Protein AF-A0A0F9LFE8-F1 (afdb_monomer)

Secondary structure (DSSP, 8-state):
-------HHHHHHHHHHHHHHTTSS-HHHHHHHTT--HHHHHHHHHHHHHHTGGGGS-TTTTSPPTTPPPHHHHHHHHHHHHHH-TT--HHHHHHHHHHHH-----HHHHHHHHHHTTSS--TTTT----PPPPPPSSBTSEEEEEEEEE-TTTTSS--EEEEEEEETTT--EEEEEEESS--HHHHHHHHHHHHHHH-B-SEEEE-S-TTT--SS--TTS-S--HHHHHHHHTT-EEEE-SSGGGGTTHHHHHHHHHHHHHHHHHHTT--SHHHHHHHHHHHHHHHHHHH----SS--B-PBPPSS-GGGHHHHSSEEEEEEPPTTSEEEETTEEEEE--SHHHHTTTTSEEEEEE-TTS-EEEEETTEEPPEEEE-------TT----GGGHHHHHHHHHHHHHS-PPPP----GGGTTT------------HHHHHHHHHHHHHHHSSS--

pLDDT: mean 79.84, std 15.51, range [38.41, 97.0]

Organism: NCBI:txid412755

Solvent-accessible surface area (backbone atoms only — not comparable to full-atom values): 26561 Å² total; per-residue (Å²): 136,84,90,80,92,69,52,71,71,43,49,53,49,43,54,47,46,49,37,37,71,71,67,77,34,53,64,66,58,45,9,59,75,70,74,43,54,60,71,55,39,53,52,50,47,52,38,35,74,76,51,36,72,72,53,62,45,67,86,62,71,93,52,84,61,95,82,63,78,57,62,70,61,53,53,52,52,52,49,49,32,60,75,76,35,56,88,46,52,41,60,56,42,31,50,48,32,35,74,78,65,70,43,82,58,55,44,67,61,48,36,50,53,31,37,77,69,68,61,40,83,54,73,81,81,68,68,80,90,77,87,85,78,82,66,51,47,30,38,38,49,38,32,35,45,50,74,45,77,40,57,58,42,58,88,58,36,78,65,30,19,37,38,40,30,29,31,50,26,25,56,27,65,71,39,73,39,57,39,78,56,90,38,65,61,57,51,39,56,50,47,50,56,39,34,76,75,61,27,40,42,48,25,40,36,34,55,72,46,67,59,62,30,52,91,73,65,46,102,88,45,90,53,62,19,59,52,47,51,33,32,52,79,68,70,29,46,78,45,65,41,93,47,78,78,80,42,64,59,57,56,51,48,48,57,49,39,68,55,49,50,31,50,52,34,56,77,70,67,45,49,45,57,68,56,42,50,70,48,40,64,66,49,40,52,59,46,32,77,73,60,42,45,80,37,80,37,90,52,69,50,42,37,79,70,94,63,64,79,87,53,44,61,74,49,57,29,45,74,45,81,37,62,23,36,84,84,36,32,34,72,55,94,80,34,38,37,35,50,51,90,44,84,72,50,64,75,39,42,72,35,74,34,40,37,35,37,36,88,88,68,51,73,46,44,25,54,98,85,43,79,52,63,65,46,82,43,86,79,76,89,74,83,59,90,88,61,90,70,58,76,82,45,44,67,62,50,47,53,49,48,48,56,53,58,71,50,75,68,78,77,80,82,76,70,58,75,64,67,77,73,73,65,73,83,72,79,78,72,88,68,78,79,53,75,65,56,54,51,54,50,53,53,51,52,56,56,57,67,67,70,77,76,132

Sequence (454 aa):
MGWVMMSERDFHRIEVLAQVDDGRLSVQNGANLLDVTRRQMFRLLKTYRTEGGAGIRHKARGKAPNNQIHDAKRDYAVALVKEKYEDFGPTLAAEMLAEHHGFKVSRETLRNWMQDAGLWLSRKQRRTFHQPRSRRECFGELIQIDGSDHRWFEDRADPCTLLVFIDDATSMLMELRFVPSESTFSYFEALESYLLKYGRPVAFYSDKHTVFRVAKPNQHMTGMTQFGRALAELNIEILCANSSQAKGRVERANRTLQDRLVKELRLAGVSSIEDGNVFLPGFIERYNAKFAKAPARSDNLHRALNIEPDRFSEVFCLRDKRHVTKDLMLKYDRKRIKLAVNDLTRSLAGTYVDVYELADGRIQDRAKGVALPYTIMNPERRITHAAITENKHLSAVLAHIKEEQDKAAPKPKVKPVSAKNGYVKNGRSPGRPSKLELHYAAKRAAAAQTGSES

Radius of gyration: 40.45 Å; Cα contacts (8 Å, |Δi|>4): 561; chains: 1; bounding box: 140×48×102 Å

InterPro domains:
  IPR001584 Integrase, catalytic core [PS50994] (128-317)
  IPR009057 Homedomain-like superfamily [SSF46689] (9-118)
  IPR012337 Ribonuclease H-like superfamily [SSF53098] (133-290)
  IPR036397 Ribonuclease H superfamily [G3DSA:3.30.420.10] (133-297)
  IPR047797 ISNCY transposase [NF033594] (15-375)

Mean predicted aligned error: 18.19 Å

Structure (mmCIF, N/CA/C/O backbone):
data_AF-A0A0F9LFE8-F1
#
_entry.id   AF-A0A0F9LFE8-F1
#
loop_
_atom_site.group_PDB
_atom_site.id
_atom_site.type_symbol
_atom_site.label_atom_id
_atom_site.label_alt_id
_atom_site.label_comp_id
_atom_site.label_asym_id
_atom_site.label_entity_id
_atom_site.label_seq_id
_atom_site.pdbx_PDB_ins_code
_atom_site.Cartn_x
_atom_site.Cartn_y
_atom_site.Cartn_z
_atom_site.occupancy
_atom_site.B_iso_or_equiv
_atom_site.auth_seq_id
_atom_site.auth_comp_id
_atom_site.auth_asym_id
_atom_site.auth_atom_id
_atom_site.pdbx_PDB_model_num
ATOM 1 N N . MET A 1 1 ? 18.881 20.038 -60.658 1.00 44.12 1 MET A N 1
ATOM 2 C CA . MET A 1 1 ? 19.892 19.887 -59.589 1.00 44.12 1 MET A CA 1
ATOM 3 C C . MET A 1 1 ? 19.222 19.269 -58.374 1.00 44.12 1 MET A C 1
ATOM 5 O O . MET A 1 1 ? 18.203 19.791 -57.945 1.00 44.12 1 MET A O 1
ATOM 9 N N . GLY A 1 2 ? 19.718 18.127 -57.893 1.00 59.88 2 GLY A N 1
ATOM 10 C CA . GLY A 1 2 ? 19.170 17.446 -56.715 1.00 59.88 2 GLY A CA 1
ATOM 11 C C . GLY A 1 2 ? 19.736 18.023 -55.418 1.00 59.88 2 GLY A C 1
ATOM 12 O O . GLY A 1 2 ? 20.901 18.409 -55.368 1.00 59.88 2 GLY A O 1
ATOM 13 N N . TRP A 1 3 ? 18.917 18.077 -54.372 1.00 64.38 3 TRP A N 1
ATOM 14 C CA . TRP A 1 3 ? 19.334 18.517 -53.042 1.00 64.38 3 TRP A CA 1
ATOM 15 C C . TRP A 1 3 ? 20.172 17.423 -52.364 1.00 64.38 3 TRP A C 1
ATOM 17 O O . TRP A 1 3 ? 19.760 16.263 -52.318 1.00 64.38 3 TRP A O 1
ATOM 27 N N . VAL A 1 4 ? 21.347 17.773 -51.827 1.00 67.75 4 VAL A N 1
ATOM 28 C CA . VAL A 1 4 ? 22.226 16.835 -51.107 1.00 67.75 4 VAL A CA 1
ATOM 29 C C . VAL A 1 4 ? 22.282 17.212 -49.630 1.00 67.75 4 VAL A C 1
ATOM 31 O O . VAL A 1 4 ? 22.833 18.245 -49.265 1.00 67.75 4 VAL A O 1
ATOM 34 N N . MET A 1 5 ? 21.753 16.340 -48.768 1.00 72.56 5 MET A N 1
ATOM 35 C CA . MET A 1 5 ? 21.847 16.494 -47.312 1.00 72.56 5 MET A CA 1
ATOM 36 C C . MET A 1 5 ? 23.272 16.191 -46.825 1.00 72.56 5 MET A C 1
ATOM 38 O O . MET A 1 5 ? 23.782 15.082 -47.023 1.00 72.56 5 MET A O 1
ATOM 42 N N . MET A 1 6 ? 23.898 17.160 -46.156 1.00 81.25 6 MET A N 1
ATOM 43 C CA . MET A 1 6 ? 25.256 17.077 -45.607 1.00 81.25 6 MET A CA 1
ATOM 44 C C . MET A 1 6 ? 25.326 17.741 -44.225 1.00 81.25 6 MET A C 1
ATOM 46 O O . MET A 1 6 ? 24.497 18.587 -43.908 1.00 81.25 6 MET A O 1
ATOM 50 N N . SER A 1 7 ? 26.278 17.340 -43.375 1.00 82.00 7 SER A N 1
ATOM 51 C CA . SER A 1 7 ? 26.527 18.064 -42.114 1.00 82.00 7 SER A CA 1
ATOM 52 C C . SER A 1 7 ? 27.394 19.296 -42.344 1.00 82.00 7 SER A C 1
ATOM 54 O O . SER A 1 7 ? 28.181 19.300 -43.286 1.00 82.00 7 SER A O 1
ATOM 56 N N . GLU A 1 8 ? 27.375 20.257 -41.419 1.00 82.94 8 GLU A N 1
ATOM 57 C CA . GLU A 1 8 ? 28.282 21.418 -41.432 1.00 82.94 8 GLU A CA 1
ATOM 58 C C . GLU A 1 8 ? 29.754 21.019 -41.578 1.00 82.94 8 GLU A C 1
ATOM 60 O O . GLU A 1 8 ? 30.489 21.613 -42.357 1.00 82.94 8 GLU A O 1
ATOM 65 N N . ARG A 1 9 ? 30.175 19.926 -40.928 1.00 85.00 9 ARG A N 1
ATOM 66 C CA . ARG A 1 9 ? 31.535 19.386 -41.079 1.00 85.00 9 ARG A CA 1
ATOM 67 C C . ARG A 1 9 ? 31.845 18.910 -42.503 1.00 85.00 9 ARG A C 1
ATOM 69 O O . ARG A 1 9 ? 32.980 19.029 -42.952 1.00 85.00 9 ARG A O 1
ATOM 76 N N . ASP A 1 10 ? 30.860 18.339 -43.193 1.00 86.81 10 ASP A N 1
ATOM 77 C CA . ASP A 1 10 ? 31.025 17.864 -44.573 1.00 86.81 10 ASP A CA 1
ATOM 78 C C . ASP A 1 10 ? 31.060 19.070 -45.532 1.00 86.81 10 ASP A C 1
ATOM 80 O O . ASP A 1 10 ? 31.859 19.083 -46.462 1.00 86.81 10 ASP A O 1
ATOM 84 N N . PHE A 1 11 ? 30.273 20.114 -45.248 1.00 87.88 11 PHE A N 1
ATOM 85 C CA . PHE A 1 11 ? 30.277 21.376 -45.990 1.00 87.88 11 PHE A CA 1
ATOM 86 C C . PHE A 1 11 ? 31.596 22.146 -45.832 1.00 87.88 11 PHE A C 1
ATOM 88 O O . PHE A 1 11 ? 32.225 22.504 -46.823 1.00 87.88 11 PHE A O 1
ATOM 95 N N . HIS A 1 12 ? 32.081 22.307 -44.599 1.00 90.06 12 HIS A N 1
ATOM 96 C CA . HIS A 1 12 ? 33.361 22.960 -44.322 1.00 90.06 12 HIS A CA 1
ATOM 97 C C . HIS A 1 12 ? 34.540 22.227 -44.982 1.00 90.06 12 HIS A C 1
ATOM 99 O O . HIS A 1 12 ? 35.458 22.843 -45.516 1.00 90.06 12 HIS A O 1
ATOM 105 N N . ARG A 1 13 ? 34.493 20.888 -45.037 1.00 91.12 13 ARG A N 1
ATOM 106 C CA . ARG A 1 13 ? 35.469 20.101 -45.806 1.00 91.12 13 ARG A CA 1
ATOM 107 C C . ARG A 1 13 ? 35.454 20.447 -47.288 1.00 91.12 13 ARG A C 1
ATOM 109 O O . ARG A 1 13 ? 36.523 20.560 -47.871 1.00 91.12 13 ARG A O 1
ATOM 116 N N . ILE A 1 14 ? 34.279 20.604 -47.893 1.00 91.81 14 ILE A N 1
ATOM 117 C CA . ILE A 1 14 ? 34.151 20.968 -49.310 1.00 91.81 14 ILE A CA 1
ATOM 118 C C . ILE A 1 14 ? 34.760 22.349 -49.571 1.00 91.81 14 ILE A C 1
ATOM 120 O O . ILE A 1 14 ? 35.520 22.497 -50.522 1.00 91.81 14 ILE A O 1
ATOM 124 N N . GLU A 1 15 ? 34.489 23.326 -48.706 1.00 92.19 15 GLU A N 1
ATOM 125 C CA . GLU A 1 15 ? 35.039 24.682 -48.815 1.00 92.19 15 GLU A CA 1
ATOM 126 C C . GLU A 1 15 ? 36.574 24.681 -48.805 1.00 92.19 15 GLU A C 1
ATOM 128 O O . GLU A 1 15 ? 37.218 25.256 -49.683 1.00 92.19 15 GLU A O 1
ATOM 133 N N . VAL A 1 16 ? 37.171 23.968 -47.850 1.00 92.56 16 VAL A N 1
ATOM 134 C CA . VAL A 1 16 ? 38.631 23.887 -47.716 1.00 92.56 16 VAL A CA 1
ATOM 135 C C . VAL A 1 16 ? 39.253 23.126 -48.887 1.00 92.56 16 VAL A C 1
ATOM 137 O O . VAL A 1 16 ? 40.319 23.499 -49.373 1.00 92.56 16 VAL A O 1
ATOM 140 N N . LEU A 1 17 ? 38.587 22.079 -49.384 1.00 93.81 17 LEU A N 1
ATOM 141 C CA . LEU A 1 17 ? 39.034 21.349 -50.572 1.00 93.81 17 LEU A CA 1
ATOM 142 C C . LEU A 1 17 ? 38.982 22.226 -51.829 1.00 93.81 17 LEU A C 1
ATOM 144 O O . LEU A 1 17 ? 39.929 22.177 -52.607 1.00 93.81 17 LEU A O 1
ATOM 148 N N . ALA A 1 18 ? 37.949 23.058 -51.994 1.00 92.75 18 ALA A N 1
ATOM 149 C CA . ALA A 1 18 ? 37.838 23.999 -53.109 1.00 92.75 18 ALA A CA 1
ATOM 150 C C . ALA A 1 18 ? 38.951 25.059 -53.077 1.00 92.75 18 ALA A C 1
ATOM 152 O O . ALA A 1 18 ? 39.604 25.297 -54.086 1.00 92.75 18 ALA A O 1
ATOM 153 N N . GLN A 1 19 ? 39.247 25.632 -51.904 1.00 93.31 19 GLN A N 1
ATOM 154 C CA . GLN A 1 19 ? 40.343 26.599 -51.757 1.00 93.31 19 GLN A CA 1
ATOM 155 C C . GLN A 1 19 ? 41.716 25.995 -52.081 1.00 93.31 19 GLN A C 1
ATOM 157 O O . GLN A 1 19 ? 42.579 26.682 -52.630 1.00 93.31 19 GLN A O 1
ATOM 162 N N . VAL A 1 20 ? 41.931 24.719 -51.748 1.00 92.81 20 VAL A N 1
ATOM 163 C CA . VAL A 1 20 ? 43.168 24.012 -52.106 1.00 92.81 20 VAL A CA 1
ATOM 164 C C . VAL A 1 20 ? 43.216 23.670 -53.596 1.00 92.81 20 VAL A C 1
ATOM 166 O O . VAL A 1 20 ? 44.293 23.718 -54.188 1.00 92.81 20 VAL A O 1
ATOM 169 N N . ASP A 1 21 ? 42.077 23.351 -54.213 1.00 92.25 21 ASP A N 1
ATOM 170 C CA . ASP A 1 21 ? 41.997 23.058 -55.648 1.00 92.25 21 ASP A CA 1
ATOM 171 C C . ASP A 1 21 ? 42.231 24.302 -56.515 1.00 92.25 21 ASP A C 1
ATOM 173 O O . ASP A 1 21 ? 42.960 24.237 -57.501 1.00 92.25 21 ASP A O 1
ATOM 177 N N . ASP A 1 22 ? 41.728 25.453 -56.065 1.00 91.56 22 ASP A N 1
ATOM 178 C CA . ASP A 1 22 ? 41.928 26.766 -56.688 1.00 91.56 22 ASP A CA 1
ATOM 179 C C . ASP A 1 22 ? 43.336 27.351 -56.450 1.00 91.56 22 ASP A C 1
ATOM 181 O O . ASP A 1 22 ? 43.617 28.485 -56.835 1.00 91.56 22 ASP A O 1
ATOM 185 N N . GLY A 1 23 ? 44.215 26.631 -55.744 1.00 89.31 23 GLY A N 1
ATOM 186 C CA . GLY A 1 23 ? 45.570 27.086 -55.412 1.00 89.31 23 GLY A CA 1
ATOM 187 C C . GLY A 1 23 ? 45.637 28.217 -54.376 1.00 89.31 23 GLY A C 1
ATOM 188 O O . GLY A 1 23 ? 46.719 28.739 -54.111 1.00 89.31 23 GLY A O 1
ATOM 189 N N . ARG A 1 24 ? 44.507 28.583 -53.756 1.00 92.06 24 ARG A N 1
ATOM 190 C CA . ARG A 1 24 ? 44.413 29.636 -52.727 1.00 92.06 24 ARG A CA 1
ATOM 191 C C . ARG A 1 24 ? 44.901 29.175 -51.354 1.00 92.06 24 ARG A C 1
ATOM 193 O O . ARG A 1 24 ? 45.240 30.003 -50.512 1.00 92.06 24 ARG A O 1
ATOM 200 N N . LEU A 1 25 ? 44.951 27.863 -51.125 1.00 93.00 25 LEU A N 1
ATOM 201 C CA . LEU A 1 25 ? 45.433 27.257 -49.889 1.00 93.00 25 LEU A CA 1
ATOM 202 C C . LEU A 1 25 ? 46.388 26.096 -50.193 1.00 93.00 25 LEU A C 1
ATOM 204 O O . LEU A 1 25 ? 46.140 25.276 -51.074 1.00 93.00 25 LEU A O 1
ATOM 208 N N . SER A 1 26 ? 47.491 25.988 -49.448 1.00 94.00 26 SER A N 1
ATOM 209 C CA . SER A 1 26 ? 48.405 24.852 -49.605 1.00 94.00 26 SER A CA 1
ATOM 210 C C . SER A 1 26 ? 47.790 23.567 -49.040 1.00 94.00 26 SER A C 1
ATOM 212 O O . SER A 1 26 ? 47.032 23.594 -48.069 1.00 94.00 26 SER A O 1
ATOM 214 N N . VAL A 1 27 ? 48.173 22.409 -49.589 1.00 92.62 27 VAL A N 1
ATOM 215 C CA . VAL A 1 27 ? 47.704 21.100 -49.091 1.00 92.62 27 VAL A CA 1
ATOM 216 C C . VAL A 1 27 ? 48.045 20.900 -47.610 1.00 92.62 27 VAL A C 1
ATOM 218 O O . VAL A 1 27 ? 47.263 20.296 -46.880 1.00 92.62 27 VAL A O 1
ATOM 221 N N . GLN A 1 28 ? 49.196 21.405 -47.153 1.00 93.06 28 GLN A N 1
ATOM 222 C CA . GLN A 1 28 ? 49.606 21.292 -45.752 1.00 93.06 28 GLN A CA 1
ATOM 223 C C . GLN A 1 28 ? 48.717 22.140 -44.835 1.00 93.06 28 GLN A C 1
ATOM 225 O O . GLN A 1 28 ? 48.275 21.655 -43.797 1.00 93.06 28 GLN A O 1
ATOM 230 N N . ASN A 1 29 ? 48.401 23.371 -45.240 1.00 91.88 29 ASN A N 1
ATOM 231 C CA . ASN A 1 29 ? 47.545 24.254 -44.452 1.00 91.88 29 ASN A CA 1
ATOM 232 C C . ASN A 1 29 ? 46.095 23.759 -44.443 1.00 91.88 29 ASN A C 1
ATOM 234 O O . ASN A 1 29 ? 45.467 23.757 -43.391 1.00 91.88 29 ASN A O 1
ATOM 238 N N . GLY A 1 30 ? 45.588 23.254 -45.573 1.00 92.38 30 GLY A N 1
ATOM 239 C CA . GLY A 1 30 ? 44.263 22.633 -45.636 1.00 92.38 30 GLY A CA 1
ATOM 240 C C . GLY A 1 30 ? 44.155 21.358 -44.791 1.00 92.38 30 GLY A C 1
ATOM 241 O O . GLY A 1 30 ? 43.136 21.134 -44.143 1.00 92.38 30 GLY A O 1
ATOM 242 N N . ALA A 1 31 ? 45.220 20.551 -44.734 1.00 94.25 31 ALA A N 1
ATOM 243 C CA . ALA A 1 31 ? 45.286 19.381 -43.859 1.00 94.25 31 ALA A CA 1
ATOM 244 C C . ALA A 1 31 ? 45.237 19.774 -42.370 1.00 94.25 31 ALA A C 1
ATOM 246 O O . ALA A 1 31 ? 44.469 19.184 -41.614 1.00 94.25 31 ALA A O 1
ATOM 247 N N . ASN A 1 32 ? 45.989 20.808 -41.976 1.00 93.19 32 ASN A N 1
ATOM 248 C CA . ASN A 1 32 ? 45.976 21.335 -40.609 1.00 93.19 32 ASN A CA 1
ATOM 249 C C . ASN A 1 32 ? 44.600 21.912 -40.232 1.00 93.19 32 ASN A C 1
ATOM 251 O O . ASN A 1 32 ? 44.106 21.659 -39.140 1.00 93.19 32 ASN A O 1
ATOM 255 N N . LEU A 1 33 ? 43.965 22.652 -41.145 1.00 92.56 33 LEU A N 1
ATOM 256 C CA . LEU A 1 33 ? 42.676 23.308 -40.907 1.00 92.56 33 LEU A CA 1
ATOM 257 C C . LEU A 1 33 ? 41.535 22.290 -40.732 1.00 92.56 33 LEU A C 1
ATOM 259 O O . LEU A 1 33 ? 40.657 22.477 -39.896 1.00 92.56 33 LEU A O 1
ATOM 263 N N . LEU A 1 34 ? 41.580 21.170 -41.460 1.00 92.00 34 LEU A N 1
ATOM 264 C CA . LEU A 1 34 ? 40.611 20.077 -41.313 1.00 92.00 34 LEU A CA 1
ATOM 265 C C . LEU A 1 34 ? 40.957 19.064 -40.210 1.00 92.00 34 LEU A C 1
ATOM 267 O O . LEU A 1 34 ? 40.186 18.114 -40.026 1.00 92.00 34 LEU A O 1
ATOM 271 N N . ASP A 1 35 ? 42.086 19.246 -39.519 1.00 93.88 35 ASP A N 1
ATOM 272 C CA . ASP A 1 35 ? 42.661 18.300 -38.555 1.00 93.88 35 ASP A CA 1
ATOM 273 C C . ASP A 1 35 ? 42.755 16.873 -39.131 1.00 93.88 35 ASP A C 1
ATOM 275 O O . ASP A 1 35 ? 42.230 15.886 -38.606 1.00 93.88 35 ASP A O 1
ATOM 279 N N . VAL A 1 36 ? 43.361 16.767 -40.317 1.00 93.50 36 VAL A N 1
ATOM 280 C CA . VAL A 1 36 ? 43.585 15.495 -41.009 1.00 93.50 36 VAL A CA 1
ATOM 281 C C . VAL A 1 36 ? 45.027 15.371 -41.464 1.00 93.50 36 VAL A C 1
ATOM 283 O O . VAL A 1 36 ? 45.724 16.343 -41.733 1.00 93.50 36 VAL A O 1
ATOM 286 N N . THR A 1 37 ? 45.489 14.136 -41.630 1.00 94.50 37 THR A N 1
ATOM 287 C CA . THR A 1 37 ? 46.824 13.907 -42.182 1.00 94.50 37 THR A CA 1
ATOM 288 C C . THR A 1 37 ? 46.900 14.366 -43.638 1.00 94.50 37 THR A C 1
ATOM 290 O O . THR A 1 37 ? 45.935 14.250 -44.399 1.00 94.50 37 THR A O 1
ATOM 293 N N . ARG A 1 38 ? 48.090 14.790 -44.079 1.00 93.69 38 ARG A N 1
ATOM 294 C CA . ARG A 1 38 ? 48.356 15.160 -45.481 1.00 93.69 38 ARG A CA 1
ATOM 295 C C . ARG A 1 38 ? 47.911 14.072 -46.470 1.00 93.69 38 ARG A C 1
ATOM 297 O O . ARG A 1 38 ? 47.343 14.370 -47.517 1.00 93.69 38 ARG A O 1
ATOM 304 N N . ARG A 1 39 ? 48.101 12.794 -46.114 1.00 93.38 39 ARG A N 1
ATOM 305 C CA . ARG A 1 39 ? 47.636 11.641 -46.907 1.00 93.38 39 ARG A CA 1
ATOM 306 C C . ARG A 1 39 ? 46.114 11.614 -47.036 1.00 93.38 39 ARG A C 1
ATOM 308 O O . ARG A 1 39 ? 45.598 11.360 -48.122 1.00 93.38 39 ARG A O 1
ATOM 315 N N . GLN A 1 40 ? 45.397 11.863 -45.944 1.00 91.88 40 GLN A N 1
ATOM 316 C CA . GLN A 1 40 ? 43.939 11.910 -45.955 1.00 91.88 40 GLN A CA 1
ATOM 317 C C . GLN A 1 40 ? 43.422 13.129 -46.730 1.00 91.88 40 GLN A C 1
ATOM 319 O O . GLN A 1 40 ? 42.448 12.991 -47.465 1.00 91.88 40 GLN A O 1
ATOM 324 N N . MET A 1 41 ? 44.113 14.270 -46.660 1.00 93.12 41 MET A N 1
ATOM 325 C CA . MET A 1 41 ? 43.804 15.453 -47.468 1.00 93.12 41 MET A CA 1
ATOM 326 C C . MET A 1 41 ? 43.905 15.159 -48.972 1.00 93.12 41 MET A C 1
ATOM 328 O O . MET A 1 41 ? 42.970 15.435 -49.716 1.00 93.12 41 MET A O 1
ATOM 332 N N . PHE A 1 42 ? 44.974 14.493 -49.424 1.00 94.62 42 PHE A N 1
ATOM 333 C CA . PHE A 1 42 ? 45.085 14.060 -50.824 1.00 94.62 42 PHE A CA 1
ATOM 334 C C . PHE A 1 42 ? 43.992 13.069 -51.240 1.00 94.62 42 PHE A C 1
ATOM 336 O O . PHE A 1 42 ? 43.500 13.138 -52.366 1.00 94.62 42 PHE A O 1
ATOM 343 N N . ARG A 1 43 ? 43.578 12.156 -50.349 1.00 93.00 43 ARG A N 1
ATOM 344 C CA . ARG A 1 43 ? 42.452 11.246 -50.623 1.00 93.00 43 ARG A CA 1
ATOM 345 C C . ARG A 1 43 ? 41.145 12.014 -50.795 1.00 93.00 43 ARG A C 1
ATOM 347 O O . ARG A 1 43 ? 40.400 11.705 -51.717 1.00 93.00 43 ARG A O 1
ATOM 354 N N . LEU A 1 44 ? 40.886 13.003 -49.942 1.00 92.69 44 LEU A N 1
ATOM 355 C CA . LEU A 1 44 ? 39.703 13.855 -50.041 1.00 92.69 44 LEU A CA 1
ATOM 356 C C . LEU A 1 44 ? 39.727 14.716 -51.309 1.00 92.69 44 LEU A C 1
ATOM 358 O O . LEU A 1 44 ? 38.718 14.757 -52.000 1.00 92.69 44 LEU A O 1
ATOM 362 N N . LEU A 1 45 ? 40.870 15.313 -51.668 1.00 93.25 45 LEU A N 1
ATOM 363 C CA . LEU A 1 45 ? 41.038 16.067 -52.919 1.00 93.25 45 LEU A CA 1
ATOM 364 C C . LEU A 1 45 ? 40.800 15.193 -54.148 1.00 93.25 45 LEU A C 1
ATOM 366 O O . LEU A 1 45 ? 40.108 15.607 -55.072 1.00 93.25 45 LEU A O 1
ATOM 370 N N . LYS A 1 46 ? 41.330 13.962 -54.154 1.00 94.44 46 LYS A N 1
ATOM 371 C CA . LYS A 1 46 ? 41.074 13.008 -55.237 1.00 94.44 46 LYS A CA 1
ATOM 372 C C . LYS A 1 46 ? 39.575 12.742 -55.379 1.00 94.44 46 LYS A C 1
ATOM 374 O O . LYS A 1 46 ? 39.059 12.871 -56.480 1.00 94.44 46 LYS A O 1
ATOM 379 N N . THR A 1 47 ? 38.891 12.426 -54.278 1.00 91.12 47 THR A N 1
ATOM 380 C CA . THR A 1 47 ? 37.439 12.191 -54.275 1.00 91.12 47 THR A CA 1
ATOM 381 C C . THR A 1 47 ? 36.658 13.432 -54.712 1.00 91.12 47 THR A C 1
ATOM 383 O O . THR A 1 47 ? 35.728 13.311 -55.498 1.00 91.12 47 THR A O 1
ATOM 386 N N . TYR A 1 48 ? 37.046 14.622 -54.246 1.00 91.94 48 TYR A N 1
ATOM 387 C CA . TYR A 1 48 ? 36.413 15.890 -54.610 1.00 91.94 48 TYR A CA 1
ATOM 388 C C . TYR A 1 48 ? 36.528 16.181 -56.110 1.00 91.94 48 TYR A C 1
ATOM 390 O O . TYR A 1 48 ? 35.539 16.534 -56.741 1.00 91.94 48 TYR A O 1
ATOM 398 N N . ARG A 1 49 ? 37.701 15.954 -56.709 1.00 91.88 49 ARG A N 1
ATOM 399 C CA . ARG A 1 49 ? 37.928 16.155 -58.150 1.00 91.88 49 ARG A CA 1
ATOM 400 C C . ARG A 1 49 ? 37.154 15.170 -59.024 1.00 91.88 49 ARG A C 1
ATOM 402 O O . ARG A 1 49 ? 36.764 15.521 -60.130 1.00 91.88 49 ARG A O 1
ATOM 409 N N . THR A 1 50 ? 36.950 13.938 -58.556 1.00 91.31 50 THR A N 1
ATOM 410 C CA . THR A 1 50 ? 36.262 12.894 -59.335 1.00 91.31 50 THR A CA 1
ATOM 411 C C . THR A 1 50 ? 34.748 12.889 -59.144 1.00 91.31 50 THR A C 1
ATOM 413 O O . THR A 1 50 ? 34.015 12.628 -60.089 1.00 91.31 50 THR A O 1
ATOM 416 N N . GLU A 1 51 ? 34.273 13.126 -57.921 1.00 87.19 51 GLU A N 1
ATOM 417 C CA . GLU A 1 51 ? 32.865 12.962 -57.522 1.00 87.19 51 GLU A CA 1
ATOM 418 C C . GLU A 1 51 ? 32.202 14.304 -57.133 1.00 87.19 51 GLU A C 1
ATOM 420 O O . GLU A 1 51 ? 31.024 14.338 -56.766 1.00 87.19 51 GLU A O 1
ATOM 425 N N . GLY A 1 52 ? 32.941 15.417 -57.184 1.00 87.31 52 GLY A N 1
ATOM 426 C CA . GLY A 1 52 ? 32.490 16.732 -56.729 1.00 87.31 52 GLY A CA 1
ATOM 427 C C . GLY A 1 52 ? 32.239 16.791 -55.218 1.00 87.31 52 GLY A C 1
ATOM 428 O O . GLY A 1 52 ? 32.591 15.891 -54.449 1.00 87.31 52 GLY A O 1
ATOM 429 N N . GLY A 1 53 ? 31.553 17.848 -54.770 1.00 83.75 53 GLY A N 1
ATOM 430 C CA . GLY A 1 53 ? 31.173 18.011 -53.359 1.00 83.75 53 GLY A CA 1
ATOM 431 C C . GLY A 1 53 ? 30.299 16.869 -52.815 1.00 83.75 53 GLY A C 1
ATOM 432 O O . GLY A 1 53 ? 30.378 16.532 -51.634 1.00 83.75 53 GLY A O 1
ATOM 433 N N . ALA A 1 54 ? 29.518 16.202 -53.672 1.00 83.62 54 ALA A N 1
ATOM 434 C CA . ALA A 1 54 ? 28.663 15.082 -53.273 1.00 83.62 54 ALA A CA 1
ATOM 435 C C . ALA A 1 54 ? 29.458 13.855 -52.777 1.00 83.62 54 ALA A C 1
ATOM 437 O O . ALA A 1 54 ? 28.973 13.136 -51.898 1.00 83.62 54 ALA A O 1
ATOM 438 N N . GLY A 1 55 ? 30.682 13.640 -53.278 1.00 84.06 55 GLY A N 1
ATOM 439 C CA . GLY A 1 55 ? 31.551 12.523 -52.884 1.00 84.06 55 GLY A CA 1
ATOM 440 C C . GLY A 1 55 ? 32.161 12.645 -51.482 1.00 84.06 55 GLY A C 1
ATOM 441 O O . GLY A 1 55 ? 32.598 11.650 -50.899 1.00 84.06 55 GLY A O 1
ATOM 442 N N . ILE A 1 56 ? 32.157 13.851 -50.902 1.00 89.00 56 ILE A N 1
ATOM 443 C CA . ILE A 1 56 ? 32.686 14.117 -49.552 1.00 89.00 56 ILE A CA 1
ATOM 444 C C . ILE A 1 56 ? 31.697 13.704 -48.456 1.00 89.00 56 ILE A C 1
ATOM 446 O O . ILE A 1 56 ? 32.090 13.475 -47.308 1.00 89.00 56 ILE A O 1
ATOM 450 N N . ARG A 1 57 ? 30.418 13.525 -48.806 1.00 84.44 57 ARG A N 1
ATOM 451 C CA . ARG A 1 57 ? 29.395 13.036 -47.881 1.00 84.44 57 ARG A CA 1
ATOM 452 C C . ARG A 1 57 ? 29.780 11.666 -47.325 1.00 84.44 57 ARG A C 1
ATOM 454 O O . ARG A 1 57 ? 30.163 10.751 -48.053 1.00 84.44 57 ARG A O 1
ATOM 461 N N . HIS A 1 58 ? 29.568 11.480 -46.025 1.00 80.56 58 HIS A N 1
ATOM 462 C CA . HIS A 1 58 ? 29.763 10.179 -45.393 1.00 80.56 58 HIS A CA 1
ATOM 463 C C . HIS A 1 58 ? 28.925 9.072 -46.070 1.00 80.56 58 HIS A C 1
ATOM 465 O O . HIS A 1 58 ? 27.693 9.127 -46.081 1.00 80.56 58 HIS A O 1
ATOM 471 N N . LYS A 1 59 ? 29.593 8.033 -46.594 1.00 74.50 59 LYS A N 1
ATOM 472 C CA . LYS A 1 59 ? 28.988 6.982 -47.443 1.00 74.50 59 LYS A CA 1
ATOM 473 C C . LYS A 1 59 ? 27.986 6.062 -46.727 1.00 74.50 59 LYS A C 1
ATOM 475 O O . LYS A 1 59 ? 27.268 5.322 -47.394 1.00 74.50 59 LYS A O 1
ATOM 480 N N . ALA A 1 60 ? 27.928 6.098 -45.394 1.00 69.94 60 ALA A N 1
ATOM 481 C CA . ALA A 1 60 ? 26.914 5.376 -44.618 1.00 69.94 60 ALA A CA 1
ATOM 482 C C . ALA A 1 60 ? 25.626 6.187 -44.377 1.00 69.94 60 ALA A C 1
ATOM 484 O O . ALA A 1 60 ? 24.660 5.640 -43.856 1.00 69.94 60 ALA A O 1
ATOM 485 N N . ARG A 1 61 ? 25.574 7.482 -44.736 1.00 71.62 61 ARG A N 1
ATOM 486 C CA . ARG A 1 61 ? 24.323 8.253 -44.625 1.00 71.62 61 ARG A CA 1
ATOM 487 C C . ARG A 1 61 ? 23.290 7.683 -45.597 1.00 71.62 61 ARG A C 1
ATOM 489 O O . ARG A 1 61 ? 23.559 7.587 -46.790 1.00 71.62 61 ARG A O 1
ATOM 496 N N . GLY A 1 62 ? 22.122 7.323 -45.070 1.00 65.44 62 GLY A N 1
ATOM 497 C CA . GLY A 1 62 ? 21.050 6.668 -45.824 1.00 65.44 62 GLY A CA 1
ATOM 498 C C . GLY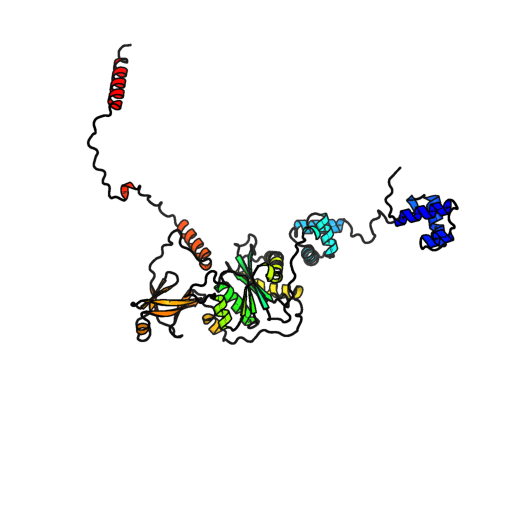 A 1 62 ? 21.181 5.146 -45.922 1.00 65.44 62 GLY A C 1
ATOM 499 O O . GLY A 1 62 ? 20.318 4.518 -46.522 1.00 65.44 62 GLY A O 1
ATOM 500 N N . LYS A 1 63 ? 22.223 4.539 -45.334 1.00 69.50 63 LYS A N 1
ATOM 501 C CA . LYS A 1 63 ? 22.333 3.081 -45.214 1.00 69.50 63 LYS A CA 1
ATOM 502 C C . LYS A 1 63 ? 21.826 2.624 -43.849 1.00 69.50 63 LYS A C 1
ATOM 504 O O . LYS A 1 63 ? 22.145 3.245 -42.835 1.00 69.50 63 LYS A O 1
ATOM 509 N N . ALA A 1 64 ? 21.072 1.528 -43.841 1.00 68.06 64 ALA A N 1
ATOM 510 C CA . ALA A 1 64 ? 20.705 0.818 -42.624 1.00 68.06 64 ALA A CA 1
ATOM 511 C C . ALA A 1 64 ? 21.975 0.335 -41.893 1.00 68.06 64 ALA A C 1
ATOM 513 O O . ALA A 1 64 ? 22.913 -0.132 -42.549 1.00 68.06 64 ALA A O 1
ATOM 514 N N . PRO A 1 65 ? 22.056 0.468 -40.561 1.00 69.69 65 PRO A N 1
ATOM 515 C CA . PRO A 1 65 ? 23.202 -0.014 -39.808 1.00 69.69 65 PRO A CA 1
ATOM 516 C C . PRO A 1 65 ? 23.213 -1.550 -39.752 1.00 69.69 65 PRO A C 1
ATOM 518 O O . PRO A 1 65 ? 22.171 -2.190 -39.638 1.00 69.69 65 PRO A O 1
ATOM 521 N N . ASN A 1 66 ? 24.404 -2.154 -39.781 1.00 66.62 66 ASN A N 1
ATOM 522 C CA . ASN A 1 66 ? 24.567 -3.616 -39.840 1.00 66.62 66 ASN A CA 1
ATOM 523 C C . ASN A 1 66 ? 23.987 -4.373 -38.625 1.00 66.62 66 ASN A C 1
ATOM 525 O O . ASN A 1 66 ? 23.819 -5.585 -38.687 1.00 66.62 66 ASN A O 1
ATOM 529 N N . ASN A 1 67 ? 23.706 -3.683 -37.517 1.00 66.62 67 ASN A N 1
ATOM 530 C CA . ASN A 1 67 ? 23.108 -4.239 -36.301 1.00 66.62 67 ASN A CA 1
ATOM 531 C C . ASN A 1 67 ? 21.591 -3.991 -36.200 1.00 66.62 67 ASN A C 1
ATOM 533 O O . ASN A 1 67 ? 21.009 -4.208 -35.134 1.00 66.62 67 ASN A O 1
ATOM 537 N N . GLN A 1 68 ? 20.948 -3.516 -37.271 1.00 70.50 68 GLN A N 1
ATOM 538 C CA . GLN A 1 68 ? 19.501 -3.348 -37.300 1.00 70.50 68 GLN A CA 1
ATOM 539 C C . GLN A 1 68 ? 18.818 -4.715 -37.188 1.00 70.50 68 GLN A C 1
ATOM 541 O O . GLN A 1 68 ? 19.084 -5.637 -37.957 1.00 70.50 68 GLN A O 1
ATOM 546 N N . ILE A 1 69 ? 17.932 -4.849 -36.202 1.00 73.62 69 ILE A N 1
ATOM 547 C CA . ILE A 1 69 ? 17.087 -6.034 -36.068 1.00 73.62 69 ILE A CA 1
ATOM 548 C C . ILE A 1 69 ? 16.152 -6.083 -37.278 1.00 73.62 69 ILE A C 1
ATOM 550 O O . ILE A 1 69 ? 15.523 -5.081 -37.604 1.00 73.62 69 ILE A O 1
ATOM 554 N N . HIS A 1 70 ? 16.077 -7.248 -37.922 1.00 79.88 70 HIS A N 1
ATOM 555 C CA . HIS A 1 70 ? 15.266 -7.468 -39.118 1.00 79.88 70 HIS A CA 1
ATOM 556 C C . HIS A 1 70 ? 13.797 -7.082 -38.891 1.00 79.88 70 HIS A C 1
ATOM 558 O O . HIS A 1 70 ? 13.214 -7.467 -37.873 1.00 79.88 70 HIS A O 1
ATOM 564 N N . ASP A 1 71 ? 13.185 -6.400 -39.862 1.00 79.56 71 ASP A N 1
ATOM 565 C CA . ASP A 1 71 ? 11.830 -5.846 -39.737 1.00 79.56 71 ASP A CA 1
ATOM 566 C C . ASP A 1 71 ? 10.787 -6.925 -39.415 1.00 79.56 71 ASP A C 1
ATOM 568 O O . ASP A 1 71 ? 9.982 -6.743 -38.513 1.00 79.56 71 ASP A O 1
ATOM 572 N N . ALA A 1 72 ? 10.905 -8.124 -39.994 1.00 81.19 72 ALA A N 1
ATOM 573 C CA . ALA A 1 72 ? 10.054 -9.265 -39.627 1.00 81.19 72 ALA A CA 1
ATOM 574 C C . ALA A 1 72 ? 10.062 -9.606 -38.117 1.00 81.19 72 ALA A C 1
ATOM 576 O O . ALA A 1 72 ? 9.027 -9.966 -37.561 1.00 81.19 72 ALA A O 1
ATOM 577 N N . LYS A 1 73 ? 11.206 -9.474 -37.424 1.00 84.06 73 LYS A N 1
ATOM 578 C CA . LYS A 1 73 ? 11.276 -9.689 -35.965 1.00 84.06 73 LYS A CA 1
ATOM 579 C C . LYS A 1 73 ? 10.609 -8.551 -35.197 1.00 84.06 73 LYS A C 1
ATOM 581 O O . LYS A 1 73 ? 9.996 -8.808 -34.163 1.00 84.06 73 LYS A O 1
ATOM 586 N N . ARG A 1 74 ? 10.735 -7.313 -35.684 1.00 87.44 74 ARG A N 1
ATOM 587 C CA . ARG A 1 74 ? 10.027 -6.154 -35.128 1.00 87.44 74 ARG A CA 1
ATOM 588 C C . ARG A 1 74 ? 8.523 -6.343 -35.270 1.00 87.44 74 ARG A C 1
ATOM 590 O O . ARG A 1 74 ? 7.810 -6.231 -34.282 1.00 87.44 74 ARG A O 1
ATOM 597 N N . ASP A 1 75 ? 8.063 -6.641 -36.478 1.00 87.38 75 ASP A N 1
ATOM 598 C CA . ASP A 1 75 ? 6.644 -6.731 -36.802 1.00 87.38 75 ASP A CA 1
ATOM 599 C C . ASP A 1 75 ? 5.987 -7.894 -36.052 1.00 87.38 75 ASP A C 1
ATOM 601 O O . ASP A 1 75 ? 4.908 -7.717 -35.495 1.00 87.38 75 ASP A O 1
ATOM 605 N N . TYR A 1 76 ? 6.682 -9.030 -35.911 1.00 88.25 76 TYR A N 1
ATOM 606 C CA . TYR A 1 76 ? 6.244 -10.128 -35.046 1.00 88.25 76 TYR A CA 1
ATOM 607 C C . TYR A 1 76 ? 6.091 -9.691 -33.582 1.00 88.25 76 TYR A C 1
ATOM 609 O O . TYR A 1 76 ? 5.051 -9.929 -32.973 1.00 88.25 76 TYR A O 1
ATOM 617 N N . ALA A 1 77 ? 7.094 -9.007 -33.016 1.00 87.44 77 ALA A N 1
ATOM 618 C CA . ALA A 1 77 ? 7.038 -8.537 -31.633 1.00 87.44 77 ALA A CA 1
ATOM 619 C C . ALA A 1 77 ? 5.926 -7.502 -31.413 1.00 87.44 77 ALA A C 1
ATOM 621 O O . ALA A 1 77 ? 5.206 -7.579 -30.422 1.00 87.44 77 ALA A O 1
ATOM 622 N N . VAL A 1 78 ? 5.759 -6.548 -32.333 1.00 90.56 78 VAL A N 1
ATOM 623 C CA . VAL A 1 78 ? 4.709 -5.523 -32.257 1.00 90.56 78 VAL A CA 1
ATOM 624 C C . VAL A 1 78 ? 3.322 -6.140 -32.429 1.00 90.56 78 VAL A C 1
ATOM 626 O O . VAL A 1 78 ? 2.413 -5.751 -31.703 1.00 90.56 78 VAL A O 1
ATOM 629 N N . ALA A 1 79 ? 3.152 -7.119 -33.324 1.00 90.62 79 ALA A N 1
ATOM 630 C CA . ALA A 1 79 ? 1.893 -7.845 -33.485 1.00 90.62 79 ALA A CA 1
ATOM 631 C C . ALA A 1 79 ? 1.515 -8.598 -32.203 1.00 90.62 79 ALA A C 1
ATOM 633 O O . ALA A 1 79 ? 0.400 -8.447 -31.717 1.00 90.62 79 ALA A O 1
ATOM 634 N N . LEU A 1 80 ? 2.469 -9.309 -31.596 1.00 90.31 80 LEU A N 1
ATOM 635 C CA . LEU A 1 80 ? 2.286 -9.972 -30.303 1.00 90.31 80 LEU A CA 1
ATOM 636 C C . LEU A 1 80 ? 1.924 -9.001 -29.186 1.00 90.31 80 LEU A C 1
ATOM 638 O O . LEU A 1 80 ? 1.049 -9.292 -28.373 1.00 90.31 80 LEU A O 1
ATOM 642 N N . VAL A 1 81 ? 2.591 -7.846 -29.144 1.00 89.94 81 VAL A N 1
ATOM 643 C CA . VAL A 1 81 ? 2.259 -6.810 -28.169 1.00 89.94 81 VAL A CA 1
ATOM 644 C C . VAL A 1 81 ? 0.857 -6.279 -28.418 1.00 89.94 81 VAL A C 1
ATOM 646 O O . VAL A 1 81 ? 0.094 -6.167 -27.477 1.00 89.94 81 VAL A O 1
ATOM 649 N N . LYS A 1 82 ? 0.470 -6.025 -29.665 1.00 90.00 82 LYS A N 1
ATOM 650 C CA . LYS A 1 82 ? -0.868 -5.530 -29.990 1.00 90.00 82 LYS A CA 1
ATOM 651 C C . LYS A 1 82 ? -1.974 -6.553 -29.704 1.00 90.00 82 LYS A C 1
ATOM 653 O O . LYS A 1 82 ? -3.048 -6.168 -29.278 1.00 90.00 82 LYS A O 1
ATOM 658 N N . GLU A 1 83 ? -1.722 -7.837 -29.936 1.00 88.06 83 GLU A N 1
ATOM 659 C CA . GLU A 1 83 ? -2.723 -8.896 -29.766 1.00 88.06 83 GLU A CA 1
ATOM 660 C C . GLU A 1 83 ? -2.867 -9.340 -28.303 1.00 88.06 83 GLU A C 1
ATOM 662 O O . GLU A 1 83 ? -3.972 -9.625 -27.850 1.00 88.06 83 GLU A O 1
ATOM 667 N N . LYS A 1 84 ? -1.756 -9.417 -27.556 1.00 84.00 84 LYS A N 1
ATOM 668 C CA . LYS A 1 84 ? -1.727 -10.032 -26.215 1.00 84.00 84 LYS A CA 1
ATOM 669 C C . LYS A 1 84 ? -1.320 -9.086 -25.086 1.00 84.00 84 LYS A C 1
ATOM 671 O O . LYS A 1 84 ? -1.523 -9.430 -23.922 1.00 84.00 84 LYS A O 1
ATOM 676 N N . TYR A 1 85 ? -0.736 -7.930 -25.402 1.00 87.69 85 TYR A N 1
ATOM 677 C CA . TYR A 1 85 ? -0.100 -7.029 -24.432 1.00 87.69 85 TYR A CA 1
ATOM 678 C C . TYR A 1 85 ? -0.357 -5.539 -24.726 1.00 87.69 85 TYR A C 1
ATOM 680 O O . TYR A 1 85 ? 0.514 -4.708 -24.460 1.00 87.69 85 TYR A O 1
ATOM 688 N N . GLU A 1 86 ? -1.514 -5.191 -25.305 1.00 82.00 86 GLU A N 1
ATOM 689 C CA . GLU A 1 86 ? -1.793 -3.838 -25.818 1.00 82.00 86 GLU A CA 1
ATOM 690 C C . GLU A 1 86 ? -1.666 -2.767 -24.723 1.00 82.00 86 GLU A C 1
ATOM 692 O O . GLU A 1 86 ? -1.156 -1.672 -24.951 1.00 82.00 86 GLU A O 1
ATOM 697 N N . ASP A 1 87 ? -2.052 -3.121 -23.502 1.00 78.44 87 ASP A N 1
ATOM 698 C CA . ASP A 1 87 ? -2.047 -2.277 -22.313 1.00 78.44 87 ASP A CA 1
ATOM 699 C C . ASP A 1 87 ? -0.745 -2.375 -21.491 1.00 78.44 87 ASP A C 1
ATOM 701 O O . ASP A 1 87 ? -0.666 -1.868 -20.371 1.00 78.44 87 ASP A O 1
ATOM 705 N N . PHE A 1 88 ? 0.294 -3.059 -21.981 1.00 83.62 88 PHE A N 1
ATOM 706 C CA . PHE A 1 88 ? 1.526 -3.293 -21.223 1.00 83.62 88 PHE A CA 1
ATOM 707 C C . PHE A 1 88 ? 2.515 -2.149 -21.426 1.00 83.62 88 PHE A C 1
ATOM 709 O O . PHE A 1 88 ? 2.743 -1.668 -22.531 1.00 83.62 88 PHE A O 1
ATOM 716 N N . GLY A 1 89 ? 3.204 -1.751 -20.354 1.00 84.81 89 GLY A N 1
ATOM 717 C CA . GLY A 1 89 ? 4.381 -0.899 -20.494 1.00 84.81 89 GLY A CA 1
ATOM 718 C C . GLY A 1 89 ? 5.545 -1.628 -21.185 1.00 84.81 89 GLY A C 1
ATOM 719 O O . GLY A 1 89 ? 5.679 -2.838 -21.017 1.00 84.81 89 GLY A O 1
ATOM 720 N N . PRO A 1 90 ? 6.478 -0.923 -21.860 1.00 88.25 90 PRO A N 1
ATOM 721 C CA . PRO A 1 90 ? 7.589 -1.545 -22.588 1.00 88.25 90 PRO A CA 1
ATOM 722 C C . PRO A 1 90 ? 8.487 -2.449 -21.741 1.00 88.25 90 PRO A C 1
ATOM 724 O O . PRO A 1 90 ? 9.151 -3.335 -22.264 1.00 88.25 90 PRO A O 1
ATOM 727 N N . THR A 1 91 ? 8.548 -2.208 -20.429 1.00 86.50 91 THR A N 1
ATOM 728 C CA . THR A 1 91 ? 9.282 -3.077 -19.504 1.00 86.50 91 THR A CA 1
ATOM 729 C C . THR A 1 91 ? 8.545 -4.400 -19.306 1.00 86.50 91 THR A C 1
ATOM 731 O O . THR A 1 91 ? 9.139 -5.452 -19.502 1.00 86.50 91 THR A O 1
ATOM 734 N N . LEU A 1 92 ? 7.252 -4.347 -18.970 1.00 84.19 92 LEU A N 1
ATOM 735 C CA . LEU A 1 92 ? 6.452 -5.544 -18.719 1.00 84.19 92 LEU A CA 1
ATOM 736 C C . LEU A 1 92 ? 6.244 -6.347 -20.008 1.00 84.19 92 LEU A C 1
ATOM 738 O O . LEU A 1 92 ? 6.388 -7.560 -19.992 1.00 84.19 92 LEU A O 1
ATOM 742 N N . ALA A 1 93 ? 5.998 -5.676 -21.135 1.00 90.00 93 ALA A N 1
ATOM 743 C CA . ALA A 1 93 ? 5.910 -6.321 -22.441 1.00 90.00 93 ALA A CA 1
ATOM 744 C C . ALA A 1 93 ? 7.209 -7.070 -22.793 1.00 90.00 93 ALA A C 1
ATOM 746 O O . ALA A 1 93 ? 7.151 -8.202 -23.259 1.00 90.00 93 ALA A O 1
ATOM 747 N N . ALA A 1 94 ? 8.385 -6.490 -22.515 1.00 91.12 94 ALA A N 1
ATOM 748 C CA . ALA A 1 94 ? 9.664 -7.166 -22.748 1.00 91.12 94 ALA A CA 1
ATOM 749 C C . ALA A 1 94 ? 9.868 -8.381 -21.824 1.00 91.12 94 ALA A C 1
ATOM 751 O O . ALA A 1 94 ? 10.382 -9.399 -22.283 1.00 91.12 94 ALA A O 1
ATOM 752 N N . GLU A 1 95 ? 9.451 -8.291 -20.553 1.00 88.62 95 GLU A N 1
ATOM 753 C CA . GLU A 1 95 ? 9.444 -9.433 -19.623 1.00 88.62 95 GLU A CA 1
ATOM 754 C C . GLU A 1 95 ? 8.557 -10.567 -20.164 1.00 88.62 95 GLU A C 1
ATOM 756 O O . GLU A 1 95 ? 9.035 -11.688 -20.326 1.00 88.62 95 GLU A O 1
ATOM 761 N N . MET A 1 96 ? 7.306 -10.270 -20.533 1.00 89.38 96 MET A N 1
ATOM 762 C CA . MET A 1 96 ? 6.356 -11.279 -21.021 1.00 89.38 96 MET A CA 1
ATOM 763 C C . MET A 1 96 ? 6.767 -11.899 -22.358 1.00 89.38 96 MET A C 1
ATOM 765 O O . MET A 1 96 ? 6.602 -13.101 -22.555 1.00 89.38 96 MET A O 1
ATOM 769 N N . LEU A 1 97 ? 7.321 -11.104 -23.280 1.00 90.25 97 LEU A N 1
ATOM 770 C CA . LEU A 1 97 ? 7.864 -11.609 -24.543 1.00 90.25 97 LEU A CA 1
ATOM 771 C C . LEU A 1 97 ? 9.006 -12.602 -24.299 1.00 90.25 97 LEU A C 1
ATOM 773 O O . LEU A 1 97 ? 9.075 -13.628 -24.975 1.00 90.25 97 LEU A O 1
ATOM 777 N N . ALA A 1 98 ? 9.871 -12.333 -23.318 1.00 90.69 98 ALA A N 1
ATOM 778 C CA . ALA A 1 98 ? 10.966 -13.230 -22.973 1.00 90.69 98 ALA A CA 1
ATOM 779 C C . ALA A 1 98 ? 10.479 -14.510 -22.274 1.00 90.69 98 ALA A C 1
ATOM 781 O O . ALA A 1 98 ? 10.964 -15.590 -22.605 1.00 90.69 98 ALA A O 1
ATOM 782 N N . GLU A 1 99 ? 9.542 -14.390 -21.331 1.00 87.31 99 GLU A N 1
ATOM 783 C CA . GLU A 1 99 ? 9.066 -15.493 -20.486 1.00 87.31 99 GLU A CA 1
ATOM 784 C C . GLU A 1 99 ? 8.086 -16.423 -21.214 1.00 87.31 99 GLU A C 1
ATOM 786 O O . GLU A 1 99 ? 8.258 -17.638 -21.185 1.00 87.31 99 GLU A O 1
ATOM 791 N N . HIS A 1 100 ? 7.100 -15.869 -21.926 1.00 87.94 100 HIS A N 1
ATOM 792 C CA . HIS A 1 100 ? 6.023 -16.652 -22.543 1.00 87.94 100 HIS A CA 1
ATOM 793 C C . HIS A 1 100 ? 6.220 -16.934 -24.036 1.00 87.94 100 HIS A C 1
ATOM 795 O O . HIS A 1 100 ? 5.619 -17.870 -24.556 1.00 87.94 100 HIS A O 1
ATOM 801 N N . HIS A 1 101 ? 7.054 -16.151 -24.731 1.00 85.69 101 HIS A N 1
ATOM 802 C CA . HIS A 1 101 ? 7.249 -16.273 -26.188 1.00 85.69 101 HIS A CA 1
ATOM 803 C C . HIS A 1 101 ? 8.701 -16.535 -26.592 1.00 85.69 101 HIS A C 1
ATOM 805 O O . HIS A 1 101 ? 9.014 -16.547 -27.782 1.00 85.69 101 HIS A O 1
ATOM 811 N N . GLY A 1 102 ? 9.607 -16.705 -25.619 1.00 85.31 102 GLY A N 1
ATOM 812 C CA . GLY A 1 102 ? 11.039 -16.918 -25.858 1.00 85.31 102 GLY A CA 1
ATOM 813 C C . GLY A 1 102 ? 11.726 -15.774 -26.618 1.00 85.31 102 GLY A C 1
ATOM 814 O O . GLY A 1 102 ? 12.850 -15.925 -27.100 1.00 85.31 102 GLY A O 1
ATOM 815 N N . PHE A 1 103 ? 11.066 -14.621 -26.747 1.00 86.31 103 PHE A N 1
ATOM 816 C CA . PHE A 1 103 ? 11.504 -13.504 -27.567 1.00 86.31 103 PHE A CA 1
ATOM 817 C C . PHE A 1 103 ? 12.241 -12.478 -26.705 1.00 86.31 103 PHE A C 1
ATOM 819 O O . PHE A 1 103 ? 11.645 -11.631 -26.039 1.00 86.31 103 PHE A O 1
ATOM 826 N N . LYS A 1 104 ? 13.576 -12.543 -26.715 1.00 87.50 104 LYS A N 1
ATOM 827 C CA . LYS A 1 104 ? 14.422 -11.614 -25.956 1.00 87.50 104 LYS A CA 1
ATOM 828 C C . LYS A 1 104 ? 14.682 -10.335 -26.747 1.00 87.50 104 LYS A C 1
ATOM 830 O O . LYS A 1 104 ? 15.384 -10.345 -27.756 1.00 87.50 104 LYS A O 1
ATOM 835 N N . VAL A 1 105 ? 14.175 -9.217 -26.237 1.00 89.25 105 VAL A N 1
ATOM 836 C CA . VAL A 1 105 ? 14.432 -7.870 -26.757 1.00 89.25 105 VAL A CA 1
ATOM 837 C C . VAL A 1 105 ? 14.725 -6.914 -25.606 1.00 89.25 105 VAL A C 1
ATOM 839 O O . VAL A 1 105 ? 14.176 -7.047 -24.514 1.00 89.25 105 VAL A O 1
ATOM 842 N N . SER A 1 106 ? 15.616 -5.944 -25.827 1.00 88.81 106 SER A N 1
ATOM 843 C CA . SER A 1 106 ? 15.881 -4.925 -24.810 1.00 88.81 106 SER A CA 1
ATOM 844 C C . SER A 1 106 ? 14.645 -4.039 -24.608 1.00 88.81 106 SER A C 1
ATOM 846 O O . SER A 1 106 ? 13.950 -3.705 -25.573 1.00 88.81 106 SER A O 1
ATOM 848 N N . ARG A 1 107 ? 14.398 -3.577 -23.372 1.00 90.75 107 ARG A N 1
ATOM 849 C CA . ARG A 1 107 ? 13.255 -2.684 -23.090 1.00 90.75 107 ARG A CA 1
ATOM 850 C C . ARG A 1 107 ? 13.280 -1.407 -23.943 1.00 90.75 107 ARG A C 1
ATOM 852 O O . ARG A 1 107 ? 12.234 -0.816 -24.181 1.00 90.75 107 ARG A O 1
ATOM 859 N N . GLU A 1 108 ? 14.471 -0.914 -24.299 1.00 90.12 108 GLU A N 1
ATOM 860 C CA . GLU A 1 108 ? 14.629 0.357 -25.019 1.00 90.12 108 GLU A CA 1
ATOM 861 C C . GLU A 1 108 ? 14.288 0.183 -26.496 1.00 90.12 108 GLU A C 1
ATOM 863 O O . GLU A 1 108 ? 13.564 0.993 -27.064 1.00 90.12 108 GLU A O 1
ATOM 868 N N . THR A 1 109 ? 14.728 -0.930 -27.083 1.00 88.94 109 THR A N 1
ATOM 869 C CA . THR A 1 109 ? 14.353 -1.333 -28.439 1.00 88.94 109 THR A CA 1
ATOM 870 C C . THR A 1 109 ? 12.842 -1.517 -28.552 1.00 88.94 109 THR A C 1
ATOM 872 O O . THR A 1 109 ? 12.223 -0.919 -29.428 1.00 88.94 109 THR A O 1
ATOM 875 N N . LEU A 1 110 ? 12.237 -2.271 -27.626 1.00 90.19 110 LEU A N 1
ATOM 876 C CA . LEU A 1 110 ? 10.794 -2.500 -27.633 1.00 90.19 110 LEU A CA 1
ATOM 877 C C . LEU A 1 110 ? 10.010 -1.203 -27.403 1.00 90.19 110 LEU A C 1
ATOM 879 O O . LEU A 1 110 ? 9.007 -0.966 -28.066 1.00 90.19 110 LEU A O 1
ATOM 883 N N . ARG A 1 111 ? 10.490 -0.320 -26.518 1.00 89.19 111 ARG A N 1
ATOM 884 C CA . ARG A 1 111 ? 9.877 0.998 -26.310 1.00 89.19 111 ARG A CA 1
ATOM 885 C C . ARG A 1 111 ? 9.819 1.811 -27.595 1.00 89.19 111 ARG A C 1
ATOM 887 O O . ARG A 1 111 ? 8.788 2.430 -27.832 1.00 89.19 111 ARG A O 1
ATOM 894 N N . ASN A 1 112 ? 10.905 1.853 -28.364 1.00 88.00 112 ASN A N 1
ATOM 895 C CA . ASN A 1 112 ? 10.932 2.611 -29.612 1.00 88.00 112 ASN A CA 1
ATOM 896 C C . ASN A 1 112 ? 9.925 2.030 -30.607 1.00 88.00 112 ASN A C 1
ATOM 898 O O . ASN A 1 112 ? 9.104 2.769 -31.132 1.00 88.00 112 ASN A O 1
ATOM 902 N N . TRP A 1 113 ? 9.885 0.703 -30.759 1.00 91.19 113 TRP A N 1
ATOM 903 C CA . TRP A 1 113 ? 8.898 0.046 -31.620 1.00 91.19 113 TRP A CA 1
ATOM 904 C C . TRP A 1 113 ? 7.454 0.322 -31.194 1.00 91.19 113 TRP A C 1
ATOM 906 O O . TRP A 1 113 ? 6.607 0.593 -32.037 1.00 91.19 113 TRP A O 1
ATOM 916 N N . MET A 1 114 ? 7.171 0.307 -29.890 1.00 90.38 114 MET A N 1
ATOM 917 C CA . MET A 1 114 ? 5.845 0.640 -29.364 1.00 90.38 114 MET A CA 1
ATOM 918 C C . MET A 1 114 ? 5.494 2.122 -29.552 1.00 90.38 114 MET A C 1
ATOM 920 O O . MET A 1 114 ? 4.327 2.438 -29.755 1.00 90.38 114 MET A O 1
ATOM 924 N N . GLN A 1 115 ? 6.471 3.034 -29.498 1.00 87.06 115 GLN A N 1
ATOM 925 C CA . GLN A 1 115 ? 6.257 4.453 -29.811 1.00 87.06 115 GLN A CA 1
ATOM 926 C C . GLN A 1 115 ? 5.937 4.653 -31.293 1.00 87.06 115 GLN A C 1
ATOM 928 O O . GLN A 1 115 ? 4.958 5.325 -31.609 1.00 87.06 115 GLN A O 1
ATOM 933 N N . ASP A 1 116 ? 6.714 4.028 -32.179 1.00 85.75 116 ASP A N 1
ATOM 934 C CA . ASP A 1 116 ? 6.522 4.106 -33.630 1.00 85.75 116 ASP A CA 1
ATOM 935 C C . ASP A 1 116 ? 5.177 3.495 -34.056 1.00 85.75 116 ASP A C 1
ATOM 937 O O . ASP A 1 116 ? 4.507 4.013 -34.947 1.00 85.75 116 ASP A O 1
ATOM 941 N N . ALA A 1 117 ? 4.745 2.425 -33.380 1.00 85.38 117 ALA A N 1
ATOM 942 C CA . ALA A 1 117 ? 3.456 1.771 -33.600 1.00 85.38 117 ALA A CA 1
ATOM 943 C C . ALA A 1 117 ? 2.264 2.475 -32.917 1.00 85.38 117 ALA A C 1
ATOM 945 O O . ALA A 1 117 ? 1.136 1.998 -33.024 1.00 85.38 117 ALA A O 1
ATOM 946 N N . GLY A 1 118 ? 2.490 3.574 -32.186 1.00 84.06 118 GLY A N 1
ATOM 947 C CA . GLY A 1 118 ? 1.437 4.305 -31.469 1.00 84.06 118 GLY A CA 1
ATOM 948 C C . GLY A 1 118 ? 0.893 3.606 -30.214 1.00 84.06 118 GLY A C 1
ATOM 949 O O . GLY A 1 118 ? -0.058 4.094 -29.614 1.00 84.06 118 GLY A O 1
ATOM 950 N N . LEU A 1 119 ? 1.512 2.505 -29.782 1.00 84.44 119 LEU A N 1
ATOM 951 C CA . LEU A 1 119 ? 1.137 1.732 -28.591 1.00 84.44 119 LEU A CA 1
ATOM 952 C C . LEU A 1 119 ? 1.662 2.358 -27.284 1.00 84.44 119 LEU A C 1
ATOM 954 O O . LEU A 1 119 ? 1.281 1.944 -26.193 1.00 84.44 119 LEU A O 1
ATOM 958 N N . TRP A 1 120 ? 2.576 3.336 -27.353 1.00 84.12 120 TRP A N 1
ATOM 959 C CA . TRP A 1 120 ? 3.170 3.937 -26.156 1.00 84.12 120 TRP A CA 1
ATOM 960 C C . TRP A 1 120 ? 3.549 5.413 -26.318 1.00 84.12 120 TRP A C 1
ATOM 962 O O . TRP A 1 120 ? 4.237 5.801 -27.256 1.00 84.12 120 TRP A O 1
ATOM 972 N N . LEU A 1 121 ? 3.192 6.249 -25.336 1.00 77.88 121 LEU A N 1
ATOM 973 C CA . LEU A 1 121 ? 3.484 7.688 -25.361 1.00 77.88 121 LEU A CA 1
ATOM 974 C C . LEU A 1 121 ? 4.956 8.015 -25.037 1.00 77.88 121 LEU A C 1
ATOM 976 O O . LEU A 1 121 ? 5.600 7.390 -24.176 1.00 77.88 121 LEU A O 1
ATOM 980 N N . SER A 1 122 ? 5.491 9.074 -25.652 1.00 70.50 122 SER A N 1
ATOM 981 C CA . SER A 1 122 ? 6.867 9.535 -25.420 1.00 70.50 122 SER A CA 1
ATOM 982 C C . SER A 1 122 ? 7.083 10.066 -23.995 1.00 70.50 122 SER A C 1
ATOM 984 O O . SER A 1 122 ? 6.157 10.480 -23.292 1.00 70.50 122 SER A O 1
ATOM 986 N N . ARG A 1 123 ? 8.346 10.098 -23.546 1.00 65.88 123 ARG A N 1
ATOM 987 C CA . ARG A 1 123 ? 8.706 10.640 -22.221 1.00 65.88 123 ARG A CA 1
ATOM 988 C C . ARG A 1 123 ? 8.324 12.116 -22.075 1.00 65.88 123 ARG A C 1
ATOM 990 O O . ARG A 1 123 ? 7.950 12.524 -20.983 1.00 65.88 123 ARG A O 1
ATOM 997 N N . LYS A 1 124 ? 8.410 12.905 -23.155 1.00 66.12 124 LYS A N 1
ATOM 998 C CA . LYS A 1 124 ? 8.056 14.334 -23.162 1.00 66.12 124 LYS A CA 1
ATOM 999 C C . LYS A 1 124 ? 6.556 14.537 -22.926 1.00 66.12 124 LYS A C 1
ATOM 1001 O O . LYS A 1 124 ? 6.194 15.432 -22.176 1.00 66.12 124 LYS A O 1
ATOM 1006 N N . GLN A 1 125 ? 5.722 13.667 -23.495 1.00 68.50 125 GLN A N 1
ATOM 1007 C CA . GLN A 1 125 ? 4.262 13.711 -23.352 1.00 68.50 125 GLN A CA 1
ATOM 1008 C C . GLN A 1 125 ? 3.774 13.276 -21.961 1.00 68.50 125 GLN A C 1
ATOM 1010 O O . GLN A 1 125 ? 2.697 13.677 -21.546 1.00 68.50 125 GLN A O 1
ATOM 1015 N N . ARG A 1 126 ? 4.568 12.496 -21.216 1.00 66.12 126 ARG A N 1
ATOM 1016 C CA . ARG A 1 126 ? 4.217 11.990 -19.874 1.00 66.12 126 ARG A CA 1
ATOM 1017 C C . ARG A 1 126 ? 4.814 12.797 -18.706 1.00 66.12 126 ARG A C 1
ATOM 1019 O O . ARG A 1 126 ? 4.800 12.317 -17.576 1.00 66.12 126 ARG A O 1
ATOM 1026 N N . ARG A 1 127 ? 5.413 13.976 -18.939 1.00 60.00 127 ARG A N 1
ATOM 1027 C CA . ARG A 1 127 ? 6.087 14.749 -17.871 1.00 60.00 127 ARG A CA 1
ATOM 1028 C C . ARG A 1 127 ? 5.089 15.450 -16.947 1.00 60.00 127 ARG A C 1
ATOM 1030 O O . ARG A 1 127 ? 4.398 16.366 -17.372 1.00 60.00 127 ARG A O 1
ATOM 1037 N N . THR A 1 128 ? 5.153 15.115 -15.663 1.00 52.81 128 THR A N 1
ATOM 1038 C CA . THR A 1 128 ? 4.583 15.886 -14.547 1.00 52.81 128 THR A CA 1
ATOM 1039 C C . THR A 1 128 ? 5.694 16.285 -13.567 1.00 52.81 128 THR A C 1
ATOM 1041 O O . THR A 1 128 ? 6.675 15.555 -13.396 1.00 52.81 128 THR A O 1
ATOM 1044 N N . PHE A 1 129 ? 5.593 17.474 -12.965 1.00 52.53 129 PHE A N 1
ATOM 1045 C CA . PHE A 1 129 ? 6.601 18.027 -12.051 1.00 52.53 129 PHE A CA 1
ATOM 1046 C C . PHE A 1 129 ? 6.093 17.980 -10.607 1.00 52.53 129 PHE A C 1
ATOM 1048 O O . PHE A 1 129 ? 5.049 18.550 -10.306 1.00 52.53 129 PHE A O 1
ATOM 1055 N N . HIS A 1 130 ? 6.846 17.330 -9.715 1.00 54.66 130 HIS A N 1
ATOM 1056 C CA . HIS A 1 130 ? 6.536 17.231 -8.285 1.00 54.66 130 HIS A CA 1
ATOM 1057 C C . HIS A 1 130 ? 7.820 17.347 -7.450 1.00 54.66 130 HIS A C 1
ATOM 1059 O O . HIS A 1 130 ? 8.883 16.905 -7.895 1.00 54.66 130 HIS A O 1
ATOM 1065 N N . GLN A 1 131 ? 7.730 17.916 -6.243 1.00 53.69 131 GLN A N 1
ATOM 1066 C CA . GLN A 1 131 ? 8.862 17.979 -5.311 1.00 53.69 131 GLN A CA 1
ATOM 1067 C C . GLN A 1 131 ? 9.201 16.576 -4.768 1.00 53.69 131 GLN A C 1
ATOM 1069 O O . GLN A 1 131 ? 8.308 15.883 -4.274 1.00 53.69 131 GLN A O 1
ATOM 1074 N N . PRO A 1 132 ? 10.467 16.122 -4.836 1.00 59.34 132 PRO A N 1
ATOM 1075 C CA . PRO A 1 132 ? 10.861 14.834 -4.278 1.00 59.34 132 PRO A CA 1
ATOM 1076 C C . PRO A 1 132 ? 10.939 14.891 -2.747 1.00 59.34 132 PRO A C 1
ATOM 1078 O O . PRO A 1 132 ? 11.626 15.745 -2.195 1.00 59.34 132 PRO A O 1
ATOM 1081 N N . ARG A 1 133 ? 10.315 13.927 -2.061 1.00 74.25 133 ARG A N 1
ATOM 1082 C CA . ARG A 1 133 ? 10.598 13.633 -0.647 1.00 74.25 133 ARG A CA 1
ATOM 1083 C C . ARG A 1 133 ? 11.692 12.564 -0.535 1.00 74.25 133 ARG A C 1
ATOM 1085 O O . ARG A 1 133 ? 11.618 11.536 -1.219 1.00 74.25 133 ARG A O 1
ATOM 1092 N N . SER A 1 134 ? 12.670 12.782 0.344 1.00 77.81 134 SER A N 1
ATOM 1093 C CA . SER A 1 134 ? 13.685 11.783 0.711 1.00 77.81 134 SER A CA 1
ATOM 1094 C C . SER A 1 134 ? 13.060 10.581 1.427 1.00 77.81 134 SER A C 1
ATOM 1096 O O . SER A 1 134 ? 12.046 10.718 2.115 1.00 77.81 134 SER A O 1
ATOM 1098 N N . ARG A 1 135 ? 13.652 9.396 1.239 1.00 85.19 135 ARG A N 1
ATOM 1099 C CA . ARG A 1 135 ? 13.256 8.175 1.958 1.00 85.19 135 ARG A CA 1
ATOM 1100 C C . ARG A 1 135 ? 13.656 8.274 3.427 1.00 85.19 135 ARG A C 1
ATOM 1102 O O . ARG A 1 135 ? 14.605 8.987 3.746 1.00 85.19 135 ARG A O 1
ATOM 1109 N N . ARG A 1 136 ? 12.962 7.521 4.275 1.00 90.12 136 ARG A N 1
ATOM 1110 C CA . ARG A 1 136 ? 13.464 7.151 5.600 1.00 90.12 136 ARG A CA 1
ATOM 1111 C C . ARG A 1 136 ? 14.719 6.287 5.517 1.00 90.12 136 ARG A C 1
ATOM 1113 O O . ARG A 1 136 ? 15.004 5.706 4.467 1.00 90.12 136 ARG A O 1
ATOM 1120 N N . GLU A 1 137 ? 15.482 6.271 6.603 1.00 90.00 137 GLU A N 1
ATOM 1121 C CA . GLU A 1 137 ? 16.804 5.645 6.624 1.00 90.00 137 GLU A CA 1
ATOM 1122 C C . GLU A 1 137 ? 16.719 4.160 6.954 1.00 90.00 137 GLU A C 1
ATOM 1124 O O . GLU A 1 137 ? 17.423 3.364 6.327 1.00 90.00 137 GLU A O 1
ATOM 1129 N N . CYS A 1 138 ? 15.836 3.798 7.888 1.00 93.25 138 CYS A N 1
ATOM 1130 C CA . CYS A 1 138 ? 15.747 2.453 8.445 1.00 93.25 138 CYS A CA 1
ATOM 1131 C C . CYS A 1 138 ? 14.440 1.748 8.068 1.00 93.25 138 CYS A C 1
ATOM 1133 O O . CYS A 1 138 ? 13.389 2.370 7.889 1.00 93.25 138 CYS A O 1
ATOM 1135 N N . PHE A 1 139 ? 14.499 0.419 8.004 1.00 94.69 139 PHE A N 1
ATOM 1136 C CA . PHE A 1 139 ? 13.326 -0.429 7.813 1.00 94.69 139 PHE A CA 1
ATOM 1137 C C . PHE A 1 139 ? 12.424 -0.391 9.057 1.00 94.69 139 PHE A C 1
ATOM 1139 O O . PHE A 1 139 ? 12.915 -0.503 10.181 1.00 94.69 139 PHE A O 1
ATOM 1146 N N . GLY A 1 140 ? 11.110 -0.219 8.878 1.00 92.56 140 GLY A N 1
ATOM 1147 C CA . GLY A 1 140 ? 10.154 -0.114 9.991 1.00 92.56 140 GLY A CA 1
ATOM 1148 C C . GLY A 1 140 ? 10.058 1.269 10.644 1.00 92.56 140 GLY A C 1
ATOM 1149 O O . GLY A 1 140 ? 9.297 1.445 11.598 1.00 92.56 140 GLY A O 1
ATOM 1150 N N . GLU A 1 141 ? 10.795 2.265 10.137 1.00 93.19 141 GLU A N 1
ATOM 1151 C CA . GLU A 1 141 ? 10.718 3.652 10.620 1.00 93.19 141 GLU A CA 1
ATOM 1152 C C . GLU A 1 141 ? 9.382 4.309 10.239 1.00 93.19 141 GLU A C 1
ATOM 1154 O O . GLU A 1 141 ? 8.765 5.016 11.034 1.00 93.19 141 GLU A O 1
ATOM 1159 N N . LEU A 1 142 ? 8.919 4.092 9.007 1.00 92.62 142 LEU A N 1
ATOM 1160 C CA . LEU A 1 142 ? 7.684 4.692 8.518 1.00 92.62 142 LEU A CA 1
ATOM 1161 C C . LEU A 1 142 ? 7.014 3.789 7.491 1.00 92.62 142 LEU A C 1
ATOM 1163 O O . LEU A 1 142 ? 7.557 3.552 6.410 1.00 92.62 142 LEU A O 1
ATOM 1167 N N . ILE A 1 143 ? 5.795 3.366 7.804 1.00 94.06 143 ILE A N 1
ATOM 1168 C CA . ILE A 1 143 ? 4.984 2.524 6.928 1.00 94.06 143 ILE A CA 1
ATOM 1169 C C . ILE A 1 143 ? 3.858 3.363 6.351 1.00 94.06 143 ILE A C 1
ATOM 1171 O O . ILE A 1 143 ? 3.021 3.882 7.086 1.00 94.06 143 ILE A O 1
ATOM 1175 N N . GLN A 1 144 ? 3.827 3.528 5.033 1.00 91.62 144 GLN A N 1
ATOM 1176 C CA . GLN A 1 144 ? 2.724 4.222 4.381 1.00 91.62 144 GLN A CA 1
ATOM 1177 C C . GLN A 1 144 ? 1.568 3.254 4.178 1.00 91.62 144 GLN A C 1
ATOM 1179 O O . GLN A 1 144 ? 1.763 2.173 3.623 1.00 91.62 144 GLN A O 1
ATOM 1184 N N . ILE A 1 145 ? 0.381 3.670 4.607 1.00 91.31 145 ILE A N 1
ATOM 1185 C CA . ILE A 1 145 ? -0.857 2.916 4.443 1.00 91.31 145 ILE A CA 1
ATOM 1186 C C . ILE A 1 145 ? -1.806 3.678 3.533 1.00 91.31 145 ILE A C 1
ATOM 1188 O O . ILE A 1 145 ? -1.953 4.903 3.637 1.00 91.31 145 ILE A O 1
ATOM 1192 N N . ASP A 1 146 ? -2.441 2.951 2.630 1.00 89.19 146 ASP A N 1
ATOM 1193 C CA . ASP A 1 146 ? -3.406 3.488 1.681 1.00 89.19 146 ASP A CA 1
ATOM 1194 C C . ASP A 1 146 ? -4.413 2.407 1.316 1.00 89.19 146 ASP A C 1
ATOM 1196 O O . ASP A 1 146 ? -4.116 1.219 1.441 1.00 89.19 146 ASP A O 1
ATOM 1200 N N . GLY A 1 147 ? -5.604 2.806 0.898 1.00 88.94 147 GLY A N 1
ATOM 1201 C CA . GLY A 1 147 ? -6.521 1.903 0.227 1.00 88.94 147 GLY A CA 1
ATOM 1202 C C . GLY A 1 147 ? -6.715 2.358 -1.214 1.00 88.94 147 GLY A C 1
ATOM 1203 O O . GLY A 1 147 ? -6.662 3.543 -1.543 1.00 88.94 147 GLY A O 1
ATOM 1204 N N . SER A 1 148 ? -6.798 1.382 -2.109 1.00 89.50 148 SER A N 1
ATOM 1205 C CA . SER A 1 148 ? -6.869 1.606 -3.542 1.00 89.50 148 SER A CA 1
ATOM 1206 C C . SER A 1 148 ? -8.106 0.918 -4.101 1.00 89.50 148 SER A C 1
ATOM 1208 O O . SER A 1 148 ? -8.129 -0.302 -4.287 1.00 89.50 148 SER A O 1
ATOM 1210 N N . ASP A 1 149 ? -9.148 1.715 -4.329 1.00 89.12 149 ASP A N 1
ATOM 1211 C CA . ASP A 1 149 ? -10.369 1.279 -5.002 1.00 89.12 149 ASP A CA 1
ATOM 1212 C C . ASP A 1 149 ? -10.107 1.111 -6.502 1.00 89.12 149 ASP A C 1
ATOM 1214 O O . ASP A 1 149 ? -9.617 2.027 -7.176 1.00 89.12 149 ASP A O 1
ATOM 1218 N N . HIS A 1 150 ? -10.357 -0.093 -7.013 1.00 88.69 150 HIS A N 1
ATOM 1219 C CA . HIS A 1 150 ? -10.123 -0.426 -8.411 1.00 88.69 150 HIS A CA 1
ATOM 1220 C C . HIS A 1 150 ? -10.903 -1.676 -8.835 1.00 88.69 150 HIS A C 1
ATOM 1222 O O . HIS A 1 150 ? -11.309 -2.506 -8.021 1.00 88.69 150 HIS A O 1
ATOM 1228 N N . ARG A 1 151 ? -11.047 -1.868 -10.150 1.00 91.62 151 ARG A N 1
ATOM 1229 C CA . ARG A 1 151 ? -11.536 -3.126 -10.734 1.00 91.62 151 ARG A CA 1
ATOM 1230 C C . ARG A 1 151 ? -10.424 -4.172 -10.759 1.00 91.62 151 ARG A C 1
ATOM 1232 O O . ARG A 1 151 ? -9.940 -4.559 -11.817 1.00 91.62 151 ARG A O 1
ATOM 1239 N N . TRP A 1 152 ? -10.006 -4.618 -9.577 1.00 93.81 152 TRP A N 1
ATOM 1240 C CA . TRP A 1 152 ? -8.880 -5.542 -9.404 1.00 93.81 152 TRP A CA 1
ATOM 1241 C C . TRP A 1 152 ? -9.052 -6.881 -10.129 1.00 93.81 152 TRP A C 1
ATOM 1243 O O . TRP A 1 152 ? -8.070 -7.473 -10.573 1.00 93.81 152 TRP A O 1
ATOM 1253 N N . PHE A 1 153 ? -10.302 -7.312 -10.295 1.00 93.69 153 PHE A N 1
ATOM 1254 C CA . PHE A 1 153 ? -10.686 -8.535 -10.997 1.00 93.69 153 PHE A CA 1
ATOM 1255 C C . PHE A 1 153 ? -11.312 -8.259 -12.379 1.00 93.69 153 PHE A C 1
ATOM 1257 O O . PHE A 1 153 ? -11.900 -9.157 -12.976 1.00 93.69 153 PHE A O 1
ATOM 1264 N N . GLU A 1 154 ? -11.173 -7.039 -12.913 1.00 91.25 154 GLU A N 1
ATOM 1265 C CA . GLU A 1 154 ? -11.736 -6.600 -14.202 1.00 91.25 154 GLU A CA 1
ATOM 1266 C C . GLU A 1 154 ? -13.267 -6.784 -14.271 1.00 91.25 154 GLU A C 1
ATOM 1268 O O . GLU A 1 154 ? -13.999 -6.049 -13.605 1.00 91.25 154 GLU A O 1
ATOM 1273 N N . ASP A 1 155 ? -13.740 -7.745 -15.070 1.00 91.12 155 ASP A N 1
ATOM 1274 C CA . ASP A 1 155 ? -15.155 -8.113 -15.221 1.00 91.12 155 ASP A CA 1
ATOM 1275 C C . ASP A 1 155 ? -15.504 -9.432 -14.510 1.00 91.12 155 ASP A C 1
ATOM 1277 O O . ASP A 1 155 ? -16.641 -9.895 -14.573 1.00 91.12 155 ASP A O 1
ATOM 1281 N N . ARG A 1 156 ? -14.533 -10.058 -13.833 1.00 90.94 156 ARG A N 1
ATOM 1282 C CA . ARG A 1 156 ? -14.712 -11.351 -13.152 1.00 90.94 156 ARG A CA 1
ATOM 1283 C C . ARG A 1 156 ? -15.370 -11.218 -11.779 1.00 90.94 156 ARG A C 1
ATOM 1285 O O . ARG A 1 156 ? -15.929 -12.197 -11.296 1.00 90.94 156 ARG A O 1
ATOM 1292 N N . ALA A 1 157 ? -15.290 -10.041 -11.156 1.00 89.12 157 ALA A N 1
ATOM 1293 C CA . ALA A 1 157 ? -15.924 -9.742 -9.875 1.00 89.12 157 ALA A CA 1
ATOM 1294 C C . ALA A 1 157 ? -16.253 -8.249 -9.743 1.00 89.12 157 ALA A C 1
ATOM 1296 O O . ALA A 1 157 ? -15.757 -7.418 -10.510 1.00 89.12 157 ALA A O 1
ATOM 1297 N N . ASP A 1 158 ? -17.068 -7.918 -8.741 1.00 87.69 158 ASP A N 1
ATOM 1298 C CA . ASP A 1 158 ? -17.394 -6.536 -8.402 1.00 87.69 158 ASP A CA 1
ATOM 1299 C C . ASP A 1 158 ? -16.143 -5.733 -7.982 1.00 87.69 158 ASP A C 1
ATOM 1301 O O . ASP A 1 158 ? -15.170 -6.306 -7.475 1.00 87.69 158 ASP A O 1
ATOM 1305 N N . PRO A 1 159 ? -16.145 -4.397 -8.173 1.00 88.75 159 PRO A N 1
ATOM 1306 C CA . PRO A 1 159 ? -15.075 -3.534 -7.689 1.00 88.75 159 PRO A CA 1
ATOM 1307 C C . PRO A 1 159 ? -14.868 -3.689 -6.181 1.00 88.75 159 PRO A C 1
ATOM 1309 O O . PRO A 1 159 ? -15.826 -3.804 -5.416 1.00 88.75 159 PRO A O 1
ATOM 1312 N N . CYS A 1 160 ? -13.610 -3.654 -5.758 1.00 91.12 160 CYS A N 1
ATOM 1313 C CA . CYS A 1 160 ? -13.240 -3.774 -4.356 1.00 91.12 160 CYS A CA 1
ATOM 1314 C C . CYS A 1 160 ? -12.038 -2.880 -4.043 1.00 91.12 160 CYS A C 1
ATOM 1316 O O . CYS A 1 160 ? -11.375 -2.341 -4.933 1.00 91.12 160 CYS A O 1
ATOM 1318 N N . THR A 1 161 ? -11.705 -2.751 -2.762 1.00 92.00 161 THR A N 1
ATOM 1319 C CA . THR A 1 161 ? -10.521 -2.007 -2.334 1.00 92.00 161 THR A CA 1
ATOM 1320 C C . THR A 1 161 ? -9.366 -2.947 -2.012 1.00 92.00 161 THR A C 1
ATOM 1322 O O . THR A 1 161 ? -9.544 -3.957 -1.336 1.00 92.00 161 THR A O 1
ATOM 1325 N N . LEU A 1 162 ? -8.157 -2.585 -2.439 1.00 94.94 162 LEU A N 1
ATOM 1326 C CA . LEU A 1 162 ? -6.919 -3.183 -1.946 1.00 94.94 162 LEU A CA 1
ATOM 1327 C C . LEU A 1 162 ? -6.293 -2.278 -0.882 1.00 94.94 162 LEU A C 1
ATOM 1329 O O . LEU A 1 162 ? -5.918 -1.146 -1.182 1.00 94.94 162 LEU A O 1
ATOM 1333 N N . LEU A 1 163 ? -6.150 -2.775 0.343 1.00 94.38 163 LEU A N 1
ATOM 1334 C CA . LEU A 1 163 ? -5.355 -2.123 1.381 1.00 94.38 163 LEU A CA 1
ATOM 1335 C C . LEU A 1 163 ? -3.875 -2.406 1.134 1.00 94.38 163 LEU A C 1
ATOM 1337 O O . LEU A 1 163 ? -3.497 -3.555 0.908 1.00 94.38 163 LEU A O 1
ATOM 1341 N N . VAL A 1 164 ? -3.045 -1.365 1.180 1.00 94.38 164 VAL A N 1
ATOM 1342 C CA . VAL A 1 164 ? -1.622 -1.420 0.829 1.00 94.38 164 VAL A CA 1
ATOM 1343 C C . VAL A 1 164 ? -0.781 -0.823 1.945 1.00 94.38 164 VAL A C 1
ATOM 1345 O O . VAL A 1 164 ? -0.960 0.337 2.312 1.00 94.38 164 VAL A O 1
ATOM 1348 N N . PHE A 1 165 ? 0.168 -1.609 2.452 1.00 95.25 165 PHE A N 1
ATOM 1349 C CA . PHE A 1 165 ? 1.165 -1.187 3.431 1.00 95.25 165 PHE A CA 1
ATOM 1350 C C . PHE A 1 165 ? 2.537 -1.263 2.767 1.00 95.25 165 PHE A C 1
ATOM 1352 O O . PHE A 1 165 ? 2.957 -2.328 2.311 1.00 95.25 165 PHE A O 1
ATOM 1359 N N . ILE A 1 166 ? 3.251 -0.141 2.711 1.00 94.31 166 ILE A N 1
ATOM 1360 C CA . ILE A 1 166 ? 4.572 -0.059 2.085 1.00 94.31 166 ILE A CA 1
ATOM 1361 C C . ILE A 1 166 ? 5.579 0.614 3.010 1.00 94.31 166 ILE A C 1
ATOM 1363 O O . ILE A 1 166 ? 5.334 1.702 3.533 1.00 94.31 166 ILE A O 1
ATOM 1367 N N . ASP A 1 167 ? 6.741 -0.007 3.180 1.00 94.69 167 ASP A N 1
ATOM 1368 C CA . ASP A 1 167 ? 7.837 0.581 3.947 1.00 94.69 167 ASP A CA 1
ATOM 1369 C C . ASP A 1 167 ? 8.525 1.701 3.147 1.00 94.69 167 ASP A C 1
ATOM 1371 O O . ASP A 1 167 ? 8.877 1.546 1.972 1.00 94.69 167 ASP A O 1
ATOM 1375 N N . ASP A 1 168 ? 8.710 2.867 3.768 1.00 91.88 168 ASP A N 1
ATOM 1376 C CA . ASP A 1 168 ? 9.216 4.049 3.070 1.00 91.88 168 ASP A CA 1
ATOM 1377 C C . ASP A 1 168 ? 10.699 3.950 2.679 1.00 91.88 168 ASP A C 1
ATOM 1379 O O . ASP A 1 168 ? 11.104 4.451 1.619 1.00 91.88 168 ASP A O 1
ATOM 1383 N N . ALA A 1 169 ? 11.506 3.310 3.528 1.00 92.06 169 ALA A N 1
ATOM 1384 C CA . ALA A 1 169 ? 12.946 3.178 3.342 1.00 92.06 169 ALA A CA 1
ATOM 1385 C C . ALA A 1 169 ? 13.262 2.197 2.205 1.00 92.06 169 ALA A C 1
ATOM 1387 O O . ALA A 1 169 ? 14.029 2.502 1.283 1.00 92.06 169 ALA A O 1
ATOM 1388 N N . THR A 1 170 ? 12.592 1.051 2.199 1.00 92.88 170 THR A N 1
ATOM 1389 C CA . THR A 1 170 ? 12.871 -0.067 1.291 1.00 92.88 170 THR A CA 1
ATOM 1390 C C . THR A 1 170 ? 11.966 -0.076 0.062 1.00 92.88 170 THR A C 1
ATOM 1392 O O . THR A 1 170 ? 12.396 -0.486 -1.015 1.00 92.88 170 THR A O 1
ATOM 1395 N N . SER A 1 171 ? 10.755 0.488 0.149 1.00 92.00 171 SER A N 1
ATOM 1396 C CA . SER A 1 171 ? 9.666 0.289 -0.826 1.00 92.00 171 SER A CA 1
ATOM 1397 C C . SER A 1 171 ? 9.160 -1.157 -0.911 1.00 92.00 171 SER A C 1
ATOM 1399 O O . SER A 1 171 ? 8.567 -1.523 -1.926 1.00 92.00 171 SER A O 1
ATOM 1401 N N . MET A 1 172 ? 9.388 -1.961 0.131 1.00 94.94 172 MET A N 1
ATOM 1402 C CA . MET A 1 172 ? 8.797 -3.291 0.255 1.00 94.94 172 MET A CA 1
ATOM 1403 C C . MET A 1 172 ? 7.302 -3.189 0.538 1.00 94.94 172 MET A C 1
ATOM 1405 O O . MET A 1 172 ? 6.881 -2.419 1.403 1.00 94.94 172 MET A O 1
ATOM 1409 N N . LEU A 1 173 ? 6.516 -3.992 -0.174 1.00 96.12 173 LEU A N 1
ATOM 1410 C CA . LEU A 1 173 ? 5.140 -4.287 0.200 1.00 96.12 173 LEU A CA 1
ATOM 1411 C C . LEU A 1 173 ? 5.180 -5.143 1.457 1.00 96.12 173 LEU A C 1
ATOM 1413 O O . LEU A 1 173 ? 5.760 -6.230 1.463 1.00 96.12 173 LEU A O 1
ATOM 1417 N N . MET A 1 174 ? 4.606 -4.609 2.521 1.00 95.81 174 MET A N 1
ATOM 1418 C CA . MET A 1 174 ? 4.601 -5.238 3.831 1.00 95.81 174 MET A CA 1
ATOM 1419 C C . MET A 1 174 ? 3.339 -6.069 4.011 1.00 95.81 174 MET A C 1
ATOM 1421 O O . MET A 1 174 ? 3.417 -7.225 4.406 1.00 95.81 174 MET A O 1
ATOM 1425 N N . GLU A 1 175 ? 2.197 -5.490 3.647 1.00 96.56 175 GLU A N 1
ATOM 1426 C CA . GLU A 1 175 ? 0.891 -6.135 3.707 1.00 96.56 175 GLU A CA 1
ATOM 1427 C C . GLU A 1 175 ? 0.037 -5.666 2.529 1.00 96.56 175 GLU A C 1
ATOM 1429 O O . GLU A 1 175 ? 0.051 -4.484 2.166 1.00 96.56 175 GLU A O 1
ATOM 1434 N N . LEU A 1 176 ? -0.701 -6.606 1.944 1.00 96.75 176 LEU A N 1
ATOM 1435 C CA . LEU A 1 176 ? -1.750 -6.356 0.968 1.00 96.75 176 LEU A CA 1
ATOM 1436 C C . LEU A 1 176 ? -3.000 -7.118 1.408 1.00 96.75 176 LEU A C 1
ATOM 1438 O O . LEU A 1 176 ? -2.888 -8.280 1.792 1.00 96.75 176 LEU A O 1
ATOM 1442 N N . ARG A 1 177 ? -4.181 -6.506 1.300 1.00 96.06 177 ARG A N 1
ATOM 1443 C CA . ARG A 1 177 ? -5.446 -7.200 1.586 1.00 96.06 177 ARG A CA 1
ATOM 1444 C C . ARG A 1 177 ? -6.587 -6.656 0.740 1.00 96.06 177 ARG A C 1
ATOM 1446 O O . ARG A 1 177 ? -6.873 -5.461 0.792 1.00 96.06 177 ARG A O 1
ATOM 1453 N N . PHE A 1 178 ? -7.246 -7.523 -0.021 1.00 96.06 178 PHE A N 1
ATOM 1454 C CA . PHE A 1 178 ? -8.501 -7.208 -0.692 1.00 96.06 178 PHE A CA 1
ATOM 1455 C C . PHE A 1 178 ? -9.646 -7.207 0.311 1.00 96.06 178 PHE A C 1
ATOM 1457 O O . PHE A 1 178 ? -9.802 -8.143 1.098 1.00 96.06 178 PHE A O 1
ATOM 1464 N N . VAL A 1 179 ? -10.453 -6.153 0.259 1.00 91.62 179 VAL A N 1
ATOM 1465 C CA . VAL A 1 179 ? -11.640 -5.968 1.090 1.00 91.62 179 VAL A CA 1
ATOM 1466 C C . VAL A 1 179 ? -12.772 -5.381 0.246 1.00 91.62 179 VAL A C 1
ATOM 1468 O O . VAL A 1 179 ? -12.499 -4.630 -0.693 1.00 91.62 179 VAL A O 1
ATOM 1471 N N . PRO A 1 180 ? -14.047 -5.667 0.566 1.00 88.81 180 PRO A N 1
ATOM 1472 C CA . PRO A 1 180 ? -15.173 -5.124 -0.195 1.00 88.81 180 PRO A CA 1
ATOM 1473 C C . PRO A 1 180 ? -15.185 -3.589 -0.242 1.00 88.81 180 PRO A C 1
ATOM 1475 O O . PRO A 1 180 ? -15.493 -2.996 -1.269 1.00 88.81 180 PRO A O 1
ATOM 1478 N N . SER A 1 181 ? -14.824 -2.939 0.867 1.00 85.12 181 SER A N 1
ATOM 1479 C CA . SER A 1 181 ? -14.735 -1.481 0.982 1.00 85.12 181 SER A CA 1
ATOM 1480 C C . SER A 1 181 ? -13.828 -1.079 2.143 1.00 85.12 181 SER A C 1
ATOM 1482 O O . SER A 1 181 ? -13.725 -1.818 3.125 1.00 85.12 181 SER A O 1
ATOM 1484 N N . GLU A 1 182 ? -13.235 0.115 2.092 1.00 85.00 182 GLU A N 1
ATOM 1485 C CA . GLU A 1 182 ? -12.471 0.661 3.219 1.00 85.00 182 GLU A CA 1
ATOM 1486 C C . GLU A 1 182 ? -13.337 0.851 4.468 1.00 85.00 182 GLU A C 1
ATOM 1488 O O . GLU A 1 182 ? -14.310 1.606 4.482 1.00 85.00 182 GLU A O 1
ATOM 1493 N N . SER A 1 183 ? -12.937 0.210 5.563 1.00 83.06 183 SER A N 1
ATOM 1494 C CA . SER A 1 183 ? -13.554 0.395 6.872 1.00 83.06 183 SER A CA 1
ATOM 1495 C C . SER A 1 183 ? -12.511 0.294 7.983 1.00 83.06 183 SER A C 1
ATOM 1497 O O . SER A 1 183 ? -11.419 -0.239 7.783 1.00 83.06 183 SER A O 1
ATOM 1499 N N . THR A 1 184 ? -12.851 0.771 9.182 1.00 83.19 184 THR A N 1
ATOM 1500 C CA . THR A 1 184 ? -11.981 0.631 10.359 1.00 83.19 184 THR A CA 1
ATOM 1501 C C . THR A 1 184 ? -11.629 -0.834 10.639 1.00 83.19 184 THR A C 1
ATOM 1503 O O . THR A 1 184 ? -10.472 -1.126 10.917 1.00 83.19 184 THR A O 1
ATOM 1506 N N . PHE A 1 185 ? -12.594 -1.754 10.525 1.00 84.62 185 PHE A N 1
ATOM 1507 C CA . PHE A 1 185 ? -12.351 -3.183 10.756 1.00 84.62 185 PHE A CA 1
ATOM 1508 C C . PHE A 1 185 ? -11.454 -3.797 9.684 1.00 84.62 185 PHE A C 1
ATOM 1510 O O . PHE A 1 185 ? -10.529 -4.526 10.014 1.00 84.62 185 PHE A O 1
ATOM 1517 N N . SER A 1 186 ? -11.646 -3.416 8.420 1.00 89.00 186 SER A N 1
ATOM 1518 C CA . SER A 1 186 ? -10.776 -3.842 7.320 1.00 89.00 186 SER A CA 1
ATOM 1519 C C . SER A 1 186 ? -9.312 -3.461 7.572 1.00 89.00 186 SER A C 1
ATOM 1521 O O . SER A 1 186 ? -8.409 -4.264 7.347 1.00 89.00 186 SER A O 1
ATOM 1523 N N . TYR A 1 187 ? -9.070 -2.253 8.093 1.00 89.81 187 TYR A N 1
ATOM 1524 C CA . TYR A 1 187 ? -7.730 -1.828 8.495 1.00 89.81 187 TYR A CA 1
ATOM 1525 C C . TYR A 1 187 ? -7.222 -2.530 9.754 1.00 89.81 187 TYR A C 1
ATOM 1527 O O . TYR A 1 187 ? -6.020 -2.754 9.848 1.00 89.81 187 TYR A O 1
ATOM 1535 N N . PHE A 1 188 ? -8.089 -2.876 10.709 1.00 90.44 188 PHE A N 1
ATOM 1536 C CA . PHE A 1 188 ? -7.691 -3.673 11.868 1.00 90.44 188 PHE A CA 1
ATOM 1537 C C . PHE A 1 188 ? -7.223 -5.071 11.474 1.00 90.44 188 PHE A C 1
ATOM 1539 O O . PHE A 1 188 ? -6.159 -5.477 11.920 1.00 90.44 188 PHE A O 1
ATOM 1546 N N . GLU A 1 189 ? -7.941 -5.758 10.587 1.00 90.81 189 GLU A N 1
ATOM 1547 C CA . GLU A 1 189 ? -7.526 -7.076 10.095 1.00 90.81 189 GLU A CA 1
ATOM 1548 C C . GLU A 1 189 ? -6.174 -7.020 9.370 1.00 90.81 189 GLU A C 1
ATOM 1550 O O . GLU A 1 189 ? -5.289 -7.838 9.622 1.00 90.81 189 GLU A O 1
ATOM 1555 N N . ALA A 1 190 ? -5.985 -6.034 8.484 1.00 93.62 190 ALA A N 1
ATOM 1556 C CA . ALA A 1 190 ? -4.709 -5.845 7.792 1.00 93.62 190 ALA A CA 1
ATOM 1557 C C . ALA A 1 190 ? -3.576 -5.477 8.768 1.00 93.62 190 ALA A C 1
ATOM 1559 O O . ALA A 1 190 ? -2.451 -5.958 8.640 1.00 93.62 190 ALA A O 1
ATOM 1560 N N . LEU A 1 191 ? -3.870 -4.642 9.770 1.00 93.00 191 LEU A N 1
ATOM 1561 C CA . LEU A 1 191 ? -2.910 -4.257 10.799 1.00 93.00 191 LEU A CA 1
ATOM 1562 C C . LEU A 1 191 ? -2.513 -5.447 11.680 1.00 93.00 191 LEU A C 1
ATOM 1564 O O . LEU A 1 191 ? -1.337 -5.591 11.989 1.00 93.00 191 LEU A O 1
ATOM 1568 N N . GLU A 1 192 ? -3.457 -6.297 12.072 1.00 92.56 192 GLU A N 1
ATOM 1569 C CA . GLU A 1 192 ? -3.186 -7.503 12.855 1.00 92.56 192 GLU A CA 1
ATOM 1570 C C . GLU A 1 192 ? -2.215 -8.432 12.119 1.00 92.56 192 GLU A C 1
ATOM 1572 O O . GLU A 1 192 ? -1.168 -8.785 12.663 1.00 92.56 192 GLU A O 1
ATOM 1577 N N . SER A 1 193 ? -2.507 -8.730 10.849 1.00 93.06 193 SER A N 1
ATOM 1578 C CA . SER A 1 193 ? -1.641 -9.527 9.968 1.00 93.06 193 SER A CA 1
ATOM 1579 C C . SER A 1 193 ? -0.228 -8.934 9.864 1.00 93.06 193 SER A C 1
ATOM 1581 O O . SER A 1 193 ? 0.773 -9.622 10.092 1.00 93.06 193 SER A O 1
ATOM 1583 N N . TYR A 1 194 ? -0.138 -7.620 9.626 1.00 95.25 194 TYR A N 1
ATOM 1584 C CA . TYR A 1 194 ? 1.130 -6.893 9.586 1.00 95.25 194 TYR A CA 1
ATOM 1585 C C . TYR A 1 194 ? 1.922 -7.041 10.895 1.00 95.25 194 TYR A C 1
ATOM 1587 O O . TYR A 1 194 ? 3.118 -7.345 10.886 1.00 95.25 194 TYR A O 1
ATOM 1595 N N . LEU A 1 195 ? 1.265 -6.805 12.030 1.00 93.56 195 LEU A N 1
ATOM 1596 C CA . LEU A 1 195 ? 1.898 -6.778 13.345 1.00 93.56 195 LEU A CA 1
ATOM 1597 C C . LEU A 1 195 ? 2.391 -8.158 13.766 1.00 93.56 195 LEU A C 1
ATOM 1599 O O . LEU A 1 195 ? 3.484 -8.255 14.320 1.00 93.56 195 LEU A O 1
ATOM 1603 N N . LEU A 1 196 ? 1.631 -9.213 13.473 1.00 92.25 196 LEU A N 1
ATOM 1604 C CA . LEU A 1 196 ? 2.044 -10.594 13.725 1.00 92.25 196 LEU A CA 1
ATOM 1605 C C . LEU A 1 196 ? 3.307 -10.964 12.940 1.00 92.25 196 LEU A C 1
ATOM 1607 O O . LEU A 1 196 ? 4.157 -11.695 13.444 1.00 92.25 196 LEU A O 1
ATOM 1611 N N . LYS A 1 197 ? 3.451 -10.440 11.719 1.00 93.06 197 LYS A N 1
ATOM 1612 C CA . LYS A 1 197 ? 4.573 -10.766 10.834 1.00 93.06 197 LYS A CA 1
ATOM 1613 C C . LYS A 1 197 ? 5.833 -9.946 11.107 1.00 93.06 197 LYS A C 1
ATOM 1615 O O . LYS A 1 197 ? 6.935 -10.482 11.016 1.00 93.06 197 LYS A O 1
ATOM 1620 N N . TYR A 1 198 ? 5.689 -8.655 11.404 1.00 93.81 198 TYR A N 1
ATOM 1621 C CA . TYR A 1 198 ? 6.823 -7.727 11.493 1.00 93.81 198 TYR A CA 1
ATOM 1622 C C . TYR A 1 198 ? 7.015 -7.101 12.873 1.00 93.81 198 TYR A C 1
ATOM 1624 O O . TYR A 1 198 ? 8.086 -6.569 13.148 1.00 93.81 198 TYR A O 1
ATOM 1632 N N . GLY A 1 199 ? 6.012 -7.147 13.746 1.00 92.56 199 GLY A N 1
ATOM 1633 C CA . GLY A 1 199 ? 5.983 -6.371 14.981 1.00 92.56 199 GLY A CA 1
ATOM 1634 C C . GLY A 1 199 ? 5.555 -4.919 14.755 1.00 92.56 199 GLY A C 1
ATOM 1635 O O . GLY A 1 199 ? 5.030 -4.537 13.709 1.00 92.56 199 GLY A O 1
ATOM 1636 N N . ARG A 1 200 ? 5.760 -4.082 15.772 1.00 93.56 200 ARG A N 1
ATOM 1637 C CA . ARG A 1 200 ? 5.274 -2.698 15.811 1.00 93.56 200 ARG A CA 1
ATOM 1638 C C . ARG A 1 200 ? 6.255 -1.752 15.123 1.00 93.56 200 ARG A C 1
ATOM 1640 O O . ARG A 1 200 ? 7.389 -1.650 15.594 1.00 93.56 200 ARG A O 1
ATOM 1647 N N . PRO A 1 201 ? 5.846 -1.006 14.086 1.00 95.12 201 PRO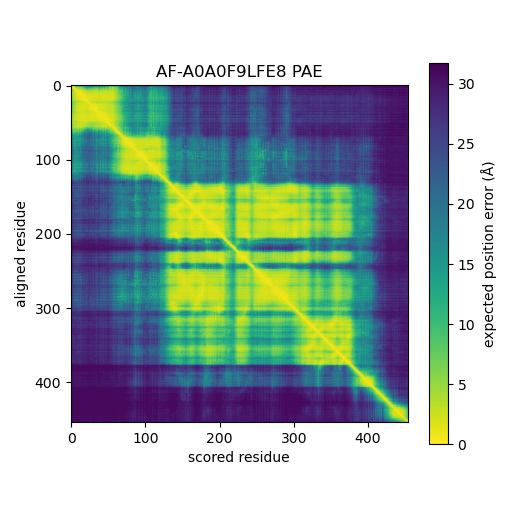 A N 1
ATOM 1648 C CA . PRO A 1 201 ? 6.709 0.004 13.495 1.00 95.12 201 PRO A CA 1
ATOM 1649 C C . PRO A 1 201 ? 6.840 1.214 14.432 1.00 95.12 201 PRO A C 1
ATOM 1651 O O . PRO A 1 201 ? 6.195 1.304 15.488 1.00 95.12 201 PRO A O 1
ATOM 1654 N N . VAL A 1 202 ? 7.682 2.170 14.044 1.00 92.31 202 VAL A N 1
ATOM 1655 C CA . VAL A 1 202 ? 7.751 3.467 14.732 1.00 92.31 202 VAL A CA 1
ATOM 1656 C C . VAL A 1 202 ? 6.489 4.278 14.434 1.00 92.31 202 VAL A C 1
ATOM 1658 O O . VAL A 1 202 ? 5.824 4.733 15.365 1.00 92.31 202 VAL A O 1
ATOM 1661 N N . ALA A 1 203 ? 6.127 4.414 13.153 1.00 91.06 203 ALA A N 1
ATOM 1662 C CA . ALA A 1 203 ? 4.946 5.167 12.750 1.00 91.06 203 ALA A CA 1
ATOM 1663 C C . ALA A 1 203 ? 4.274 4.640 11.473 1.00 91.06 203 ALA A C 1
ATOM 1665 O O . ALA A 1 203 ? 4.928 4.149 10.548 1.00 91.06 203 ALA A O 1
ATOM 1666 N N . PHE A 1 204 ? 2.961 4.847 11.391 1.00 91.69 204 PHE A N 1
ATOM 1667 C CA . PHE A 1 204 ? 2.185 4.748 10.159 1.00 91.69 204 PHE A CA 1
ATOM 1668 C C . PHE A 1 204 ? 1.978 6.124 9.521 1.00 91.69 204 PHE A C 1
ATOM 1670 O O . PHE A 1 204 ? 1.829 7.132 10.211 1.00 91.69 204 PHE A O 1
ATOM 1677 N N . TYR A 1 205 ? 1.925 6.163 8.191 1.00 87.88 205 TYR A N 1
ATOM 1678 C CA . TYR A 1 205 ? 1.660 7.363 7.405 1.00 87.88 205 TYR A CA 1
ATOM 1679 C C . TYR A 1 205 ? 0.431 7.179 6.519 1.00 87.88 205 TYR A C 1
ATOM 1681 O O . TYR A 1 205 ? 0.449 6.380 5.582 1.00 87.88 205 TYR A O 1
ATOM 1689 N N . SER A 1 206 ? -0.629 7.935 6.788 1.00 83.94 206 SER A N 1
ATOM 1690 C CA . SER A 1 206 ? -1.926 7.818 6.113 1.00 83.94 206 SER A CA 1
ATOM 1691 C C . SER A 1 206 ? -2.400 9.161 5.544 1.00 83.94 206 SER A C 1
ATOM 1693 O O . SER A 1 206 ? -1.786 10.204 5.771 1.00 83.94 206 SER A O 1
ATOM 1695 N N . ASP A 1 207 ? -3.448 9.138 4.714 1.00 71.69 207 ASP A N 1
ATOM 1696 C CA . ASP A 1 207 ? -4.091 10.365 4.221 1.00 71.69 207 ASP A CA 1
ATOM 1697 C C . ASP A 1 207 ? -5.162 10.785 5.242 1.00 71.69 207 ASP A C 1
ATOM 1699 O O . ASP A 1 207 ? -5.536 10.004 6.117 1.00 71.69 207 ASP A O 1
ATOM 1703 N N . LYS A 1 208 ? -5.700 12.000 5.129 1.00 63.34 208 LYS A N 1
ATOM 1704 C CA . LYS A 1 208 ? -6.786 12.541 5.964 1.00 63.34 208 LYS A CA 1
ATOM 1705 C C . LYS A 1 208 ? -8.146 11.869 5.718 1.00 63.34 208 LYS A C 1
ATOM 1707 O O . LYS A 1 208 ? -9.182 12.516 5.857 1.00 63.34 208 LYS A O 1
ATOM 1712 N N . HIS A 1 209 ? -8.167 10.585 5.375 1.00 60.38 209 HIS A N 1
ATOM 1713 C CA . HIS A 1 209 ? -9.398 9.807 5.340 1.00 60.38 209 HIS A CA 1
ATOM 1714 C C . HIS A 1 209 ? -10.039 9.759 6.732 1.00 60.38 209 HIS A C 1
ATOM 1716 O O . HIS A 1 209 ? -9.357 9.763 7.761 1.00 60.38 209 HIS A O 1
ATOM 1722 N N . THR A 1 210 ? -11.370 9.691 6.771 1.00 52.41 210 THR A N 1
ATOM 1723 C CA . THR A 1 210 ? -12.182 9.735 8.000 1.00 52.41 210 THR A CA 1
ATOM 1724 C C . THR A 1 210 ? -11.867 8.601 8.978 1.00 52.41 210 THR A C 1
ATOM 1726 O O . THR A 1 210 ? -12.078 8.749 10.179 1.00 52.41 210 THR A O 1
ATOM 1729 N N . VAL A 1 211 ? -11.313 7.489 8.481 1.00 57.16 211 VAL A N 1
ATOM 1730 C CA . VAL A 1 211 ? -10.808 6.370 9.297 1.00 57.16 211 VAL A CA 1
ATOM 1731 C C . VAL A 1 211 ? -9.618 6.795 10.168 1.00 57.16 211 VAL A C 1
ATOM 1733 O O . VAL A 1 211 ? -9.463 6.322 11.294 1.00 57.16 211 VAL A O 1
ATOM 1736 N N . PHE A 1 212 ? -8.802 7.735 9.690 1.00 55.31 212 PHE A N 1
ATOM 1737 C CA . PHE A 1 212 ? -7.573 8.191 10.347 1.00 55.31 212 PHE A CA 1
ATOM 1738 C C . PHE A 1 212 ? -7.720 9.552 11.028 1.00 55.31 212 PHE A C 1
ATOM 1740 O O . PHE A 1 212 ? -6.943 9.872 11.926 1.00 55.31 212 PHE A O 1
ATOM 1747 N N . ARG A 1 213 ? -8.735 10.345 10.653 1.00 50.06 213 ARG A N 1
ATOM 1748 C CA . ARG A 1 213 ? -8.996 11.653 11.264 1.00 50.06 213 ARG A CA 1
ATOM 1749 C C . ARG A 1 213 ? -10.484 11.969 11.426 1.00 50.06 213 ARG A C 1
ATOM 1751 O O . ARG A 1 213 ? -11.257 11.899 10.477 1.00 50.06 213 ARG A O 1
ATOM 1758 N N . VAL A 1 214 ? -10.867 12.442 12.614 1.00 57.16 214 VAL A N 1
ATOM 1759 C CA . VAL A 1 214 ? -12.207 12.998 12.860 1.00 57.16 214 VAL A CA 1
ATOM 1760 C C . VAL A 1 214 ? -12.296 14.399 12.239 1.00 57.16 214 VAL A C 1
ATOM 1762 O O . VAL A 1 214 ? -11.515 15.286 12.580 1.00 57.16 214 VAL A O 1
ATOM 1765 N N . ALA A 1 215 ? -13.244 14.612 11.321 1.00 44.56 215 ALA A N 1
ATOM 1766 C CA . ALA A 1 215 ? -13.386 15.874 10.583 1.00 44.56 215 ALA A CA 1
ATOM 1767 C C . ALA A 1 215 ? -13.847 17.062 11.456 1.00 44.56 215 ALA A C 1
ATOM 1769 O O . ALA A 1 215 ? -13.475 18.203 11.187 1.00 44.56 215 ALA A O 1
ATOM 1770 N N . LYS A 1 216 ? -14.637 16.802 12.508 1.00 45.88 216 LYS A N 1
ATOM 1771 C CA . LYS A 1 216 ? -15.077 17.791 13.505 1.00 45.88 216 LYS A CA 1
ATOM 1772 C C . LYS A 1 216 ? -14.978 17.188 14.911 1.00 45.88 216 LYS A C 1
ATOM 1774 O O . LYS A 1 216 ? -15.841 16.390 15.275 1.00 45.88 216 LYS A O 1
ATOM 1779 N N . PRO A 1 217 ? -13.936 17.506 15.691 1.00 47.28 217 PRO A N 1
ATOM 1780 C CA . PRO A 1 217 ? -13.869 17.078 17.082 1.00 47.28 217 PRO A CA 1
ATOM 1781 C C . PRO A 1 217 ? -14.960 17.804 17.887 1.00 47.28 217 PRO A C 1
ATOM 1783 O O . PRO A 1 217 ? -14.966 19.029 17.961 1.00 47.28 217 PRO A O 1
ATOM 1786 N N . ASN A 1 218 ? -15.902 17.057 18.466 1.00 44.78 218 ASN A N 1
ATOM 1787 C CA . ASN A 1 218 ? -16.859 17.584 19.446 1.00 44.78 218 ASN A CA 1
ATOM 1788 C C . ASN A 1 218 ? -16.242 17.538 20.851 1.00 44.78 218 ASN A C 1
ATOM 1790 O O . ASN A 1 218 ? -15.451 16.647 21.133 1.00 44.78 218 ASN A O 1
ATOM 1794 N N . GLN A 1 219 ? -16.673 18.411 21.769 1.00 40.25 219 GLN A N 1
ATOM 1795 C CA . GLN A 1 219 ? -16.197 18.444 23.169 1.00 40.25 219 GLN A CA 1
ATOM 1796 C C . GLN A 1 219 ? -16.338 17.109 23.937 1.00 40.25 219 GLN A C 1
ATOM 1798 O O . GLN A 1 219 ? -15.683 16.928 24.958 1.00 40.25 219 GLN A O 1
ATOM 1803 N N . HIS A 1 220 ? -17.160 16.168 23.452 1.00 40.59 220 HIS A N 1
ATOM 1804 C CA . HIS A 1 220 ? -17.381 14.847 24.060 1.00 40.59 220 HIS A CA 1
ATOM 1805 C C . HIS A 1 220 ? -16.741 13.676 23.296 1.00 40.59 220 HIS A C 1
ATOM 1807 O O . HIS A 1 220 ? -16.804 12.541 23.759 1.00 40.59 220 HIS A O 1
ATOM 1813 N N . MET A 1 221 ? -16.131 13.929 22.135 1.00 46.72 221 MET A N 1
ATOM 1814 C CA . MET A 1 221 ? -15.393 12.930 21.364 1.00 46.72 221 MET A CA 1
ATOM 1815 C C . MET A 1 221 ? -13.921 13.314 21.402 1.00 46.72 221 MET A C 1
ATOM 1817 O O . MET A 1 221 ? -13.575 14.438 21.060 1.00 46.72 221 MET A O 1
ATOM 1821 N N . THR A 1 222 ? -13.040 12.394 21.781 1.00 48.28 222 THR A N 1
ATOM 1822 C CA . THR A 1 222 ? -11.604 12.629 22.032 1.00 48.28 222 THR A CA 1
ATOM 1823 C C . THR A 1 222 ? -10.780 13.088 20.814 1.00 48.28 222 THR A C 1
ATOM 1825 O O . THR A 1 222 ? -9.558 13.036 20.849 1.00 48.28 222 THR A O 1
ATOM 1828 N N . GLY A 1 223 ? -11.399 13.530 19.713 1.00 53.28 223 GLY A N 1
ATOM 1829 C CA . GLY A 1 223 ? -10.726 13.987 18.489 1.00 53.28 223 GLY A CA 1
ATOM 1830 C C . GLY A 1 223 ? -9.921 12.904 17.757 1.00 53.28 223 GLY A C 1
ATOM 1831 O O . GLY A 1 223 ? -9.418 13.156 16.664 1.00 53.28 223 GLY A O 1
ATOM 1832 N N . MET A 1 224 ? -9.838 11.701 18.330 1.00 66.06 224 MET A N 1
ATOM 1833 C CA . MET A 1 224 ? -9.054 10.563 17.871 1.00 66.06 224 MET A CA 1
ATOM 1834 C C . MET A 1 224 ? -9.976 9.523 17.237 1.00 66.06 224 MET A C 1
ATOM 1836 O O . MET A 1 224 ? -11.061 9.248 17.751 1.00 66.06 224 MET A O 1
ATOM 1840 N N . THR A 1 225 ? -9.572 8.954 16.102 1.00 77.06 225 THR A N 1
ATOM 1841 C CA . THR A 1 225 ? -10.353 7.889 15.461 1.00 77.06 225 THR A CA 1
ATOM 1842 C C . THR A 1 225 ? -10.189 6.566 16.197 1.00 77.06 225 THR A C 1
ATOM 1844 O O . THR A 1 225 ? -9.236 6.374 16.950 1.00 77.06 225 THR A O 1
ATOM 1847 N N . GLN A 1 226 ? -11.094 5.618 15.943 1.00 81.75 226 GLN A N 1
ATOM 1848 C CA . GLN A 1 226 ? -10.991 4.256 16.480 1.00 81.75 226 GLN A CA 1
ATOM 1849 C C . GLN A 1 226 ? -9.674 3.582 16.083 1.00 81.75 226 GLN A C 1
ATOM 1851 O O . GLN A 1 226 ? -9.061 2.896 16.897 1.00 81.75 226 GLN A O 1
ATOM 1856 N N . PHE A 1 227 ? -9.206 3.843 14.858 1.00 82.56 227 PHE A N 1
ATOM 1857 C CA . PHE A 1 227 ? -7.913 3.363 14.391 1.00 82.56 227 PHE A CA 1
ATOM 1858 C C . PHE A 1 227 ? -6.747 4.037 15.126 1.00 82.56 227 PHE A C 1
ATOM 1860 O O . PHE A 1 227 ? -5.853 3.353 15.615 1.00 82.56 227 PHE A O 1
ATOM 1867 N N . GLY A 1 228 ? -6.789 5.365 15.292 1.00 83.81 228 GLY A N 1
ATOM 1868 C CA . GLY A 1 228 ? -5.789 6.093 16.076 1.00 83.81 228 GLY A CA 1
ATOM 1869 C C . GLY A 1 228 ? -5.711 5.609 17.527 1.00 83.81 228 GLY A C 1
ATOM 1870 O O . GLY A 1 228 ? -4.616 5.392 18.035 1.00 83.81 228 GLY A O 1
ATOM 1871 N N . ARG A 1 229 ? -6.858 5.361 18.174 1.00 87.19 229 ARG A N 1
ATOM 1872 C CA . ARG A 1 229 ? -6.926 4.790 19.530 1.00 87.19 229 ARG A CA 1
ATOM 1873 C C . ARG A 1 229 ? -6.177 3.460 19.612 1.00 87.19 229 ARG A C 1
ATOM 1875 O O . ARG A 1 229 ? -5.355 3.286 20.506 1.00 87.19 229 ARG A O 1
ATOM 1882 N N . ALA A 1 230 ? -6.465 2.534 18.697 1.00 87.25 230 ALA A N 1
ATOM 1883 C CA . ALA A 1 230 ? -5.819 1.225 18.679 1.00 87.25 230 ALA A CA 1
ATOM 1884 C C . ALA A 1 230 ? -4.293 1.350 18.541 1.00 87.25 230 ALA A C 1
ATOM 1886 O O . ALA A 1 230 ? -3.549 0.694 19.266 1.00 87.25 230 ALA A O 1
ATOM 1887 N N . LEU A 1 231 ? -3.819 2.242 17.665 1.00 88.56 231 LEU A N 1
ATOM 1888 C CA . LEU A 1 231 ? -2.388 2.502 17.501 1.00 88.56 231 LEU A CA 1
ATOM 1889 C C . LEU A 1 231 ? -1.748 3.120 18.749 1.00 88.56 231 LEU A C 1
ATOM 1891 O O . LEU A 1 231 ? -0.659 2.701 19.135 1.00 88.56 231 LEU A O 1
ATOM 1895 N N . ALA A 1 232 ? -2.434 4.047 19.420 1.00 86.38 232 ALA A N 1
ATOM 1896 C CA . ALA A 1 232 ? -1.953 4.637 20.667 1.00 86.38 232 ALA A CA 1
ATOM 1897 C C . ALA A 1 232 ? -1.810 3.590 21.786 1.00 86.38 232 ALA A C 1
ATOM 1899 O O . ALA A 1 232 ? -0.806 3.590 22.495 1.00 86.38 232 ALA A O 1
ATOM 1900 N N . GLU A 1 233 ? -2.755 2.651 21.908 1.00 87.12 233 GLU A N 1
ATOM 1901 C CA . GLU A 1 233 ? -2.654 1.525 22.856 1.00 87.12 233 GLU A CA 1
ATOM 1902 C C . GLU A 1 233 ? -1.465 0.605 22.549 1.00 87.12 233 GLU A C 1
ATOM 1904 O O . GLU A 1 233 ? -0.823 0.076 23.458 1.00 87.12 233 GLU A O 1
ATOM 1909 N N . LEU A 1 234 ? -1.117 0.470 21.270 1.00 87.25 234 LEU A N 1
ATOM 1910 C CA . LEU A 1 234 ? 0.066 -0.260 20.817 1.00 87.25 234 LEU A CA 1
ATOM 1911 C C . LEU A 1 234 ? 1.350 0.581 20.875 1.00 87.25 234 LEU A C 1
ATOM 1913 O O . LEU A 1 234 ? 2.422 0.067 20.553 1.00 87.25 234 LEU A O 1
ATOM 1917 N N . ASN A 1 235 ? 1.285 1.842 21.311 1.00 88.44 235 ASN A N 1
ATOM 1918 C CA . ASN A 1 235 ? 2.394 2.798 21.298 1.00 88.44 235 ASN A CA 1
ATOM 1919 C C . ASN A 1 235 ? 3.027 2.954 19.897 1.00 88.44 235 ASN A C 1
ATOM 1921 O O . ASN A 1 235 ? 4.252 2.910 19.741 1.00 88.44 235 ASN A O 1
ATOM 1925 N N . ILE A 1 236 ? 2.180 3.060 18.872 1.00 88.31 236 ILE A N 1
ATOM 1926 C CA . ILE A 1 236 ? 2.544 3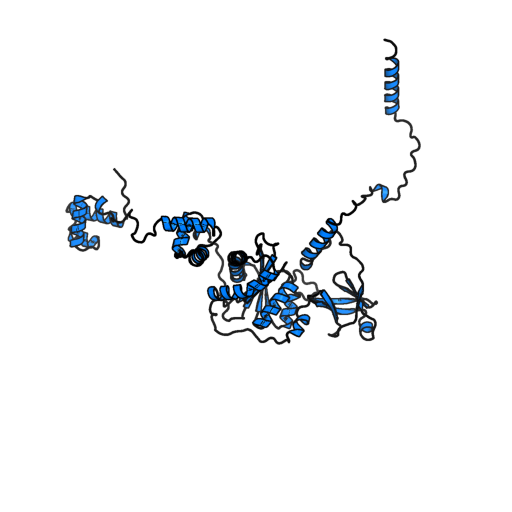.311 17.474 1.00 88.31 236 ILE A CA 1
ATOM 1927 C C . ILE A 1 236 ? 1.998 4.682 17.079 1.00 88.31 236 ILE A C 1
ATOM 1929 O O . ILE A 1 236 ? 0.814 4.960 17.265 1.00 88.31 236 ILE A O 1
ATOM 1933 N N . GLU A 1 237 ? 2.844 5.525 16.493 1.00 86.56 237 GLU A N 1
ATOM 1934 C CA . GLU A 1 237 ? 2.419 6.848 16.039 1.00 86.56 237 GLU A CA 1
ATOM 1935 C C . GLU A 1 237 ? 1.684 6.782 14.696 1.00 86.56 237 GLU A C 1
ATOM 1937 O O . GLU A 1 237 ? 2.028 5.989 13.815 1.00 86.56 237 GLU A O 1
ATOM 1942 N N . ILE A 1 238 ? 0.689 7.652 14.502 1.00 86.44 238 ILE A N 1
ATOM 1943 C CA . ILE A 1 238 ? 0.024 7.834 13.206 1.00 86.44 238 ILE A CA 1
ATOM 1944 C C . ILE A 1 238 ? 0.174 9.267 12.715 1.00 86.44 238 ILE A C 1
ATOM 1946 O O . ILE A 1 238 ? -0.301 10.230 13.311 1.00 86.44 238 ILE A O 1
ATOM 1950 N N . LEU A 1 239 ? 0.824 9.400 11.567 1.00 82.81 239 LEU A N 1
ATOM 1951 C CA . LEU A 1 239 ? 1.083 10.665 10.906 1.00 82.81 239 LEU A CA 1
ATOM 1952 C C . LEU A 1 239 ? 0.127 10.810 9.717 1.00 82.81 239 LEU A C 1
ATOM 1954 O O . LEU A 1 239 ? 0.137 9.999 8.793 1.00 82.81 239 LEU A O 1
ATOM 1958 N N . CYS A 1 240 ? -0.691 11.861 9.719 1.00 76.19 240 CYS A N 1
ATOM 1959 C CA . CYS A 1 240 ? -1.604 12.157 8.613 1.00 76.19 240 CYS A CA 1
ATOM 1960 C C . CYS A 1 240 ? -0.975 13.177 7.656 1.00 76.19 240 CYS A C 1
ATOM 1962 O O . CYS A 1 240 ? -0.578 14.270 8.069 1.00 76.19 240 CYS A O 1
ATOM 1964 N N . ALA A 1 241 ? -0.921 12.851 6.366 1.00 66.88 241 ALA A N 1
ATOM 1965 C CA . ALA A 1 241 ? -0.448 13.757 5.329 1.00 66.88 241 ALA A CA 1
ATOM 1966 C C . ALA A 1 241 ? -1.341 15.003 5.225 1.00 66.88 241 ALA A C 1
ATOM 1968 O O . ALA A 1 241 ? -2.564 14.924 5.314 1.00 66.88 241 ALA A O 1
ATOM 1969 N N . ASN A 1 242 ? -0.750 16.183 5.004 1.00 58.97 242 ASN A N 1
ATOM 1970 C CA . ASN A 1 242 ? -1.548 17.386 4.757 1.00 58.97 242 ASN A CA 1
ATOM 1971 C C . ASN A 1 242 ? -2.149 17.439 3.347 1.00 58.97 242 ASN A C 1
ATOM 1973 O O . ASN A 1 242 ? -3.158 18.125 3.172 1.00 58.97 242 ASN A O 1
ATOM 1977 N N . SER A 1 243 ? -1.562 16.699 2.403 1.00 55.56 243 SER A N 1
ATOM 1978 C CA . SER A 1 243 ? -2.010 16.535 1.023 1.00 55.56 243 SER A CA 1
ATOM 1979 C C . SER A 1 243 ? -1.617 15.154 0.484 1.00 55.56 243 SER A C 1
ATOM 1981 O O . SER A 1 243 ? -0.575 14.605 0.857 1.00 55.56 243 SER A O 1
ATOM 1983 N N . SER A 1 244 ? -2.398 14.636 -0.465 1.00 52.56 244 SER A N 1
ATOM 1984 C CA . SER A 1 244 ? -2.132 13.375 -1.177 1.00 52.56 244 SER A CA 1
ATOM 1985 C C . SER A 1 244 ? -0.768 13.383 -1.892 1.00 52.56 244 SER A C 1
ATOM 1987 O O . SER A 1 244 ? -0.117 12.355 -2.047 1.00 52.56 244 SER A O 1
ATOM 1989 N N . GLN A 1 245 ? -0.260 14.572 -2.235 1.00 52.50 245 GLN A N 1
ATOM 1990 C CA . GLN A 1 245 ? 1.040 14.776 -2.885 1.00 52.50 245 GLN A CA 1
ATOM 1991 C C . GLN A 1 245 ? 2.245 14.411 -1.992 1.00 52.50 245 GLN A C 1
ATOM 1993 O O . GLN A 1 245 ? 3.317 14.097 -2.509 1.00 52.50 245 GLN A O 1
ATOM 1998 N N . ALA A 1 246 ? 2.092 14.391 -0.662 1.00 53.50 246 ALA A N 1
ATOM 1999 C CA . ALA A 1 246 ? 3.156 13.976 0.260 1.00 53.50 246 ALA A CA 1
ATOM 2000 C C . ALA A 1 246 ? 3.339 12.438 0.334 1.00 53.50 246 ALA A C 1
ATOM 2002 O O . ALA A 1 246 ? 4.343 11.948 0.865 1.00 53.50 246 ALA A O 1
ATOM 2003 N N . LYS A 1 247 ? 2.405 11.677 -0.257 1.00 66.62 247 LYS A N 1
ATOM 2004 C CA . LYS A 1 247 ? 2.325 10.204 -0.295 1.00 66.62 247 LYS A CA 1
ATOM 2005 C C . LYS A 1 247 ? 2.860 9.578 -1.592 1.00 66.62 247 LYS A C 1
ATOM 2007 O O . LYS A 1 247 ? 2.546 8.439 -1.930 1.00 66.62 247 LYS A O 1
ATOM 2012 N N . GLY A 1 248 ? 3.739 10.266 -2.321 1.00 67.56 248 GLY A N 1
ATOM 2013 C CA . GLY A 1 248 ? 4.185 9.830 -3.653 1.00 67.56 248 GLY A CA 1
ATOM 2014 C C . GLY A 1 248 ? 4.893 8.460 -3.749 1.00 67.56 248 GLY A C 1
ATOM 2015 O O . GLY A 1 248 ? 5.325 8.086 -4.839 1.00 67.56 248 GLY A O 1
ATOM 2016 N N . ARG A 1 249 ? 5.098 7.706 -2.655 1.00 76.94 249 ARG A N 1
ATOM 2017 C CA . ARG A 1 249 ? 5.593 6.313 -2.691 1.00 76.94 249 ARG A CA 1
ATOM 2018 C C . ARG A 1 249 ? 4.447 5.321 -2.792 1.00 76.94 249 ARG A C 1
ATOM 2020 O O . ARG A 1 249 ? 4.457 4.554 -3.749 1.00 76.94 249 ARG A O 1
ATOM 2027 N N . VAL A 1 250 ? 3.488 5.368 -1.868 1.00 76.88 250 VAL A N 1
ATOM 2028 C CA . VAL A 1 250 ? 2.323 4.482 -1.929 1.00 76.88 250 VAL A CA 1
ATOM 2029 C C . VAL A 1 250 ? 1.503 4.736 -3.190 1.00 76.88 250 VAL A C 1
ATOM 2031 O O . VAL A 1 250 ? 1.153 3.785 -3.865 1.00 76.88 250 VAL A O 1
ATOM 2034 N N . GLU A 1 251 ? 1.386 5.985 -3.653 1.00 79.31 251 GLU A N 1
ATOM 2035 C CA . GLU A 1 251 ? 0.742 6.288 -4.943 1.00 79.31 251 GLU A CA 1
ATOM 2036 C C . GLU A 1 251 ? 1.470 5.624 -6.133 1.00 79.31 251 GLU A C 1
ATOM 2038 O O . GLU A 1 251 ? 0.857 5.082 -7.053 1.00 79.31 251 GLU A O 1
ATOM 2043 N N . ARG A 1 252 ? 2.812 5.615 -6.125 1.00 81.44 252 ARG A N 1
ATOM 2044 C CA . ARG A 1 252 ? 3.599 4.915 -7.155 1.00 81.44 252 ARG A CA 1
ATOM 2045 C C . ARG A 1 252 ? 3.453 3.402 -7.067 1.00 81.44 252 ARG A C 1
ATOM 2047 O O . ARG A 1 252 ? 3.419 2.757 -8.115 1.00 81.44 252 ARG A O 1
ATOM 2054 N N . ALA A 1 253 ? 3.406 2.862 -5.853 1.00 85.38 253 ALA A N 1
ATOM 2055 C CA . ALA A 1 253 ? 3.153 1.449 -5.629 1.00 85.38 253 ALA A CA 1
ATOM 2056 C C . ALA A 1 253 ? 1.760 1.087 -6.145 1.00 85.38 253 ALA A C 1
ATOM 2058 O O . ALA A 1 253 ? 1.669 0.222 -7.002 1.00 85.38 253 ALA A O 1
ATOM 2059 N N . ASN A 1 254 ? 0.724 1.841 -5.773 1.00 86.50 254 ASN A N 1
ATOM 2060 C CA . ASN A 1 254 ? -0.649 1.661 -6.238 1.00 86.50 254 ASN A CA 1
ATOM 2061 C C . ASN A 1 254 ? -0.740 1.679 -7.761 1.00 86.50 254 ASN A C 1
ATOM 2063 O O . ASN A 1 254 ? -1.304 0.755 -8.322 1.00 86.50 254 ASN A O 1
ATOM 2067 N N . ARG A 1 255 ? -0.102 2.629 -8.459 1.00 85.94 255 ARG A N 1
ATOM 2068 C CA . ARG A 1 255 ? -0.065 2.597 -9.937 1.00 85.94 255 ARG A CA 1
ATOM 2069 C C . ARG A 1 255 ? 0.597 1.337 -10.494 1.00 85.94 255 ARG A C 1
ATOM 2071 O O . ARG A 1 255 ? 0.164 0.816 -11.512 1.00 85.94 255 ARG A O 1
ATOM 2078 N N . THR A 1 256 ? 1.659 0.864 -9.846 1.00 86.88 256 THR A N 1
ATOM 2079 C CA . THR A 1 256 ? 2.350 -0.366 -10.261 1.00 86.88 256 THR A CA 1
ATOM 2080 C C . THR A 1 256 ? 1.488 -1.596 -9.984 1.00 86.88 256 THR A C 1
ATOM 2082 O O . THR A 1 256 ? 1.464 -2.511 -10.798 1.00 86.88 256 THR A O 1
ATOM 2085 N N . LEU A 1 257 ? 0.765 -1.613 -8.863 1.00 92.12 257 LEU A N 1
ATOM 2086 C CA . LEU A 1 257 ? -0.165 -2.671 -8.487 1.00 92.12 257 LEU A CA 1
ATOM 2087 C C . LEU A 1 257 ? -1.369 -2.692 -9.431 1.00 92.12 257 LEU A C 1
ATOM 2089 O O . LEU A 1 257 ? -1.647 -3.734 -10.006 1.00 92.12 257 LEU A O 1
ATOM 2093 N N . GLN A 1 258 ? -2.030 -1.557 -9.655 1.00 90.19 258 GLN A N 1
ATOM 2094 C CA . GLN A 1 258 ? -3.182 -1.432 -10.558 1.00 90.19 258 GLN A CA 1
ATOM 2095 C C . GLN A 1 258 ? -2.857 -1.893 -11.983 1.00 90.19 258 GLN A C 1
ATOM 2097 O O . GLN A 1 258 ? -3.712 -2.455 -12.650 1.00 90.19 258 GLN A O 1
ATOM 2102 N N . ASP A 1 259 ? -1.616 -1.717 -12.437 1.00 87.56 259 ASP A N 1
ATOM 2103 C CA . ASP A 1 259 ? -1.159 -2.280 -13.709 1.00 87.56 259 ASP A CA 1
ATOM 2104 C C . ASP A 1 259 ? -0.834 -3.784 -13.583 1.00 87.56 259 ASP A C 1
ATOM 2106 O O . ASP A 1 259 ? -1.421 -4.631 -14.253 1.00 87.56 259 ASP A O 1
ATOM 2110 N N . ARG A 1 260 ? 0.102 -4.151 -12.700 1.00 89.75 260 ARG A N 1
ATOM 2111 C CA . ARG A 1 260 ? 0.705 -5.493 -12.664 1.00 89.75 260 ARG A CA 1
ATOM 2112 C C . ARG A 1 260 ? -0.155 -6.542 -11.964 1.00 89.75 260 ARG A C 1
ATOM 2114 O O . ARG A 1 260 ? -0.278 -7.653 -12.469 1.00 89.75 260 ARG A O 1
ATOM 2121 N N . LEU A 1 261 ? -0.705 -6.220 -10.795 1.00 93.94 261 LEU A N 1
ATOM 2122 C CA . LEU A 1 261 ? -1.457 -7.172 -9.976 1.00 93.94 261 LEU A CA 1
ATOM 2123 C C . LEU A 1 261 ? -2.735 -7.611 -10.694 1.00 93.94 261 LEU A C 1
ATOM 2125 O O . LEU A 1 261 ? -3.012 -8.801 -10.726 1.00 93.94 261 LEU A O 1
ATOM 2129 N N . VAL A 1 262 ? -3.446 -6.686 -11.348 1.00 93.25 262 VAL A N 1
ATOM 2130 C CA . VAL A 1 262 ? -4.641 -7.000 -12.157 1.00 93.25 262 VAL A CA 1
ATOM 2131 C C . VAL A 1 262 ? -4.320 -8.052 -13.225 1.00 93.25 262 VAL A C 1
ATOM 2133 O O . VAL A 1 262 ? -5.016 -9.062 -13.361 1.00 93.25 262 VAL A O 1
ATOM 2136 N N . LYS A 1 263 ? -3.200 -7.865 -13.932 1.00 90.75 263 LYS A N 1
ATOM 2137 C CA . LYS A 1 263 ? -2.721 -8.782 -14.975 1.00 90.75 263 LYS A CA 1
ATOM 2138 C C . LYS A 1 263 ? -2.285 -10.131 -14.412 1.00 90.75 263 LYS A C 1
ATOM 2140 O O . LYS A 1 263 ? -2.619 -11.161 -14.991 1.00 90.75 263 LYS A O 1
ATOM 2145 N N . GLU A 1 264 ? -1.567 -10.152 -13.291 1.00 93.25 264 GLU A N 1
ATOM 2146 C CA . GLU A 1 264 ? -1.151 -11.406 -12.652 1.00 93.25 264 GLU A CA 1
ATOM 2147 C C . GLU A 1 264 ? -2.355 -12.197 -12.111 1.00 93.25 264 GLU A C 1
ATOM 2149 O O . GLU A 1 264 ? -2.425 -13.407 -12.318 1.00 93.25 264 GLU A O 1
ATOM 2154 N N . LEU A 1 265 ? -3.351 -11.522 -11.525 1.00 94.19 265 LEU A N 1
ATOM 2155 C CA . LEU A 1 265 ? -4.616 -12.143 -11.118 1.00 94.19 265 LEU A CA 1
ATOM 2156 C C . LEU A 1 265 ? -5.369 -12.725 -12.318 1.00 94.19 265 LEU A C 1
ATOM 2158 O O . LEU A 1 265 ? -5.992 -13.777 -12.200 1.00 94.19 265 LEU A O 1
ATOM 2162 N N . ARG A 1 266 ? -5.338 -12.053 -13.478 1.00 93.31 266 ARG A N 1
ATOM 2163 C CA . ARG A 1 266 ? -5.910 -12.565 -14.738 1.00 93.31 266 ARG A CA 1
ATOM 2164 C C . ARG A 1 266 ? -5.231 -13.844 -15.199 1.00 93.31 266 ARG A C 1
ATOM 2166 O O . ARG A 1 266 ? -5.915 -14.819 -15.483 1.00 93.31 266 ARG A O 1
ATOM 2173 N N . LEU A 1 267 ? -3.901 -13.853 -15.234 1.00 90.88 267 LEU A N 1
ATOM 2174 C CA . LEU A 1 267 ? -3.127 -15.029 -15.640 1.00 90.88 267 LEU A CA 1
ATOM 2175 C C . LEU A 1 267 ? -3.328 -16.218 -14.692 1.00 90.88 267 LEU A C 1
ATOM 2177 O O . LEU A 1 267 ? -3.335 -17.358 -15.143 1.00 90.88 267 LEU A O 1
ATOM 2181 N N . ALA A 1 268 ? -3.527 -15.953 -13.401 1.00 91.56 268 ALA A N 1
ATOM 2182 C CA . ALA A 1 268 ? -3.809 -16.972 -12.396 1.00 91.56 268 ALA A CA 1
ATOM 2183 C C . ALA A 1 268 ? -5.290 -17.406 -12.340 1.00 91.56 268 ALA A C 1
ATOM 2185 O O . ALA A 1 268 ? -5.623 -18.298 -11.566 1.00 91.56 268 ALA A O 1
ATOM 2186 N N . GLY A 1 269 ? -6.181 -16.785 -13.125 1.00 92.38 269 GLY A N 1
ATOM 2187 C CA . GLY A 1 269 ? -7.612 -17.112 -13.136 1.00 92.38 269 GLY A CA 1
ATOM 2188 C C . GLY A 1 269 ? -8.366 -16.739 -11.853 1.00 92.38 269 GLY A C 1
ATOM 2189 O O . GLY A 1 269 ? -9.440 -17.272 -11.604 1.00 92.38 269 GLY A O 1
ATOM 2190 N N . VAL A 1 270 ? -7.828 -15.831 -11.035 1.00 95.25 270 VAL A N 1
ATOM 2191 C CA . VAL A 1 270 ? -8.409 -15.450 -9.739 1.00 95.25 270 VAL A CA 1
ATOM 2192 C C . VAL A 1 270 ? -9.615 -14.528 -9.939 1.00 95.25 270 VAL A C 1
ATOM 2194 O O . VAL A 1 270 ? -9.502 -13.514 -10.626 1.00 95.25 270 VAL A O 1
ATOM 2197 N N . SER A 1 271 ? -10.765 -14.838 -9.340 1.00 93.75 271 SER A N 1
ATOM 2198 C CA . SER A 1 271 ? -12.021 -14.098 -9.563 1.00 93.75 271 SER A CA 1
ATOM 2199 C C . SER A 1 271 ? -12.809 -13.787 -8.288 1.00 93.75 271 SER A C 1
ATOM 2201 O O . SER A 1 271 ? -14.001 -13.507 -8.365 1.00 93.75 271 SER A O 1
ATOM 2203 N N . SER A 1 272 ? -12.184 -13.855 -7.116 1.00 94.25 272 SER A N 1
ATOM 2204 C CA . SER A 1 272 ? -12.830 -13.546 -5.838 1.00 94.25 272 SER A CA 1
ATOM 2205 C C . SER A 1 272 ? -11.865 -12.824 -4.896 1.00 94.25 272 SER A C 1
ATOM 2207 O O . SER A 1 272 ? -10.643 -12.898 -5.060 1.00 94.25 272 SER A O 1
ATOM 2209 N N . ILE A 1 273 ? -12.412 -12.117 -3.903 1.00 94.44 273 ILE A N 1
ATOM 2210 C CA . ILE A 1 273 ? -11.615 -11.451 -2.862 1.00 94.44 273 ILE A CA 1
ATOM 2211 C C . ILE A 1 273 ? -10.857 -12.497 -2.040 1.00 94.44 273 ILE A C 1
ATOM 2213 O O . ILE A 1 273 ? -9.692 -12.294 -1.703 1.00 94.44 273 ILE A O 1
ATOM 2217 N N . GLU A 1 274 ? -11.506 -13.618 -1.744 1.00 95.06 274 GLU A N 1
ATOM 2218 C CA . GLU A 1 274 ? -10.970 -14.733 -0.976 1.00 95.06 274 GLU A CA 1
ATOM 2219 C C . GLU A 1 274 ? -9.758 -15.350 -1.684 1.00 95.06 274 GLU A C 1
ATOM 2221 O O . GLU A 1 274 ? -8.664 -15.381 -1.116 1.00 95.06 274 GLU A O 1
ATOM 2226 N N . ASP A 1 275 ? -9.913 -15.741 -2.952 1.00 95.50 275 ASP A N 1
ATOM 2227 C CA . ASP A 1 275 ? -8.822 -16.304 -3.757 1.00 95.50 275 ASP A CA 1
ATOM 2228 C C . ASP A 1 275 ? -7.724 -15.263 -4.012 1.00 95.50 275 ASP A C 1
ATOM 2230 O O . ASP A 1 275 ? -6.532 -15.577 -4.002 1.00 95.50 275 ASP A O 1
ATOM 2234 N N . GLY A 1 276 ? -8.114 -13.994 -4.184 1.00 95.81 276 GLY A N 1
ATOM 2235 C CA . GLY A 1 276 ? -7.197 -12.862 -4.262 1.00 95.81 276 GLY A CA 1
ATOM 2236 C C . GLY A 1 276 ? -6.306 -12.786 -3.031 1.00 95.81 276 GLY A C 1
ATOM 2237 O O . GLY A 1 276 ? -5.087 -12.755 -3.161 1.00 95.81 276 GLY A O 1
ATOM 2238 N N . ASN A 1 277 ? -6.892 -12.826 -1.836 1.00 96.69 277 ASN A N 1
ATOM 2239 C CA . ASN A 1 277 ? -6.154 -12.784 -0.577 1.00 96.69 277 ASN A CA 1
ATOM 2240 C C . ASN A 1 277 ? -5.223 -13.992 -0.387 1.00 96.69 277 ASN A C 1
ATOM 2242 O O . ASN A 1 277 ? -4.132 -13.826 0.154 1.00 96.69 277 ASN A O 1
ATOM 2246 N N . VAL A 1 278 ? -5.591 -15.174 -0.891 1.00 97.00 278 VAL A N 1
ATOM 2247 C CA . VAL A 1 278 ? -4.705 -16.355 -0.922 1.00 97.00 278 VAL A CA 1
ATOM 2248 C C . VAL A 1 278 ? -3.538 -16.168 -1.903 1.00 97.00 278 VAL A C 1
ATOM 2250 O O . VAL A 1 278 ? -2.428 -16.635 -1.647 1.00 97.00 278 VAL A O 1
ATOM 2253 N N . PHE A 1 279 ? -3.751 -15.450 -3.008 1.00 96.25 279 PHE A N 1
ATOM 2254 C CA . PHE A 1 279 ? -2.727 -15.173 -4.019 1.00 96.25 279 PHE A CA 1
ATOM 2255 C C . PHE A 1 279 ? -1.682 -14.128 -3.573 1.00 96.25 279 PHE A C 1
ATOM 2257 O O . PHE A 1 279 ? -0.512 -14.199 -3.969 1.00 96.25 279 PHE A O 1
ATOM 2264 N N . LEU A 1 280 ? -2.081 -13.153 -2.747 1.00 96.62 280 LEU A N 1
ATOM 2265 C CA . LEU A 1 280 ? -1.257 -11.991 -2.385 1.00 96.62 280 LEU A CA 1
ATOM 2266 C C . LEU A 1 280 ? 0.113 -12.324 -1.762 1.00 96.62 280 LEU A C 1
ATOM 2268 O O . LEU A 1 280 ? 1.085 -11.694 -2.187 1.00 96.62 280 LEU A O 1
ATOM 2272 N N . PRO A 1 281 ? 0.272 -13.282 -0.824 1.00 95.69 281 PRO A N 1
ATOM 2273 C CA . PRO A 1 281 ? 1.574 -13.575 -0.219 1.00 95.69 281 PRO A CA 1
ATOM 2274 C C . PRO A 1 281 ? 2.664 -13.918 -1.244 1.00 95.69 281 PRO A C 1
ATOM 2276 O O . PRO A 1 281 ? 3.753 -13.341 -1.204 1.00 95.69 281 PRO A O 1
ATOM 2279 N N . GLY A 1 282 ? 2.353 -14.782 -2.217 1.00 94.38 282 GLY A N 1
ATOM 2280 C CA . GLY A 1 282 ? 3.294 -15.149 -3.279 1.00 94.38 282 GLY A CA 1
ATOM 2281 C C . GLY A 1 282 ? 3.580 -13.992 -4.241 1.00 94.38 282 GLY A C 1
ATOM 2282 O O . GLY A 1 282 ? 4.702 -13.841 -4.729 1.00 94.38 282 GLY A O 1
ATOM 2283 N N . PHE A 1 283 ? 2.589 -13.134 -4.497 1.00 95.12 283 PHE A N 1
ATOM 2284 C CA . PHE A 1 283 ? 2.796 -11.909 -5.271 1.00 95.12 283 PHE A CA 1
ATOM 2285 C C . PHE A 1 283 ? 3.726 -10.923 -4.547 1.00 95.12 283 PHE A C 1
ATOM 2287 O O . PHE A 1 283 ? 4.652 -10.399 -5.168 1.00 95.12 283 PHE A O 1
ATOM 2294 N N . ILE A 1 284 ? 3.518 -10.694 -3.244 1.00 95.75 284 ILE A N 1
ATOM 2295 C CA . ILE A 1 284 ? 4.346 -9.803 -2.415 1.00 95.75 284 ILE A CA 1
ATOM 2296 C C . ILE A 1 284 ? 5.809 -10.242 -2.461 1.00 95.75 284 ILE A C 1
ATOM 2298 O O . ILE A 1 284 ? 6.691 -9.403 -2.642 1.00 95.75 284 ILE A O 1
ATOM 2302 N N . GLU A 1 285 ? 6.078 -11.541 -2.339 1.00 94.88 285 GLU A N 1
ATOM 2303 C CA . GLU A 1 285 ? 7.434 -12.086 -2.394 1.00 94.88 285 GLU A CA 1
ATOM 2304 C C . GLU A 1 285 ? 8.116 -11.781 -3.737 1.00 94.88 285 GLU A C 1
ATOM 2306 O O . GLU A 1 285 ? 9.186 -11.163 -3.769 1.00 94.88 285 GLU A O 1
ATOM 2311 N N . ARG A 1 286 ? 7.461 -12.117 -4.858 1.00 93.81 286 ARG A N 1
ATOM 2312 C CA . ARG A 1 286 ? 7.985 -11.837 -6.208 1.00 93.81 286 ARG A CA 1
ATOM 2313 C C . ARG A 1 286 ? 8.155 -10.341 -6.465 1.00 93.81 286 ARG A C 1
ATOM 2315 O O . ARG A 1 286 ? 9.125 -9.927 -7.103 1.00 93.81 286 ARG A O 1
ATOM 2322 N N . TYR A 1 287 ? 7.218 -9.525 -5.985 1.00 93.38 287 TYR A N 1
ATOM 2323 C CA . TYR A 1 287 ? 7.282 -8.074 -6.109 1.00 93.38 287 TYR A CA 1
ATOM 2324 C C . TYR A 1 287 ? 8.476 -7.516 -5.330 1.00 93.38 287 TYR A C 1
ATOM 2326 O O . TYR A 1 287 ? 9.288 -6.773 -5.885 1.00 93.38 287 TYR A O 1
ATOM 2334 N N . ASN A 1 288 ? 8.623 -7.896 -4.061 1.00 95.06 288 ASN A N 1
ATOM 2335 C CA . ASN A 1 288 ? 9.697 -7.409 -3.203 1.00 95.06 288 ASN A CA 1
ATOM 2336 C C . ASN A 1 288 ? 11.069 -7.839 -3.724 1.00 95.06 288 ASN A C 1
ATOM 2338 O O . ASN A 1 288 ? 11.972 -7.008 -3.761 1.00 95.06 288 ASN A O 1
ATOM 2342 N N . ALA A 1 289 ? 11.213 -9.062 -4.242 1.00 93.50 289 ALA A N 1
ATOM 2343 C CA . ALA A 1 289 ? 12.457 -9.512 -4.867 1.00 93.50 289 ALA A CA 1
ATOM 2344 C C . ALA A 1 289 ? 12.903 -8.621 -6.046 1.00 93.50 289 ALA A C 1
ATOM 2346 O O . ALA A 1 289 ? 14.099 -8.450 -6.278 1.00 93.50 289 ALA A O 1
ATOM 2347 N N . LYS A 1 290 ? 11.955 -8.030 -6.788 1.00 89.00 290 LYS A N 1
ATOM 2348 C CA . LYS A 1 290 ? 12.239 -7.173 -7.953 1.00 89.00 290 LYS A CA 1
ATOM 2349 C C . LYS A 1 290 ? 12.367 -5.686 -7.611 1.00 89.00 290 LYS A C 1
ATOM 2351 O O . LYS A 1 290 ? 13.155 -4.982 -8.243 1.00 89.00 290 LYS A O 1
ATOM 2356 N N . PHE A 1 291 ? 11.559 -5.184 -6.677 1.00 89.12 291 PHE A N 1
ATOM 2357 C CA . PHE A 1 291 ? 11.359 -3.741 -6.481 1.00 89.12 291 PHE A CA 1
ATOM 2358 C C . PHE A 1 291 ? 11.847 -3.198 -5.137 1.00 89.12 291 PHE A C 1
ATOM 2360 O O . PHE A 1 291 ? 11.991 -1.974 -5.008 1.00 89.12 291 PHE A O 1
ATOM 2367 N N . ALA A 1 292 ? 12.111 -4.065 -4.156 1.00 92.50 292 ALA A N 1
ATOM 2368 C CA . ALA A 1 292 ? 12.669 -3.640 -2.882 1.00 92.50 292 ALA A CA 1
ATOM 2369 C C . ALA A 1 292 ? 14.062 -3.035 -3.074 1.00 92.50 292 ALA A C 1
ATOM 2371 O O . ALA A 1 292 ? 14.810 -3.369 -3.995 1.00 92.50 292 ALA A O 1
ATOM 2372 N N . LYS A 1 293 ? 14.418 -2.117 -2.181 1.00 90.94 293 LYS A N 1
ATOM 2373 C CA . LYS A 1 293 ? 15.754 -1.532 -2.106 1.00 90.94 293 LYS A CA 1
ATOM 2374 C C . LYS A 1 293 ? 16.319 -1.743 -0.719 1.00 90.94 293 LYS A C 1
ATOM 2376 O O . LYS A 1 293 ? 15.568 -1.732 0.253 1.00 90.94 293 LYS A O 1
ATOM 2381 N N . ALA A 1 294 ? 17.641 -1.843 -0.646 1.00 91.75 294 ALA A N 1
ATOM 2382 C CA . ALA A 1 294 ? 18.328 -1.783 0.629 1.00 91.75 294 ALA A CA 1
ATOM 2383 C C . ALA A 1 294 ? 17.995 -0.449 1.332 1.00 91.75 294 ALA A C 1
ATOM 2385 O O . ALA A 1 294 ? 18.000 0.600 0.668 1.00 91.75 294 ALA A O 1
ATOM 2386 N N . PRO A 1 295 ? 17.671 -0.480 2.635 1.00 93.12 295 PRO A N 1
ATOM 2387 C CA . PRO A 1 295 ? 17.547 0.734 3.432 1.00 93.12 295 PRO A CA 1
ATOM 2388 C C . PRO A 1 295 ? 18.911 1.437 3.532 1.00 93.12 295 PRO A C 1
ATOM 2390 O O . PRO A 1 295 ? 19.953 0.833 3.270 1.00 93.12 295 PRO A O 1
ATOM 2393 N N . ALA A 1 296 ? 18.916 2.726 3.881 1.00 91.12 296 ALA A N 1
ATOM 2394 C CA . ALA A 1 296 ? 20.166 3.478 4.024 1.00 91.12 296 ALA A CA 1
ATOM 2395 C C . ALA A 1 296 ? 20.994 2.968 5.212 1.00 91.12 296 ALA A C 1
ATOM 2397 O O . ALA A 1 296 ? 22.222 2.968 5.161 1.00 91.12 296 ALA A O 1
ATOM 2398 N N . ARG A 1 297 ? 20.309 2.504 6.261 1.00 92.06 297 ARG A N 1
ATOM 2399 C CA . ARG A 1 297 ? 20.896 1.840 7.424 1.00 92.06 297 ARG A CA 1
ATOM 2400 C C . ARG A 1 297 ? 20.293 0.451 7.562 1.00 92.06 297 ARG A C 1
ATOM 2402 O O . ARG A 1 297 ? 19.107 0.262 7.313 1.00 92.06 297 ARG A O 1
ATOM 2409 N N . SER A 1 298 ? 21.108 -0.516 7.968 1.00 91.31 298 SER A N 1
ATOM 2410 C CA . SER A 1 298 ? 20.705 -1.921 8.116 1.00 91.31 298 SER A CA 1
ATOM 2411 C C . SER A 1 298 ? 19.764 -2.181 9.294 1.00 91.31 298 SER A C 1
ATOM 2413 O O . SER A 1 298 ? 19.249 -3.289 9.421 1.00 91.31 298 SER A O 1
ATOM 2415 N N . ASP A 1 299 ? 19.560 -1.190 10.161 1.00 93.56 299 ASP A N 1
ATOM 2416 C CA . ASP A 1 299 ? 18.773 -1.331 11.378 1.00 93.56 299 ASP A CA 1
ATOM 2417 C C . ASP A 1 299 ? 17.292 -1.598 11.065 1.00 93.56 299 ASP A C 1
ATOM 2419 O O . ASP A 1 299 ? 16.674 -0.941 10.218 1.00 93.56 299 ASP A O 1
ATOM 2423 N N . ASN A 1 300 ? 16.713 -2.553 11.794 1.00 94.81 300 ASN A N 1
ATOM 2424 C CA . ASN A 1 300 ? 15.281 -2.819 11.803 1.00 94.81 300 ASN A CA 1
ATOM 2425 C C . ASN A 1 300 ? 14.661 -2.159 13.042 1.00 94.81 300 ASN A C 1
ATOM 2427 O O . ASN A 1 300 ? 14.956 -2.558 14.166 1.00 94.81 300 ASN A O 1
ATOM 2431 N N . LEU A 1 301 ? 13.801 -1.159 12.835 1.00 94.75 301 LEU A N 1
ATOM 2432 C CA . LEU A 1 301 ? 13.161 -0.401 13.916 1.00 94.75 301 LEU A CA 1
ATOM 2433 C C . LEU A 1 301 ? 11.812 -0.976 14.361 1.00 94.75 301 LEU A C 1
ATOM 2435 O O . LEU A 1 301 ? 11.130 -0.370 15.194 1.00 94.75 301 LEU A O 1
ATOM 2439 N N . HIS A 1 302 ? 11.417 -2.139 13.841 1.00 94.50 302 HIS A N 1
ATOM 2440 C CA . HIS A 1 302 ? 10.270 -2.845 14.389 1.00 94.50 302 HIS A CA 1
ATOM 2441 C C . HIS A 1 302 ? 10.542 -3.281 15.828 1.00 94.50 302 HIS A C 1
ATOM 2443 O O . HIS A 1 302 ? 11.569 -3.878 16.148 1.00 94.50 302 HIS A O 1
ATOM 2449 N N . ARG A 1 303 ? 9.586 -2.998 16.706 1.00 93.19 303 ARG A N 1
ATOM 2450 C CA . ARG A 1 303 ? 9.610 -3.389 18.113 1.00 93.19 303 ARG A CA 1
ATOM 2451 C C . ARG A 1 303 ? 8.747 -4.627 18.307 1.00 93.19 303 ARG A C 1
ATOM 2453 O O . ARG A 1 303 ? 7.699 -4.762 17.677 1.00 93.19 303 ARG A O 1
ATOM 2460 N N . ALA A 1 304 ? 9.142 -5.485 19.242 1.00 88.94 304 ALA A N 1
ATOM 2461 C CA . ALA A 1 304 ? 8.330 -6.630 19.635 1.00 88.94 304 ALA A CA 1
ATOM 2462 C C . ALA A 1 304 ? 6.918 -6.191 20.062 1.00 88.94 304 ALA A C 1
ATOM 2464 O O . ALA A 1 304 ? 6.721 -5.089 20.606 1.00 88.94 304 ALA A O 1
ATOM 2465 N N . LEU A 1 305 ? 5.939 -7.055 19.798 1.00 84.50 305 LEU A N 1
ATOM 2466 C CA . LEU A 1 305 ? 4.583 -6.881 20.301 1.00 84.50 305 LEU A CA 1
ATOM 2467 C C . LEU A 1 305 ? 4.619 -6.935 21.827 1.00 84.50 305 LEU A C 1
ATOM 2469 O O . LEU A 1 305 ? 5.272 -7.783 22.422 1.00 84.50 305 LEU A O 1
ATOM 2473 N N . ASN A 1 306 ? 3.958 -5.972 22.455 1.00 75.69 306 ASN A N 1
ATOM 2474 C CA . ASN A 1 306 ? 3.831 -5.864 23.907 1.00 75.69 306 ASN A CA 1
ATOM 2475 C C . ASN A 1 306 ? 2.497 -6.433 24.413 1.00 75.69 306 ASN A C 1
ATOM 2477 O O . ASN A 1 306 ? 2.127 -6.191 25.560 1.00 75.69 306 ASN A O 1
ATOM 2481 N N . ILE A 1 307 ? 1.751 -7.108 23.540 1.00 74.50 307 ILE A N 1
ATOM 2482 C CA . ILE A 1 307 ? 0.417 -7.638 23.792 1.00 74.50 307 ILE A CA 1
ATOM 2483 C C . ILE A 1 307 ? 0.370 -9.048 23.206 1.00 74.50 307 ILE A C 1
ATOM 2485 O O . ILE A 1 307 ? 0.858 -9.267 22.096 1.00 74.50 307 ILE A O 1
ATOM 2489 N N . GLU A 1 308 ? -0.204 -9.976 23.966 1.00 75.62 308 GLU A N 1
ATOM 2490 C CA . GLU A 1 308 ? -0.457 -11.341 23.512 1.00 75.62 308 GLU A CA 1
ATOM 2491 C C . GLU A 1 308 ? -1.486 -11.347 22.363 1.00 75.62 308 GLU A C 1
ATOM 2493 O O . GLU A 1 308 ? -2.446 -10.567 22.404 1.00 75.62 308 GLU A O 1
ATOM 2498 N N . PRO A 1 309 ? -1.321 -12.192 21.326 1.00 68.75 309 PRO A N 1
ATOM 2499 C CA . PRO A 1 309 ? -2.194 -12.184 20.148 1.00 68.75 309 PRO A CA 1
ATOM 2500 C C . PRO A 1 309 ? -3.693 -12.334 20.450 1.00 68.75 309 PRO A C 1
ATOM 2502 O O . PRO A 1 309 ? -4.535 -11.740 19.782 1.00 68.75 309 PRO A O 1
ATOM 2505 N N . ASP A 1 310 ? -4.049 -13.078 21.495 1.00 70.06 310 ASP A N 1
ATOM 2506 C CA . ASP A 1 310 ? -5.429 -13.293 21.947 1.00 70.06 310 ASP A CA 1
ATOM 2507 C C . ASP A 1 310 ? -6.126 -12.004 22.430 1.00 70.06 310 ASP A C 1
ATOM 2509 O O . ASP A 1 310 ? -7.359 -11.898 22.414 1.00 70.06 310 ASP A O 1
ATOM 2513 N N . ARG A 1 311 ? -5.350 -10.978 22.789 1.00 76.88 311 ARG A N 1
ATOM 2514 C CA . ARG A 1 311 ? -5.851 -9.678 23.245 1.00 76.88 311 ARG A CA 1
ATOM 2515 C C . ARG A 1 311 ? -6.013 -8.650 22.129 1.00 76.88 311 ARG A C 1
ATOM 2517 O O . ARG A 1 311 ? -6.497 -7.547 22.401 1.00 76.88 311 ARG A O 1
ATOM 2524 N N . PHE A 1 312 ? -5.694 -8.986 20.874 1.00 81.75 312 PHE A N 1
ATOM 2525 C CA . PHE A 1 312 ? -5.946 -8.084 19.746 1.00 81.75 312 PHE A CA 1
ATOM 2526 C C . PHE A 1 312 ? -7.416 -7.709 19.626 1.00 81.75 312 PHE A C 1
ATOM 2528 O O . PHE A 1 312 ? -7.711 -6.551 19.366 1.00 81.75 312 PHE A O 1
ATOM 2535 N N . SER A 1 313 ? -8.336 -8.626 19.924 1.00 78.88 313 SER A N 1
ATOM 2536 C CA . SER A 1 313 ? -9.778 -8.347 19.938 1.00 78.88 313 SER A CA 1
ATOM 2537 C C . SER A 1 313 ? -10.168 -7.185 20.867 1.00 78.88 313 SER A C 1
ATOM 2539 O O . SER A 1 313 ? -11.092 -6.429 20.568 1.00 78.88 313 SER A O 1
ATOM 2541 N N . GLU A 1 314 ? -9.432 -6.978 21.965 1.00 81.56 314 GLU A N 1
ATOM 2542 C CA . GLU A 1 314 ? -9.655 -5.848 22.867 1.00 81.56 314 GLU A CA 1
ATOM 2543 C C . GLU A 1 314 ? -9.148 -4.541 22.256 1.00 81.56 314 GLU A C 1
ATOM 2545 O O . GLU A 1 314 ? -9.763 -3.490 22.440 1.00 81.56 314 GLU A O 1
ATOM 2550 N N . VAL A 1 315 ? -8.039 -4.585 21.518 1.00 84.94 315 VAL A N 1
ATOM 2551 C CA . VAL A 1 315 ? -7.412 -3.412 20.895 1.00 84.94 315 VAL A CA 1
ATOM 2552 C C . VAL A 1 315 ? -8.086 -3.050 19.571 1.00 84.94 315 VAL A C 1
ATOM 2554 O O . VAL A 1 315 ? -8.285 -1.870 19.307 1.00 84.94 315 VAL A O 1
ATOM 2557 N N . PHE A 1 316 ? -8.515 -4.024 18.776 1.00 87.31 316 PHE A N 1
ATOM 2558 C CA . PHE A 1 316 ? -9.107 -3.906 17.439 1.00 87.31 316 PHE A CA 1
ATOM 2559 C C . PHE A 1 316 ? -10.635 -3.975 17.458 1.00 87.31 316 PHE A C 1
ATOM 2561 O O . PHE A 1 316 ? -11.283 -4.618 16.634 1.00 87.31 316 PHE A O 1
ATOM 2568 N N . CYS A 1 317 ? -11.224 -3.261 18.409 1.00 84.75 317 CYS A N 1
ATOM 2569 C CA . CYS A 1 317 ? -12.662 -3.065 18.514 1.00 84.75 317 CYS A CA 1
ATOM 2570 C C . CYS A 1 317 ? -13.032 -1.592 18.315 1.00 84.75 317 CYS A C 1
ATOM 2572 O O . CYS A 1 317 ? -12.190 -0.688 18.385 1.00 84.75 317 CYS A O 1
ATOM 2574 N N . LEU A 1 318 ? -14.310 -1.316 18.091 1.00 82.88 318 LEU A N 1
ATOM 2575 C CA . LEU A 1 318 ? -14.814 0.046 18.243 1.00 82.88 318 LEU A CA 1
ATOM 2576 C C . LEU A 1 318 ? -15.127 0.264 19.715 1.00 82.88 318 LEU A C 1
ATOM 2578 O O . LEU A 1 318 ? -15.823 -0.548 20.316 1.00 82.88 318 LEU A O 1
ATOM 2582 N N . ARG A 1 319 ? -14.635 1.365 20.281 1.00 84.38 319 ARG A N 1
ATOM 2583 C CA . ARG A 1 319 ? -14.920 1.745 21.665 1.00 84.38 319 ARG A CA 1
ATOM 2584 C C . ARG A 1 319 ? -15.665 3.057 21.718 1.00 84.38 319 ARG A C 1
ATOM 2586 O O . ARG A 1 319 ? -15.215 4.051 21.153 1.00 84.38 319 ARG A O 1
ATOM 2593 N N . ASP A 1 320 ? -16.776 3.076 22.428 1.00 82.56 320 ASP A N 1
ATOM 2594 C CA . ASP A 1 320 ? -17.585 4.276 22.586 1.00 82.56 320 ASP A CA 1
ATOM 2595 C C . ASP A 1 320 ? -18.034 4.444 24.033 1.00 82.56 320 ASP A C 1
ATOM 2597 O O . ASP A 1 320 ? -18.247 3.462 24.735 1.00 82.56 320 ASP A O 1
ATOM 2601 N N . LYS A 1 321 ? -18.203 5.686 24.486 1.00 85.75 321 LYS A N 1
ATOM 2602 C CA . LYS A 1 321 ? -18.733 5.969 25.821 1.00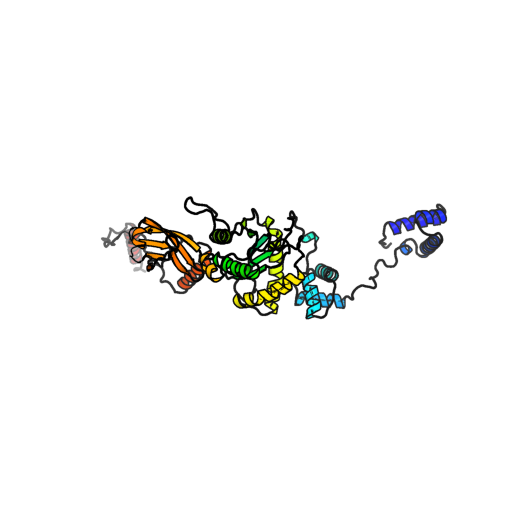 85.75 321 LYS A CA 1
ATOM 2603 C C . LYS A 1 321 ? -20.208 6.290 25.718 1.00 85.75 321 LYS A C 1
ATOM 2605 O O . LYS A 1 321 ? -20.599 7.297 25.129 1.00 85.75 321 LYS A O 1
ATOM 2610 N N . ARG A 1 322 ? -21.045 5.455 26.331 1.00 86.62 322 ARG A N 1
ATOM 2611 C CA . ARG A 1 322 ? -22.502 5.613 26.296 1.00 86.62 322 ARG A CA 1
ATOM 2612 C C . ARG A 1 322 ? -23.060 5.889 27.680 1.00 86.62 322 ARG A C 1
ATOM 2614 O O . ARG A 1 322 ? -22.702 5.243 28.658 1.00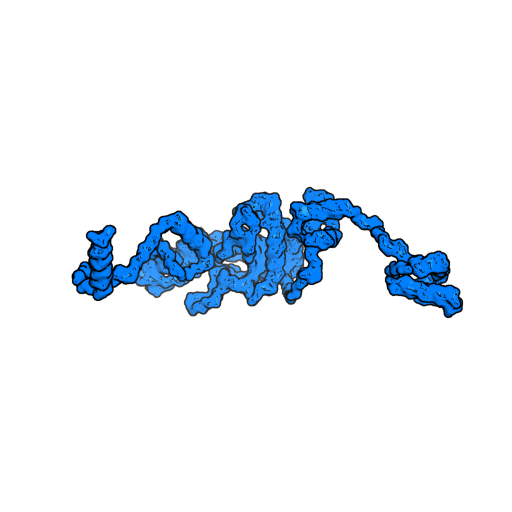 86.62 322 ARG A O 1
ATOM 2621 N N . HIS A 1 323 ? -23.946 6.878 27.736 1.00 89.06 323 HIS A N 1
ATOM 2622 C CA . HIS A 1 323 ? -24.666 7.233 28.949 1.00 89.06 323 HIS A CA 1
ATOM 2623 C C . HIS A 1 323 ? -25.740 6.184 29.250 1.00 89.06 323 HIS A C 1
ATOM 2625 O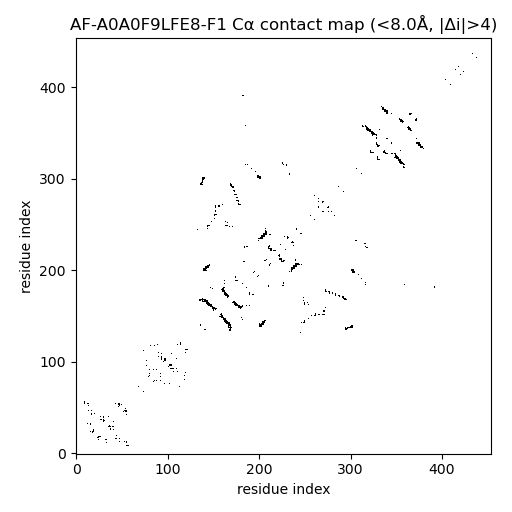 O . HIS A 1 323 ? -26.558 5.856 28.384 1.00 89.06 323 HIS A O 1
ATOM 2631 N N . VAL A 1 324 ? -25.767 5.716 30.492 1.00 91.50 324 VAL A N 1
ATOM 2632 C CA . VAL A 1 324 ? -26.746 4.765 31.012 1.00 91.50 324 VAL A CA 1
ATOM 2633 C C . VAL A 1 324 ? -27.907 5.536 31.636 1.00 91.50 324 VAL A C 1
ATOM 2635 O O . VAL A 1 324 ? -27.724 6.349 32.540 1.00 91.50 324 VAL A O 1
ATOM 2638 N N . THR A 1 325 ? -29.128 5.310 31.154 1.00 90.94 325 THR A N 1
ATOM 2639 C CA . THR A 1 325 ? -30.333 5.940 31.712 1.00 90.94 325 THR A CA 1
ATOM 2640 C C . THR A 1 325 ? -30.636 5.422 33.121 1.00 90.94 325 THR A C 1
ATOM 2642 O O . THR A 1 325 ? -30.079 4.423 33.574 1.00 90.94 325 THR A O 1
ATOM 2645 N N . LYS A 1 326 ? -31.572 6.079 33.819 1.00 89.69 326 LYS A N 1
ATOM 2646 C CA . LYS A 1 326 ? -32.047 5.625 35.138 1.00 89.69 326 LYS A CA 1
ATOM 2647 C C . LYS A 1 326 ? -32.609 4.195 35.116 1.00 89.69 326 LYS A C 1
ATOM 2649 O O . LYS A 1 326 ? -32.519 3.498 36.117 1.00 89.69 326 LYS A O 1
ATOM 2654 N N . ASP A 1 327 ? -33.098 3.747 33.961 1.00 89.38 327 ASP A N 1
ATOM 2655 C CA . ASP A 1 327 ? -33.637 2.398 33.742 1.00 89.38 327 ASP A CA 1
ATOM 2656 C C . ASP A 1 327 ? -32.569 1.364 33.336 1.00 89.38 327 ASP A C 1
ATOM 2658 O O . ASP A 1 327 ? -32.907 0.292 32.829 1.00 89.38 327 ASP A O 1
ATOM 2662 N N . LEU A 1 328 ? -31.280 1.690 33.503 1.00 89.75 328 LEU A N 1
ATOM 2663 C CA . LEU A 1 328 ? -30.141 0.861 33.092 1.00 89.75 328 LEU A CA 1
ATOM 2664 C C . LEU A 1 328 ? -30.140 0.513 31.598 1.00 89.75 328 LEU A C 1
ATOM 2666 O O . LEU A 1 328 ? -29.747 -0.583 31.194 1.00 89.75 328 LEU A O 1
ATOM 2670 N N . MET A 1 329 ? -30.578 1.459 30.766 1.00 89.88 329 MET A N 1
ATOM 2671 C CA . MET A 1 329 ? -30.548 1.314 29.315 1.00 89.88 329 MET A CA 1
ATOM 2672 C C . MET A 1 329 ? -29.526 2.244 28.680 1.00 89.88 329 MET A C 1
ATOM 2674 O O . MET A 1 329 ? -29.335 3.377 29.116 1.00 89.88 329 MET A O 1
ATOM 2678 N N . LEU A 1 330 ? -28.941 1.800 27.578 1.00 89.50 330 LEU A N 1
ATOM 2679 C CA . LEU A 1 330 ? -28.110 2.617 26.707 1.00 89.50 330 LEU A CA 1
ATOM 2680 C C . LEU A 1 330 ? -28.495 2.396 25.243 1.00 89.50 330 LEU A C 1
ATOM 2682 O O . LEU A 1 330 ? -29.125 1.400 24.880 1.00 89.50 330 LEU A O 1
ATOM 2686 N N . LYS A 1 331 ? -28.163 3.367 24.392 1.00 86.44 331 LYS A N 1
ATOM 2687 C CA . LYS A 1 331 ? -28.382 3.287 22.944 1.00 86.44 331 LYS A CA 1
ATOM 2688 C C . LYS A 1 331 ? -27.039 3.210 22.237 1.00 86.44 331 LYS A C 1
ATOM 2690 O O . LYS A 1 331 ? -26.196 4.083 22.441 1.00 86.44 331 LYS A O 1
ATOM 2695 N N . TYR A 1 332 ? -26.888 2.214 21.376 1.00 82.12 332 TYR A N 1
ATOM 2696 C CA . TYR A 1 332 ? -25.694 2.006 20.565 1.00 82.12 332 TYR A CA 1
ATOM 2697 C C . TYR A 1 332 ? -26.096 1.426 19.212 1.00 82.12 332 TYR A C 1
ATOM 2699 O O . TYR A 1 332 ? -26.889 0.493 19.179 1.00 82.12 332 TYR A O 1
ATOM 2707 N N . ASP A 1 333 ? -25.610 2.005 18.112 1.00 73.62 333 ASP A N 1
ATOM 2708 C CA . ASP A 1 333 ? -25.885 1.547 16.739 1.00 73.62 333 ASP A CA 1
ATOM 2709 C C . ASP A 1 333 ? -27.355 1.135 16.484 1.00 73.62 333 ASP A C 1
ATOM 2711 O O . ASP A 1 333 ? -27.677 -0.001 16.143 1.00 73.62 333 ASP A O 1
ATOM 2715 N N . ARG A 1 334 ? -28.294 2.057 16.762 1.00 75.81 334 ARG A N 1
ATOM 2716 C CA . ARG A 1 334 ? -29.764 1.860 16.661 1.00 75.81 334 ARG A CA 1
ATOM 2717 C C . ARG A 1 334 ? -30.352 0.747 17.549 1.00 75.81 334 ARG A C 1
ATOM 2719 O O . ARG A 1 334 ? -31.570 0.593 17.596 1.00 75.81 334 ARG A O 1
ATOM 2726 N N . LYS A 1 335 ? -29.532 0.029 18.314 1.00 82.00 335 LYS A N 1
ATOM 2727 C CA . LYS A 1 335 ? -29.940 -0.967 19.306 1.00 82.00 335 LYS A CA 1
ATOM 2728 C C . LYS A 1 335 ? -30.179 -0.285 20.652 1.00 82.00 335 LYS A C 1
ATOM 2730 O O . LYS A 1 335 ? -29.507 0.687 21.016 1.00 82.00 335 LYS A O 1
ATOM 2735 N N . ARG A 1 336 ? -31.154 -0.793 21.409 1.00 87.12 336 ARG A N 1
ATOM 2736 C CA . ARG A 1 336 ? -31.338 -0.433 22.821 1.00 87.12 336 ARG A CA 1
ATOM 2737 C C . ARG A 1 336 ? -30.792 -1.577 23.648 1.00 87.12 336 ARG A C 1
ATOM 2739 O O . ARG A 1 336 ? -31.259 -2.699 23.516 1.00 87.12 336 ARG A O 1
ATOM 2746 N N . ILE A 1 337 ? -29.809 -1.310 24.483 1.00 89.56 337 ILE A N 1
ATOM 2747 C CA . ILE A 1 337 ? -29.174 -2.331 25.307 1.00 89.56 337 ILE A CA 1
ATOM 2748 C C . ILE A 1 337 ? -29.609 -2.091 26.745 1.00 89.56 337 ILE A C 1
ATOM 2750 O O . ILE A 1 337 ? -29.502 -0.971 27.241 1.00 89.56 337 ILE A O 1
ATOM 2754 N N . LYS A 1 338 ? -30.159 -3.120 27.388 1.00 92.00 338 LYS A N 1
ATOM 2755 C CA . LYS A 1 338 ? -30.558 -3.088 28.795 1.00 92.00 338 LYS A CA 1
ATOM 2756 C C . LYS A 1 338 ? -29.558 -3.902 29.603 1.00 92.00 338 LYS A C 1
ATOM 2758 O O . LYS A 1 338 ? -29.422 -5.101 29.369 1.00 92.00 338 LYS A O 1
ATOM 2763 N N . LEU A 1 339 ? -28.877 -3.263 30.546 1.00 91.06 339 LEU A N 1
ATOM 2764 C CA . LEU A 1 339 ? -27.972 -3.954 31.459 1.00 91.06 339 LEU A CA 1
ATOM 2765 C C . LEU A 1 339 ? -28.795 -4.817 32.426 1.00 91.06 339 LEU A C 1
ATOM 2767 O O . LEU A 1 339 ? -29.846 -4.391 32.916 1.00 91.06 339 LEU A O 1
ATOM 2771 N N . ALA A 1 340 ? -28.337 -6.038 32.700 1.00 89.75 340 ALA A N 1
ATOM 2772 C CA . ALA A 1 340 ? -28.979 -6.895 33.687 1.00 89.75 340 ALA A CA 1
ATOM 2773 C C . ALA A 1 340 ? -28.799 -6.289 35.083 1.00 89.75 340 ALA A C 1
ATOM 2775 O O . ALA A 1 340 ? -27.734 -5.768 35.419 1.00 89.75 340 ALA A O 1
ATOM 2776 N N . VAL A 1 341 ? -29.849 -6.342 35.899 1.00 88.19 341 VAL A N 1
ATOM 2777 C CA . VAL A 1 341 ? -29.849 -5.717 37.223 1.00 88.19 341 VAL A CA 1
ATOM 2778 C C . VAL A 1 341 ? -29.029 -6.573 38.186 1.00 88.19 341 VAL A C 1
ATOM 2780 O O . VAL A 1 341 ? -29.404 -7.701 38.486 1.00 88.19 341 VAL A O 1
ATOM 2783 N N . ASN A 1 342 ? -27.927 -6.025 38.685 1.00 87.94 342 ASN A N 1
ATOM 2784 C CA . ASN A 1 342 ? -27.089 -6.607 39.729 1.00 87.94 342 ASN A CA 1
ATOM 2785 C C . ASN A 1 342 ? -26.438 -5.481 40.553 1.00 87.94 342 ASN A C 1
ATOM 2787 O O . ASN A 1 342 ? -26.614 -4.300 40.245 1.00 87.94 342 ASN A O 1
ATOM 2791 N N . ASP A 1 343 ? -25.707 -5.830 41.609 1.00 83.44 343 ASP A N 1
ATOM 2792 C CA . ASP A 1 343 ? -25.111 -4.840 42.519 1.00 83.44 343 ASP A CA 1
ATOM 2793 C C . ASP A 1 343 ? -24.145 -3.889 41.807 1.00 83.44 343 ASP A C 1
ATOM 2795 O O . ASP A 1 343 ? -24.084 -2.698 42.116 1.00 83.44 343 ASP A O 1
ATOM 2799 N N . LEU A 1 344 ? -23.452 -4.390 40.783 1.00 82.44 344 LEU A N 1
ATOM 2800 C CA . LEU A 1 344 ? -22.512 -3.608 39.998 1.00 82.44 344 LEU A CA 1
ATOM 2801 C C . LEU A 1 344 ? -23.247 -2.627 39.073 1.00 82.44 344 LEU A C 1
ATOM 2803 O O . LEU A 1 344 ? -22.929 -1.439 39.064 1.00 82.44 344 LEU A O 1
ATOM 2807 N N . THR A 1 345 ? -24.274 -3.084 38.350 1.00 86.25 345 THR A N 1
ATOM 2808 C CA . THR A 1 345 ? -25.012 -2.272 37.371 1.00 86.25 345 THR A CA 1
ATOM 2809 C C . THR A 1 345 ? -25.958 -1.260 38.005 1.00 86.25 345 THR A C 1
ATOM 2811 O O . THR A 1 345 ? -26.126 -0.185 37.439 1.00 86.25 345 THR A O 1
ATOM 2814 N N . ARG A 1 346 ? -26.520 -1.520 39.196 1.00 85.94 346 ARG A N 1
ATOM 2815 C CA . ARG A 1 346 ? -27.381 -0.557 39.921 1.00 85.94 346 ARG A CA 1
ATOM 2816 C C . ARG A 1 346 ? -26.689 0.786 40.162 1.00 85.94 346 ARG A C 1
ATOM 2818 O O . ARG A 1 346 ? -27.324 1.829 40.035 1.00 85.94 346 ARG A O 1
ATOM 2825 N N . SER A 1 347 ? -25.391 0.754 40.461 1.00 86.56 347 SER A N 1
ATOM 2826 C CA . SER A 1 347 ? -24.572 1.953 40.680 1.00 86.56 347 SER A CA 1
ATOM 2827 C C . SER A 1 347 ? -24.249 2.732 39.396 1.00 86.56 347 SER A C 1
ATOM 2829 O O . SER A 1 347 ? -23.787 3.867 39.469 1.00 86.56 347 SER A O 1
ATOM 2831 N N . LEU A 1 348 ? -24.500 2.142 38.219 1.00 88.06 348 LEU A N 1
ATOM 2832 C CA . LEU A 1 348 ? -24.163 2.731 36.920 1.00 88.06 348 LEU A CA 1
ATOM 2833 C C . LEU A 1 348 ? -25.277 3.615 36.345 1.00 88.06 348 LEU A C 1
ATOM 2835 O O . LEU A 1 348 ? -25.056 4.286 35.336 1.00 88.06 348 LEU A O 1
ATOM 2839 N N . ALA A 1 349 ? -26.462 3.648 36.957 1.00 89.44 349 ALA A N 1
ATOM 2840 C CA . ALA A 1 349 ? -27.558 4.505 36.514 1.00 89.44 349 ALA A CA 1
ATOM 2841 C C . ALA A 1 349 ? -27.141 5.991 36.525 1.00 89.44 349 ALA A C 1
ATOM 2843 O O . ALA A 1 349 ? -26.726 6.521 37.552 1.00 89.44 349 ALA A O 1
ATOM 2844 N N . GLY A 1 350 ? -27.262 6.675 35.382 1.00 87.50 350 GLY A N 1
ATOM 2845 C CA . GLY A 1 350 ? -26.839 8.074 35.231 1.00 87.50 350 GLY A CA 1
ATOM 2846 C C . GLY A 1 350 ? -25.334 8.272 35.023 1.00 87.50 350 GLY A C 1
ATOM 2847 O O . GLY A 1 350 ? -24.858 9.404 35.067 1.00 87.50 350 GLY A O 1
ATOM 2848 N N . THR A 1 351 ? -24.578 7.193 34.809 1.00 90.00 351 THR A N 1
ATOM 2849 C CA . THR A 1 351 ? -23.137 7.236 34.527 1.00 90.00 351 THR A CA 1
ATOM 2850 C C . THR A 1 351 ? -22.843 6.866 33.070 1.00 90.00 351 THR A C 1
ATOM 2852 O O . THR A 1 351 ? -23.746 6.521 32.307 1.00 90.00 351 THR A O 1
ATOM 2855 N N . TYR A 1 352 ? -21.575 6.953 32.664 1.00 88.75 352 TYR A N 1
ATOM 2856 C CA . TYR A 1 352 ? -21.111 6.493 31.355 1.00 88.75 352 TYR A CA 1
ATOM 2857 C C . TYR A 1 352 ? -20.396 5.148 31.478 1.00 88.75 352 TYR A C 1
ATOM 2859 O O . TYR A 1 352 ? -19.569 4.965 32.371 1.00 88.75 352 TYR A O 1
ATOM 2867 N N . VAL A 1 353 ? -20.678 4.245 30.541 1.00 89.88 353 VAL A N 1
ATOM 2868 C CA . VAL A 1 353 ? -20.000 2.950 30.384 1.00 89.88 353 VAL A CA 1
ATOM 2869 C C . VAL A 1 353 ? -19.309 2.883 29.028 1.00 89.88 353 VAL A C 1
ATOM 2871 O O . VAL A 1 353 ? -19.695 3.591 28.093 1.00 89.88 353 VAL A O 1
ATOM 2874 N N . ASP A 1 354 ? -18.285 2.041 28.926 1.00 88.31 354 ASP A N 1
ATOM 2875 C CA . ASP A 1 354 ? -17.574 1.802 27.677 1.00 88.31 354 ASP A CA 1
ATOM 2876 C C . ASP A 1 354 ? -18.264 0.661 26.916 1.00 88.31 354 ASP A C 1
ATOM 2878 O O . ASP A 1 354 ? -18.466 -0.423 27.455 1.00 88.31 354 ASP A O 1
ATOM 2882 N N . VAL A 1 355 ? -18.616 0.892 25.658 1.00 86.50 355 VAL A N 1
ATOM 2883 C CA . VAL A 1 355 ? -19.225 -0.089 24.755 1.00 86.50 355 VAL A CA 1
ATOM 2884 C C . VAL A 1 355 ? -18.177 -0.525 23.745 1.00 86.50 355 VAL A C 1
ATOM 2886 O O . VAL A 1 355 ? -17.592 0.317 23.064 1.00 86.50 355 VAL A O 1
ATOM 2889 N N . TYR A 1 356 ? -17.948 -1.831 23.658 1.00 86.81 356 TYR A N 1
ATOM 2890 C CA . TYR A 1 356 ? -16.998 -2.460 22.747 1.00 86.81 356 TYR A CA 1
ATOM 2891 C C . TYR A 1 356 ? -17.780 -3.178 21.644 1.00 86.81 356 TYR A C 1
ATOM 2893 O O . TYR A 1 356 ? -18.594 -4.041 21.952 1.00 86.81 356 TYR A O 1
ATOM 2901 N N . GLU A 1 357 ? -17.536 -2.860 20.374 1.00 85.25 357 GLU A N 1
ATOM 2902 C CA . GLU A 1 357 ? -18.023 -3.637 19.221 1.00 85.25 357 GLU A CA 1
ATOM 2903 C C . GLU A 1 357 ? -16.840 -4.384 18.600 1.00 85.25 357 GLU A C 1
ATOM 2905 O O . GLU A 1 357 ? -15.890 -3.763 18.109 1.00 85.25 357 GLU A O 1
ATOM 2910 N N . LEU A 1 358 ? -16.887 -5.714 18.659 1.00 84.31 358 LEU A N 1
ATOM 2911 C CA . LEU A 1 358 ? -15.898 -6.609 18.061 1.00 84.31 358 LEU A CA 1
ATOM 2912 C C . LEU A 1 358 ? -16.143 -6.761 16.550 1.00 84.31 358 LEU A C 1
ATOM 2914 O O . LEU A 1 358 ? -17.229 -6.462 16.055 1.00 84.31 358 LEU A O 1
ATOM 2918 N N . ALA A 1 359 ? -15.144 -7.263 15.817 1.00 76.75 359 ALA A N 1
ATOM 2919 C CA . ALA A 1 359 ? -15.222 -7.438 14.360 1.00 76.75 359 ALA A CA 1
ATOM 2920 C C . ALA A 1 359 ? -16.355 -8.383 13.909 1.00 76.75 359 ALA A C 1
ATOM 2922 O O . ALA A 1 359 ? -16.932 -8.195 12.843 1.00 76.75 359 ALA A O 1
ATOM 2923 N N . ASP A 1 360 ? -16.730 -9.354 14.744 1.00 77.75 360 ASP A N 1
ATOM 2924 C CA . ASP A 1 360 ? -17.855 -10.268 14.501 1.00 77.75 360 ASP A CA 1
ATOM 2925 C C . ASP A 1 360 ? -19.233 -9.676 14.863 1.00 77.75 360 ASP A C 1
ATOM 2927 O O . ASP A 1 360 ? -20.256 -10.359 14.788 1.00 77.75 360 ASP A O 1
ATOM 2931 N N . GLY A 1 361 ? -19.279 -8.405 15.272 1.00 76.75 361 GLY A N 1
ATOM 2932 C CA . GLY A 1 361 ? -20.498 -7.698 15.649 1.00 76.75 361 GLY A CA 1
ATOM 2933 C C . GLY A 1 361 ? -20.981 -7.976 17.074 1.00 76.75 361 GLY A C 1
ATOM 2934 O O . GLY A 1 361 ? -22.023 -7.438 17.471 1.00 76.75 361 GLY A O 1
ATOM 2935 N N . ARG A 1 362 ? -20.253 -8.776 17.870 1.00 83.38 362 ARG A N 1
ATOM 2936 C CA . ARG A 1 362 ? -20.533 -8.911 19.305 1.00 83.38 362 ARG A CA 1
ATOM 2937 C C . ARG A 1 362 ? -20.294 -7.579 20.002 1.00 83.38 362 ARG A C 1
ATOM 2939 O O . ARG A 1 362 ? -19.270 -6.924 19.809 1.00 83.38 362 ARG A O 1
ATOM 2946 N N . ILE A 1 363 ? -21.247 -7.209 20.850 1.00 85.75 363 ILE A N 1
ATOM 2947 C CA . ILE A 1 363 ? -21.152 -6.023 21.696 1.00 85.75 363 ILE A CA 1
ATOM 2948 C C . ILE A 1 363 ? -20.707 -6.463 23.092 1.00 85.75 363 ILE A C 1
ATOM 2950 O O . ILE A 1 363 ? -21.063 -7.545 23.562 1.00 85.75 363 ILE A O 1
ATOM 2954 N N . GLN A 1 364 ? -19.917 -5.656 23.777 1.00 86.56 364 GLN A N 1
ATOM 2955 C CA . GLN A 1 364 ? -19.582 -5.881 25.172 1.00 86.56 364 GLN A CA 1
ATOM 2956 C C . GLN A 1 364 ? -19.577 -4.552 25.911 1.00 86.56 364 GLN A C 1
ATOM 2958 O O . GLN A 1 364 ? -18.731 -3.694 25.672 1.00 86.56 364 GLN A O 1
ATOM 2963 N N . ASP A 1 365 ? -20.518 -4.402 26.835 1.00 87.75 365 ASP A N 1
ATOM 2964 C CA . ASP A 1 365 ? -20.546 -3.256 27.732 1.00 87.75 365 ASP A CA 1
ATOM 2965 C C . ASP A 1 365 ? -19.578 -3.518 28.888 1.00 87.75 365 ASP A C 1
ATOM 2967 O O . ASP A 1 365 ? -19.598 -4.593 29.494 1.00 87.75 365 ASP A O 1
ATOM 2971 N N . ARG A 1 366 ? -18.711 -2.552 29.198 1.00 88.94 366 ARG A N 1
ATOM 2972 C CA . ARG A 1 366 ? -17.745 -2.625 30.294 1.00 88.94 366 ARG A CA 1
ATOM 2973 C C . ARG A 1 366 ? -17.856 -1.400 31.201 1.00 88.94 366 ARG A C 1
ATOM 2975 O O . ARG A 1 366 ? -17.960 -0.265 30.737 1.00 88.94 366 ARG A O 1
ATOM 2982 N N . ALA A 1 367 ? -17.763 -1.619 32.510 1.00 86.00 367 ALA A N 1
ATOM 2983 C CA . ALA A 1 367 ? -17.574 -0.556 33.496 1.00 86.00 367 ALA A CA 1
ATOM 2984 C C . ALA A 1 367 ? -16.260 -0.782 34.242 1.00 86.00 367 ALA A C 1
ATOM 2986 O O . ALA A 1 367 ? -16.048 -1.848 34.818 1.00 86.00 367 ALA A O 1
ATOM 2987 N N . LYS A 1 368 ? -15.364 0.215 34.224 1.00 81.88 368 LYS A N 1
ATOM 2988 C CA . LYS A 1 368 ? -14.028 0.131 34.851 1.00 81.88 368 LYS A CA 1
ATOM 2989 C C . LYS A 1 368 ? -13.249 -1.134 34.433 1.00 81.88 368 LYS A C 1
ATOM 2991 O O . LYS A 1 368 ? -12.558 -1.738 35.244 1.00 81.88 368 LYS A O 1
ATOM 2996 N N . GLY A 1 369 ? -13.397 -1.553 33.173 1.00 80.25 369 GLY A N 1
ATOM 2997 C CA . GLY A 1 369 ? -12.755 -2.750 32.615 1.00 80.25 369 GLY A CA 1
ATOM 2998 C C . GLY A 1 369 ? -13.499 -4.074 32.840 1.00 80.25 369 GLY A C 1
ATOM 2999 O O . GLY A 1 369 ? -13.136 -5.064 32.213 1.00 80.25 369 GLY A O 1
ATOM 3000 N N . VAL A 1 370 ? -14.560 -4.104 33.653 1.00 85.19 370 VAL A N 1
ATOM 3001 C CA . VAL A 1 370 ? -15.339 -5.321 33.942 1.00 85.19 370 VAL A CA 1
ATOM 3002 C C . VAL A 1 370 ? -16.512 -5.451 32.974 1.00 85.19 370 VAL A C 1
ATOM 3004 O O . VAL A 1 370 ? -17.282 -4.504 32.817 1.00 85.19 370 VAL A O 1
ATOM 3007 N N . ALA A 1 371 ? -16.661 -6.620 32.347 1.00 88.25 371 ALA A N 1
ATOM 3008 C CA . ALA A 1 371 ? -17.767 -6.915 31.438 1.00 88.25 371 ALA A CA 1
ATOM 3009 C C . ALA A 1 371 ? -19.113 -6.991 32.173 1.00 88.25 371 ALA A C 1
ATOM 3011 O O . ALA A 1 371 ? -19.233 -7.623 33.223 1.00 88.25 371 ALA A O 1
ATOM 3012 N N . LEU A 1 372 ? -20.131 -6.356 31.597 1.00 89.62 372 LEU A N 1
ATOM 3013 C CA . LEU A 1 372 ? -21.472 -6.269 32.155 1.00 89.62 372 LEU A CA 1
ATOM 3014 C C . LEU A 1 372 ? -22.411 -7.254 31.448 1.00 89.62 372 LEU A C 1
ATOM 3016 O O . LEU A 1 372 ? -22.417 -7.311 30.218 1.00 89.62 372 LEU A O 1
ATOM 3020 N N . PRO A 1 373 ? -23.249 -7.999 32.186 1.00 89.94 373 PRO A N 1
ATOM 3021 C CA . PRO A 1 373 ? -24.329 -8.765 31.580 1.00 89.94 373 PRO A CA 1
ATOM 3022 C C . PRO A 1 373 ? -25.395 -7.814 31.025 1.00 89.94 373 PRO A C 1
ATOM 3024 O O . PRO A 1 373 ? -25.822 -6.880 31.708 1.00 89.94 373 PRO A O 1
ATOM 3027 N N . TYR A 1 374 ? -25.852 -8.057 29.798 1.00 89.12 374 TYR A N 1
ATOM 3028 C CA . TYR A 1 374 ? -26.819 -7.200 29.116 1.00 89.12 374 TYR A CA 1
ATOM 3029 C C . TYR A 1 374 ? -27.779 -8.004 28.231 1.00 89.12 374 TYR A C 1
ATOM 3031 O O . TYR A 1 374 ? -27.563 -9.176 27.926 1.00 89.12 374 TYR A O 1
ATOM 3039 N N . THR A 1 375 ? -28.862 -7.363 27.802 1.00 88.44 375 THR A N 1
ATOM 3040 C CA . THR A 1 375 ? -29.801 -7.889 26.807 1.00 88.44 375 THR A CA 1
ATOM 3041 C C . THR A 1 375 ? -30.060 -6.831 25.743 1.00 88.44 375 THR A C 1
ATOM 3043 O O . THR A 1 375 ? -30.374 -5.680 26.055 1.00 88.44 375 THR A O 1
ATOM 3046 N N . ILE A 1 376 ? -29.940 -7.217 24.472 1.00 85.88 376 ILE A N 1
ATOM 3047 C CA . ILE A 1 376 ? -30.255 -6.332 23.349 1.00 85.88 376 ILE A CA 1
ATOM 3048 C C . ILE A 1 376 ? -31.762 -6.350 23.127 1.00 85.88 376 ILE A C 1
ATOM 3050 O O . ILE A 1 376 ? -32.355 -7.370 22.786 1.00 85.88 376 ILE A O 1
ATOM 3054 N N . MET A 1 377 ? -32.377 -5.192 23.297 1.00 79.31 377 MET A N 1
ATOM 3055 C CA . MET A 1 377 ? -33.749 -4.927 22.910 1.00 79.31 377 MET A CA 1
ATOM 3056 C C . MET A 1 377 ? -33.719 -4.326 21.501 1.00 79.31 377 MET A C 1
ATOM 3058 O O . MET A 1 377 ? -32.983 -3.374 21.232 1.00 79.31 377 MET A O 1
ATOM 3062 N N . ASN A 1 378 ? -34.521 -4.872 20.589 1.00 64.75 378 ASN A N 1
ATOM 3063 C CA . ASN A 1 378 ? -34.645 -4.384 19.213 1.00 64.75 378 ASN A CA 1
ATOM 3064 C C . ASN A 1 378 ? -35.940 -3.577 19.055 1.00 64.75 378 ASN A C 1
ATOM 3066 O O . ASN A 1 378 ? -36.987 -4.186 18.832 1.00 64.75 378 ASN A O 1
ATOM 3070 N N . PRO A 1 379 ? -35.922 -2.232 19.129 1.00 52.25 379 PRO A N 1
ATOM 3071 C CA . PRO A 1 379 ? -37.094 -1.492 18.688 1.00 52.25 379 PRO A CA 1
ATOM 3072 C C . PRO A 1 379 ? -36.679 -0.354 17.752 1.00 52.25 379 PRO A C 1
ATOM 3074 O O . PRO A 1 379 ? -36.388 0.750 18.215 1.00 52.25 379 PRO A O 1
ATOM 3077 N N . GLU A 1 380 ? -36.630 -0.696 16.455 1.00 48.59 380 GLU A N 1
ATOM 3078 C CA . GLU A 1 380 ? -37.076 0.054 15.258 1.00 48.59 380 GLU A CA 1
ATOM 3079 C C . GLU A 1 380 ? -36.260 -0.362 14.017 1.00 48.59 380 GLU A C 1
ATOM 3081 O O . GLU A 1 380 ? -35.083 -0.044 13.885 1.00 48.59 380 GLU A O 1
ATOM 3086 N N . ARG A 1 381 ? -36.902 -1.088 13.087 1.00 48.66 381 ARG A N 1
ATOM 3087 C CA . ARG A 1 381 ? -36.312 -1.560 11.815 1.00 48.66 381 ARG A CA 1
ATOM 3088 C C . ARG A 1 381 ? -36.515 -0.609 10.628 1.00 48.66 381 ARG A C 1
ATOM 3090 O O . ARG A 1 381 ? -36.118 -0.942 9.521 1.00 48.66 381 ARG A O 1
ATOM 3097 N N . ARG A 1 382 ? -37.145 0.556 10.805 1.00 44.91 382 ARG A N 1
ATOM 3098 C CA . ARG A 1 382 ? -37.436 1.443 9.668 1.00 44.91 382 ARG A CA 1
ATOM 3099 C C . ARG A 1 382 ? -36.273 2.388 9.389 1.00 44.91 382 ARG A C 1
ATOM 3101 O O . ARG A 1 382 ? -36.022 3.301 10.170 1.00 44.91 382 ARG A O 1
ATOM 3108 N N . ILE A 1 383 ? -35.622 2.203 8.241 1.00 51.75 383 ILE A N 1
ATOM 3109 C CA . ILE A 1 383 ? -34.773 3.233 7.636 1.00 51.75 383 ILE A CA 1
ATOM 3110 C C . ILE A 1 383 ? -35.674 4.437 7.340 1.00 51.75 383 ILE A C 1
ATOM 3112 O O . ILE A 1 383 ? -36.591 4.359 6.521 1.00 51.75 383 ILE A O 1
ATOM 3116 N N . THR A 1 384 ? -35.458 5.552 8.032 1.00 50.66 384 THR A N 1
ATOM 3117 C CA . THR A 1 384 ? -36.107 6.816 7.686 1.00 50.66 384 THR A CA 1
ATOM 3118 C C . THR A 1 384 ? -35.458 7.373 6.420 1.00 50.66 384 THR A C 1
ATOM 3120 O O . THR A 1 384 ? -34.233 7.428 6.298 1.00 50.66 384 THR A O 1
ATOM 3123 N N . HIS A 1 385 ? -36.278 7.764 5.444 1.00 38.41 385 HIS A N 1
ATOM 3124 C CA . HIS A 1 385 ? -35.802 8.412 4.223 1.00 38.41 385 HIS A CA 1
ATOM 3125 C C . HIS A 1 385 ? -35.000 9.674 4.609 1.00 38.41 385 HIS A C 1
ATOM 3127 O O . HIS A 1 385 ? -35.488 10.471 5.408 1.00 38.41 385 HIS A O 1
ATOM 3133 N N . ALA A 1 386 ? -33.781 9.826 4.072 1.00 42.03 386 ALA A N 1
ATOM 3134 C CA . ALA A 1 386 ? -32.807 10.893 4.372 1.00 42.03 386 ALA A CA 1
ATOM 3135 C C . ALA A 1 386 ? -32.010 10.812 5.701 1.00 42.03 386 ALA A C 1
ATOM 3137 O O . ALA A 1 386 ? -31.407 11.805 6.110 1.00 42.03 386 ALA A O 1
ATOM 3138 N N . ALA A 1 387 ? -31.932 9.654 6.369 1.00 47.75 387 ALA A N 1
ATOM 3139 C CA . ALA A 1 387 ? -31.004 9.487 7.493 1.00 47.75 387 ALA A CA 1
ATOM 3140 C C . ALA A 1 387 ? -29.531 9.580 7.041 1.00 47.75 387 ALA A C 1
ATOM 3142 O O . ALA A 1 387 ? -29.117 8.890 6.105 1.00 47.75 387 ALA A O 1
ATOM 3143 N N . ILE A 1 388 ? -28.723 10.389 7.742 1.00 47.28 388 ILE A N 1
ATOM 3144 C CA . ILE A 1 388 ? -27.263 10.412 7.561 1.00 47.28 388 ILE A CA 1
ATOM 3145 C C . ILE A 1 388 ? -26.746 9.002 7.859 1.00 47.28 388 ILE A C 1
ATOM 3147 O O . ILE A 1 388 ? -26.851 8.514 8.984 1.00 47.28 388 ILE A O 1
ATOM 3151 N N . THR A 1 389 ? -26.233 8.336 6.829 1.00 44.00 389 THR A N 1
ATOM 3152 C CA . THR A 1 389 ? -25.652 6.997 6.930 1.00 44.00 389 THR A CA 1
ATOM 3153 C C . THR A 1 389 ? -24.143 7.149 6.842 1.00 44.00 389 THR A C 1
ATOM 3155 O O . THR A 1 389 ? -23.629 7.701 5.872 1.00 44.00 389 THR A O 1
ATOM 3158 N N . GLU A 1 390 ? -23.432 6.714 7.879 1.00 45.56 390 GLU A N 1
ATOM 3159 C CA . GLU A 1 390 ? -21.971 6.700 7.865 1.00 45.56 390 GLU A CA 1
ATOM 3160 C C . GLU A 1 390 ? -21.462 5.738 6.780 1.00 45.56 390 GLU A C 1
ATOM 3162 O O . GLU A 1 390 ? -22.069 4.693 6.544 1.00 45.56 390 GLU A O 1
ATOM 3167 N N . ASN A 1 391 ? -20.337 6.073 6.136 1.00 44.81 391 ASN A N 1
ATOM 3168 C CA . ASN A 1 391 ? -19.783 5.321 4.998 1.00 44.81 391 ASN A CA 1
ATOM 3169 C C . ASN A 1 391 ? -19.627 3.8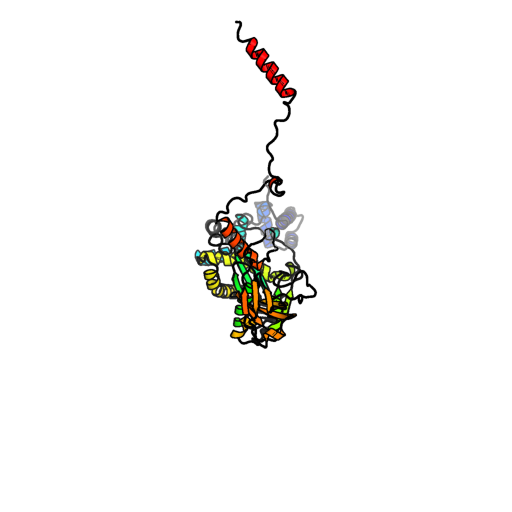11 5.306 1.00 44.81 391 ASN A C 1
ATOM 3171 O O . ASN A 1 391 ? -19.998 2.974 4.491 1.00 44.81 391 ASN A O 1
ATOM 3175 N N . LYS A 1 392 ? -19.243 3.464 6.547 1.00 45.34 392 LYS A N 1
ATOM 3176 C CA . LYS A 1 392 ? -19.124 2.080 7.056 1.00 45.34 392 LYS A CA 1
ATOM 3177 C C . LYS A 1 392 ? -20.380 1.221 6.828 1.00 45.34 392 LYS A C 1
ATOM 3179 O O . LYS A 1 392 ? -20.278 0.005 6.713 1.00 45.34 392 LYS A O 1
ATOM 3184 N N . HIS A 1 393 ? -21.559 1.836 6.769 1.00 47.12 393 HIS A N 1
ATOM 3185 C CA . HIS A 1 393 ? -22.834 1.137 6.629 1.00 47.12 393 HIS A CA 1
ATOM 3186 C C . HIS A 1 393 ? -23.476 1.338 5.259 1.00 47.12 393 HIS A C 1
ATOM 3188 O O . HIS A 1 393 ? -24.545 0.786 5.022 1.00 47.12 393 HIS A O 1
ATOM 3194 N N . LEU A 1 394 ? -22.854 2.097 4.352 1.00 48.84 394 LEU A N 1
ATOM 3195 C CA . LEU A 1 394 ? -23.456 2.447 3.070 1.00 48.84 394 LEU A CA 1
ATOM 3196 C C . LEU A 1 394 ? -23.725 1.200 2.223 1.00 48.84 394 LEU A C 1
ATOM 3198 O O . LEU A 1 394 ? -24.841 1.035 1.750 1.00 48.84 394 LEU A O 1
ATOM 3202 N N . SER A 1 395 ? -22.765 0.280 2.113 1.00 45.28 395 SER A N 1
ATOM 3203 C CA . SER A 1 395 ? -22.916 -0.951 1.325 1.00 45.28 395 SER A CA 1
ATOM 3204 C C . SER A 1 395 ? -23.979 -1.893 1.900 1.00 45.28 395 SER A C 1
ATOM 3206 O O . SER A 1 395 ? -24.821 -2.394 1.162 1.00 45.28 395 SER A O 1
ATOM 3208 N N . ALA A 1 396 ? -24.010 -2.079 3.225 1.00 48.56 396 ALA A N 1
ATOM 3209 C CA . ALA A 1 396 ? -25.019 -2.906 3.894 1.00 48.56 396 ALA A CA 1
ATOM 3210 C C . ALA A 1 396 ? -26.422 -2.277 3.830 1.00 48.56 396 ALA A C 1
ATOM 3212 O O . ALA A 1 396 ? -27.414 -2.973 3.629 1.00 48.56 396 ALA A O 1
ATOM 3213 N N . VAL A 1 397 ? -2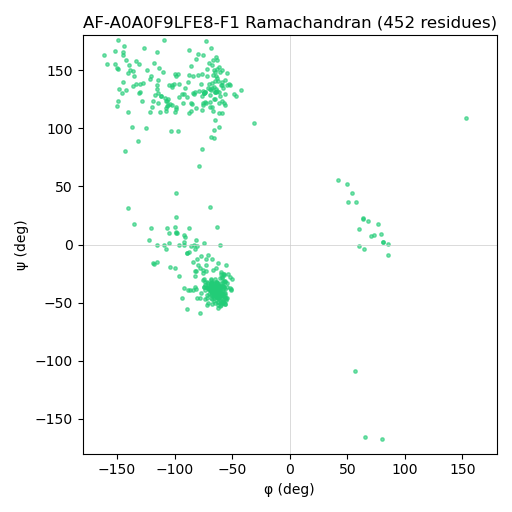6.509 -0.949 3.956 1.00 55.50 397 VAL A N 1
ATOM 3214 C CA . VAL A 1 397 ? -27.757 -0.194 3.797 1.00 55.50 397 VAL A CA 1
ATOM 3215 C C . VAL A 1 397 ? -28.228 -0.233 2.347 1.00 55.50 397 VAL A C 1
ATOM 3217 O O . VAL A 1 397 ? -29.417 -0.404 2.130 1.00 55.50 397 VAL A O 1
ATOM 3220 N N . LEU A 1 398 ? -27.336 -0.147 1.358 1.00 60.09 398 LEU A N 1
ATOM 3221 C CA . LEU A 1 398 ? -27.677 -0.285 -0.060 1.00 60.09 398 LEU A CA 1
ATOM 3222 C C . LEU A 1 398 ? -28.139 -1.701 -0.402 1.00 60.09 398 LEU A C 1
ATOM 3224 O O . LEU A 1 398 ? -29.147 -1.842 -1.084 1.00 60.09 398 LEU A O 1
ATOM 3228 N N . ALA A 1 399 ? -27.453 -2.732 0.098 1.00 60.16 399 ALA A N 1
ATOM 3229 C CA . ALA A 1 399 ? -27.871 -4.120 -0.067 1.00 60.16 399 ALA A CA 1
ATOM 3230 C C . ALA A 1 399 ? -29.258 -4.344 0.545 1.00 60.16 399 ALA A C 1
ATOM 3232 O O . ALA A 1 399 ? -30.128 -4.901 -0.113 1.00 60.16 399 ALA A O 1
ATOM 3233 N N . HIS A 1 400 ? -29.505 -3.821 1.749 1.00 57.44 400 HIS A N 1
ATOM 3234 C CA . HIS A 1 400 ? -30.808 -3.915 2.399 1.00 57.44 400 HIS A CA 1
ATOM 3235 C C . HIS A 1 400 ? -31.893 -3.085 1.696 1.00 57.44 400 HIS A C 1
ATOM 3237 O O . HIS A 1 400 ? -33.007 -3.566 1.537 1.00 57.44 400 HIS A O 1
ATOM 3243 N N . ILE A 1 401 ? -31.584 -1.870 1.224 1.00 66.00 401 ILE A N 1
ATOM 3244 C CA . ILE A 1 401 ? -32.501 -1.050 0.416 1.00 66.00 401 ILE A CA 1
ATOM 3245 C C . ILE A 1 401 ? -32.848 -1.779 -0.878 1.00 66.00 401 ILE A C 1
ATOM 3247 O O . ILE A 1 401 ? -34.013 -1.795 -1.253 1.00 66.00 401 ILE A O 1
ATOM 3251 N N . LYS A 1 402 ? -31.865 -2.386 -1.547 1.00 64.62 402 LYS A N 1
ATOM 3252 C CA . LYS A 1 402 ? -32.072 -3.174 -2.763 1.00 64.62 402 LYS A CA 1
ATOM 3253 C C . LYS A 1 402 ? -32.952 -4.386 -2.472 1.00 64.62 402 LYS A C 1
ATOM 3255 O O . LYS A 1 402 ? -33.949 -4.581 -3.146 1.00 64.62 402 LYS A O 1
ATOM 3260 N N . GLU A 1 403 ? -32.678 -5.107 -1.391 1.00 66.56 403 GLU A N 1
ATOM 3261 C CA . GLU A 1 403 ? -33.483 -6.248 -0.954 1.00 66.56 403 GLU A CA 1
ATOM 3262 C C . GLU A 1 403 ? -34.917 -5.848 -0.536 1.00 66.56 403 GLU A C 1
ATOM 3264 O O . GLU A 1 403 ? -35.862 -6.602 -0.765 1.00 66.56 403 GLU A O 1
ATOM 3269 N N . GLU A 1 404 ? -35.112 -4.663 0.058 1.00 63.00 404 GLU A N 1
ATOM 3270 C CA . GLU A 1 404 ? -36.438 -4.093 0.350 1.00 63.00 404 GLU A CA 1
ATOM 3271 C C . GLU A 1 404 ? -37.144 -3.545 -0.901 1.00 63.00 404 GLU A C 1
ATOM 3273 O O . GLU A 1 404 ? -38.369 -3.581 -0.963 1.00 63.00 404 GLU A O 1
ATOM 3278 N N . GLN A 1 405 ? -36.408 -3.052 -1.900 1.00 65.12 405 GLN A N 1
ATOM 3279 C CA . GLN A 1 405 ? -36.955 -2.611 -3.189 1.00 65.12 405 GLN A CA 1
ATOM 3280 C C . GLN A 1 405 ? -37.370 -3.801 -4.062 1.00 65.12 405 GLN A C 1
ATOM 3282 O O . GLN A 1 405 ? -38.425 -3.750 -4.698 1.00 65.12 405 GLN A O 1
ATOM 3287 N N . ASP A 1 406 ? -36.582 -4.877 -4.044 1.00 67.31 406 ASP A N 1
ATOM 3288 C CA . ASP A 1 406 ? -36.849 -6.136 -4.743 1.00 67.31 406 ASP A CA 1
ATOM 3289 C C . ASP A 1 406 ? -38.051 -6.873 -4.118 1.00 67.31 406 ASP A C 1
ATOM 3291 O O . ASP A 1 406 ? -38.826 -7.539 -4.810 1.00 67.31 406 ASP A O 1
ATOM 3295 N N . LYS A 1 407 ? -38.285 -6.688 -2.811 1.00 65.62 407 LYS A N 1
ATOM 3296 C CA . LYS A 1 407 ? -39.528 -7.075 -2.126 1.00 65.62 407 LYS A CA 1
ATOM 3297 C C . LYS A 1 407 ? -40.627 -6.062 -2.461 1.00 65.62 407 LYS A C 1
ATOM 3299 O O . LYS A 1 407 ? -40.893 -5.152 -1.686 1.00 65.62 407 LYS A O 1
ATOM 3304 N N . ALA A 1 408 ? -41.267 -6.227 -3.623 1.00 50.22 408 ALA A N 1
ATOM 3305 C CA . ALA A 1 408 ? -42.322 -5.355 -4.155 1.00 50.22 408 ALA A CA 1
ATOM 3306 C C . ALA A 1 408 ? -43.194 -4.681 -3.070 1.00 50.22 408 ALA A C 1
ATOM 3308 O O . ALA A 1 408 ? -44.080 -5.299 -2.474 1.00 50.22 408 ALA A O 1
ATOM 3309 N N . ALA A 1 409 ? -42.966 -3.387 -2.828 1.00 55.53 409 ALA A N 1
ATOM 3310 C CA . ALA A 1 409 ? -43.779 -2.619 -1.895 1.00 55.53 409 ALA A CA 1
ATOM 3311 C C . ALA A 1 409 ? -45.129 -2.244 -2.541 1.00 55.53 409 ALA A C 1
ATOM 3313 O O . ALA A 1 409 ? -45.165 -1.806 -3.698 1.00 55.53 409 ALA A O 1
ATOM 3314 N N . PRO A 1 410 ? -46.260 -2.331 -1.816 1.00 58.16 410 PRO A N 1
ATOM 3315 C CA . PRO A 1 410 ? -47.508 -1.755 -2.295 1.00 58.16 410 PRO A CA 1
ATOM 3316 C C . PRO A 1 410 ? -47.325 -0.242 -2.460 1.00 58.16 410 PRO A C 1
ATOM 3318 O O . PRO A 1 410 ? -46.829 0.433 -1.554 1.00 58.16 410 PRO A O 1
ATOM 3321 N N . LYS A 1 411 ? -47.735 0.293 -3.621 1.00 49.81 411 LYS A N 1
ATOM 3322 C CA . LYS A 1 411 ? -47.667 1.730 -3.927 1.00 49.81 411 LYS A CA 1
ATOM 3323 C C . LYS A 1 411 ? -48.206 2.534 -2.733 1.00 49.81 411 LYS A C 1
ATOM 3325 O O . LYS A 1 411 ? -49.322 2.247 -2.282 1.00 49.81 411 LYS A O 1
ATOM 3330 N N . PRO A 1 412 ? -47.467 3.532 -2.216 1.00 52.25 412 PRO A N 1
ATOM 3331 C CA . PRO A 1 412 ? -47.958 4.347 -1.118 1.00 52.25 412 PRO A CA 1
ATOM 3332 C C . PRO A 1 412 ? -49.279 4.990 -1.542 1.00 52.25 412 PRO A C 1
ATOM 3334 O O . PRO A 1 412 ? -49.344 5.701 -2.545 1.00 52.25 412 PRO A O 1
ATOM 3337 N N . LYS A 1 413 ? -50.355 4.727 -0.791 1.00 53.38 413 LYS A N 1
ATOM 3338 C CA . LYS A 1 413 ? -51.623 5.443 -0.963 1.00 53.38 413 LYS A CA 1
ATOM 3339 C C . LYS A 1 413 ? -51.387 6.899 -0.573 1.00 53.38 413 LYS A C 1
ATOM 3341 O O . LYS A 1 413 ? -51.511 7.261 0.597 1.00 53.38 413 LYS A O 1
ATOM 3346 N N . VAL A 1 414 ? -51.041 7.731 -1.551 1.00 54.78 414 VAL A N 1
ATOM 3347 C CA . VAL A 1 414 ? -51.024 9.185 -1.400 1.00 54.78 414 VAL A CA 1
ATOM 3348 C C . VAL A 1 414 ? -52.471 9.616 -1.195 1.00 54.78 414 VAL A C 1
ATOM 3350 O O . VAL A 1 414 ? -53.259 9.694 -2.135 1.00 54.78 414 VAL A O 1
ATOM 3353 N N . LYS A 1 415 ? -52.856 9.826 0.064 1.00 52.12 415 LYS A N 1
ATOM 3354 C CA . LYS A 1 415 ? -54.138 10.447 0.382 1.00 52.12 415 LYS A CA 1
ATOM 3355 C C . LYS A 1 415 ? -54.052 11.918 -0.052 1.00 52.12 415 LYS A C 1
ATOM 3357 O O . LYS A 1 415 ? -53.149 12.608 0.427 1.00 52.12 415 LYS A O 1
ATOM 3362 N N . PRO A 1 416 ? -54.944 12.418 -0.928 1.00 54.56 416 PRO A N 1
ATOM 3363 C CA . PRO A 1 416 ? -55.007 13.845 -1.216 1.00 54.56 416 PRO A CA 1
ATOM 3364 C C . PRO A 1 416 ? -55.281 14.619 0.080 1.00 54.56 416 PRO A C 1
ATOM 3366 O O . PRO A 1 416 ? -55.914 14.099 1.001 1.00 54.56 416 PRO A O 1
ATOM 3369 N N . VAL A 1 417 ? -54.793 15.860 0.154 1.00 53.78 417 VAL A N 1
ATOM 3370 C CA . VAL A 1 417 ? -54.810 16.717 1.360 1.00 53.78 417 VAL A CA 1
ATOM 3371 C C . VAL A 1 417 ? -56.200 16.806 2.011 1.00 53.78 417 VAL A C 1
ATOM 3373 O O . VAL A 1 417 ? -56.308 16.880 3.234 1.00 53.78 417 VAL A O 1
ATOM 3376 N N . SER A 1 418 ? -57.270 16.679 1.223 1.00 53.91 418 SER A N 1
ATOM 3377 C CA . SER A 1 418 ? -58.660 16.661 1.693 1.00 53.91 418 SER A CA 1
ATOM 3378 C C . SER A 1 418 ? -58.996 15.527 2.673 1.00 53.91 418 SER A C 1
ATOM 3380 O O . SER A 1 418 ? -59.885 15.690 3.502 1.00 53.91 418 SER A O 1
ATOM 3382 N N . ALA A 1 419 ? -58.275 14.402 2.647 1.00 57.03 419 ALA A N 1
ATOM 3383 C CA . ALA A 1 419 ? -58.506 13.272 3.550 1.00 57.03 419 ALA A CA 1
ATOM 3384 C C . 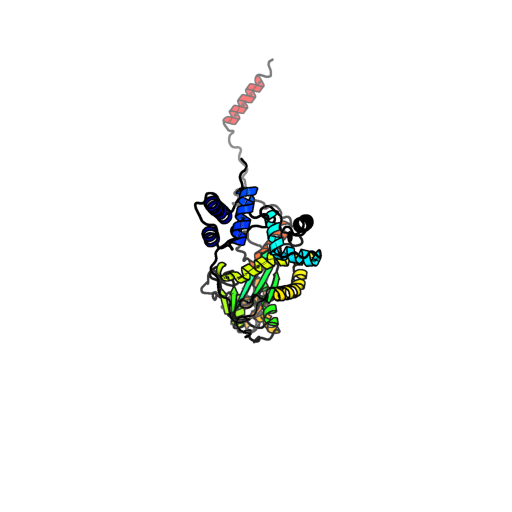ALA A 1 419 ? -57.741 13.372 4.886 1.00 57.03 419 ALA A C 1
ATOM 3386 O O . ALA A 1 419 ? -57.948 12.537 5.766 1.00 57.03 419 ALA A O 1
ATOM 3387 N N . LYS A 1 420 ? -56.854 14.365 5.058 1.00 50.75 420 LYS A N 1
ATOM 3388 C CA . LYS A 1 420 ? -56.084 14.568 6.301 1.00 50.75 420 LYS A CA 1
ATOM 3389 C C . LYS A 1 420 ? -56.872 15.329 7.378 1.00 50.75 420 LYS A C 1
ATOM 3391 O O . LYS A 1 420 ? -56.593 15.147 8.555 1.00 50.75 420 LYS A O 1
ATOM 3396 N N . ASN A 1 421 ? -57.886 16.101 6.979 1.00 47.84 421 ASN A N 1
ATOM 3397 C CA . ASN A 1 421 ? -58.676 16.959 7.874 1.00 47.84 421 ASN A CA 1
ATOM 3398 C C . ASN A 1 421 ? -60.030 16.351 8.287 1.00 47.84 421 ASN A C 1
ATOM 3400 O O . ASN A 1 421 ? -60.904 17.077 8.747 1.00 47.84 421 ASN A O 1
ATOM 3404 N N . GLY A 1 422 ? -60.248 15.045 8.087 1.00 52.09 422 GLY A N 1
ATOM 3405 C CA . GLY A 1 422 ? -61.512 14.399 8.470 1.00 52.09 422 GLY A CA 1
ATOM 3406 C C . GLY A 1 422 ? -62.744 14.923 7.718 1.00 52.09 422 GLY A C 1
ATOM 3407 O O . GLY A 1 422 ? -63.858 14.804 8.217 1.00 52.09 422 GLY A O 1
ATOM 3408 N N . TYR A 1 423 ? -62.563 15.511 6.529 1.00 53.19 423 TYR A N 1
ATOM 3409 C CA . TYR A 1 423 ? -63.664 16.044 5.731 1.00 53.19 423 TYR A CA 1
ATOM 3410 C C . TYR A 1 423 ? -64.593 14.913 5.269 1.00 53.19 423 TYR A C 1
ATOM 3412 O O . TYR A 1 423 ? -64.255 14.133 4.375 1.00 53.19 423 TYR A O 1
ATOM 3420 N N . VAL A 1 424 ? -65.781 14.840 5.868 1.00 55.44 424 VAL A N 1
ATOM 3421 C CA . VAL A 1 424 ? -66.892 14.027 5.372 1.00 55.44 424 VAL A CA 1
ATOM 3422 C C . VAL A 1 424 ? -67.625 14.860 4.326 1.00 55.44 424 VAL A C 1
ATOM 3424 O O . VAL A 1 424 ? -68.090 15.966 4.599 1.00 55.44 424 VAL A O 1
ATOM 3427 N N . LYS A 1 425 ? -67.697 14.347 3.097 1.00 52.31 425 LYS A N 1
ATOM 3428 C CA . LYS A 1 425 ? -68.413 14.993 1.997 1.00 52.31 425 LYS A CA 1
ATOM 3429 C C . LYS A 1 425 ? -69.913 14.948 2.301 1.00 52.31 425 LYS A C 1
ATOM 3431 O O . LYS A 1 425 ? -70.576 13.973 1.960 1.00 52.31 425 LYS A O 1
ATOM 3436 N N . ASN A 1 426 ? -70.445 15.993 2.929 1.00 47.12 426 ASN A N 1
ATOM 3437 C CA . ASN A 1 426 ? -71.890 16.172 3.029 1.00 47.12 426 ASN A CA 1
ATOM 3438 C C . ASN A 1 426 ? -72.451 16.278 1.607 1.00 47.12 426 ASN A C 1
ATOM 3440 O O . ASN A 1 426 ? -71.937 17.040 0.781 1.00 47.12 426 ASN A O 1
ATOM 3444 N N . GLY A 1 427 ? -73.459 15.454 1.309 1.00 49.03 427 GLY A N 1
ATOM 3445 C CA . GLY A 1 427 ? -74.149 15.451 0.025 1.00 49.03 427 GLY A CA 1
ATOM 3446 C C . GLY A 1 427 ? -74.529 16.874 -0.372 1.00 49.03 427 GLY A C 1
ATOM 3447 O O . GLY A 1 427 ? -75.065 17.640 0.427 1.00 49.03 427 GLY A O 1
ATOM 3448 N N . ARG A 1 428 ? -74.185 17.256 -1.602 1.00 44.59 428 ARG A N 1
ATOM 3449 C CA . ARG A 1 428 ? -74.510 18.575 -2.136 1.00 44.59 428 ARG A CA 1
ATOM 3450 C C . ARG A 1 428 ? -76.033 18.642 -2.267 1.00 44.59 428 ARG A C 1
ATOM 3452 O O . ARG A 1 428 ? -76.597 17.903 -3.068 1.00 44.59 428 ARG A O 1
ATOM 3459 N N . SER A 1 429 ? -76.678 19.519 -1.497 1.00 53.53 429 SER A N 1
ATOM 3460 C CA . SER A 1 429 ? -78.031 19.978 -1.828 1.00 53.53 429 SER A CA 1
ATOM 3461 C C . SER A 1 429 ? -78.010 20.486 -3.280 1.00 53.53 429 SER A C 1
ATOM 3463 O O . SER A 1 429 ? -77.008 21.117 -3.650 1.00 53.53 429 SER A O 1
ATOM 3465 N N . PRO A 1 430 ? -79.015 20.192 -4.129 1.00 51.50 430 PRO A N 1
ATOM 3466 C CA . PRO A 1 430 ? -79.005 20.622 -5.521 1.00 51.50 430 PRO A CA 1
ATOM 3467 C C . PRO A 1 430 ? -78.985 22.152 -5.560 1.00 51.50 430 PRO A C 1
ATOM 3469 O O . PRO A 1 430 ? -79.986 22.821 -5.313 1.00 51.50 430 PRO A O 1
ATOM 3472 N N . GLY A 1 431 ? -77.807 22.725 -5.801 1.00 56.06 431 GLY A N 1
ATOM 3473 C CA . GLY A 1 431 ? -77.666 24.156 -6.024 1.00 56.06 431 GLY A CA 1
ATOM 3474 C C . GLY A 1 431 ? -78.423 24.541 -7.290 1.00 56.06 431 GLY A C 1
ATOM 3475 O O . GLY A 1 431 ? -78.447 23.768 -8.247 1.00 56.06 431 GLY A O 1
ATOM 3476 N N . ARG A 1 432 ? -79.048 25.726 -7.278 1.00 59.22 432 ARG A N 1
ATOM 3477 C CA . ARG A 1 432 ? -79.778 26.292 -8.424 1.00 59.22 432 ARG A CA 1
ATOM 3478 C C . ARG A 1 432 ? -78.993 26.084 -9.732 1.00 59.22 432 ARG A C 1
ATOM 3480 O O . ARG A 1 432 ? -77.800 26.398 -9.741 1.00 59.22 432 ARG A O 1
ATOM 3487 N N . PRO A 1 433 ? -79.645 25.620 -10.816 1.00 59.94 433 PRO A N 1
ATOM 3488 C CA . PRO A 1 433 ? -78.994 25.437 -12.106 1.00 59.94 433 PRO A CA 1
ATOM 3489 C C . PRO A 1 433 ? -78.271 26.708 -12.538 1.00 59.94 433 PRO A C 1
ATOM 3491 O O . PRO A 1 433 ? -78.785 27.823 -12.390 1.00 59.94 433 PRO A O 1
ATOM 3494 N N . SER A 1 434 ? -77.065 26.535 -13.069 1.00 60.75 434 SER A N 1
ATOM 3495 C CA . SER A 1 434 ? -76.286 27.635 -13.626 1.00 60.75 434 SER A CA 1
ATOM 3496 C C . SER A 1 434 ? -77.080 28.307 -14.753 1.00 60.75 434 SER A C 1
ATOM 3498 O O . SER A 1 434 ? -77.678 27.623 -15.584 1.00 60.75 434 SER A O 1
ATOM 3500 N N . LYS A 1 435 ? -77.055 29.647 -14.847 1.00 60.16 435 LYS A N 1
ATOM 3501 C CA . LYS A 1 435 ? -77.669 30.380 -15.978 1.00 60.16 435 LYS A CA 1
ATOM 3502 C C . LYS A 1 435 ? -77.162 29.877 -17.342 1.00 60.16 435 LYS A C 1
ATOM 3504 O O . LYS A 1 435 ? -77.886 29.969 -18.329 1.00 60.16 435 LYS A O 1
ATOM 3509 N N . LEU A 1 436 ? -75.958 29.298 -17.390 1.00 62.44 436 LEU A N 1
ATOM 3510 C CA . LEU A 1 436 ? -75.414 28.652 -18.585 1.00 62.44 436 LEU A CA 1
ATOM 3511 C C . LEU A 1 436 ? -76.112 27.323 -18.925 1.00 62.44 436 LEU A C 1
ATOM 3513 O O . LEU A 1 436 ? -76.318 27.038 -20.099 1.00 62.44 436 LEU A O 1
ATOM 3517 N N . GLU A 1 437 ? -76.498 26.517 -17.932 1.00 65.75 437 GLU A N 1
ATOM 3518 C CA . GLU A 1 437 ? -77.229 25.263 -18.171 1.00 65.75 437 GLU A CA 1
ATOM 3519 C C . GLU A 1 437 ? -78.633 25.533 -18.715 1.00 65.75 437 GLU A C 1
ATOM 3521 O O . GLU A 1 437 ? -79.067 24.850 -19.640 1.00 65.75 437 GLU A O 1
ATOM 3526 N N . LEU A 1 438 ? -79.302 26.584 -18.228 1.00 68.25 438 LEU A N 1
ATOM 3527 C CA . LEU A 1 438 ? -80.575 27.049 -18.790 1.00 68.25 438 LEU A CA 1
ATOM 3528 C C . LEU A 1 438 ? -80.419 27.533 -20.240 1.00 68.25 438 LEU A C 1
ATOM 3530 O O . LEU A 1 438 ? -81.259 27.223 -21.081 1.00 68.25 438 LEU A O 1
ATOM 3534 N N . HIS A 1 439 ? -79.325 28.232 -20.560 1.00 71.38 439 HIS A N 1
ATOM 3535 C CA . HIS A 1 439 ? -79.032 28.669 -21.927 1.00 71.38 439 HIS A CA 1
ATOM 3536 C C . HIS A 1 439 ? -78.823 27.482 -22.884 1.00 71.38 439 HIS A C 1
ATOM 3538 O O . HIS A 1 439 ? -79.392 27.456 -23.975 1.00 71.38 439 HIS A O 1
ATOM 3544 N N . TYR A 1 440 ? -78.063 26.462 -22.474 1.00 73.12 440 TYR A N 1
ATOM 3545 C CA . TYR A 1 440 ? -77.861 25.267 -23.298 1.00 73.12 440 TYR A CA 1
ATOM 3546 C C . TYR A 1 440 ? -79.106 24.375 -23.381 1.00 73.12 440 TYR A C 1
ATOM 3548 O O . TYR A 1 440 ? -79.336 23.779 -24.432 1.00 73.12 440 TYR A O 1
ATOM 3556 N N . ALA A 1 441 ? -79.934 24.309 -22.335 1.00 73.75 441 ALA A N 1
ATOM 3557 C CA . ALA A 1 441 ? -81.223 23.620 -22.382 1.00 73.75 441 ALA A CA 1
ATOM 3558 C C . ALA A 1 441 ? -82.194 24.302 -23.362 1.00 73.75 441 ALA A C 1
ATOM 3560 O O . ALA A 1 441 ? -82.781 23.624 -24.203 1.00 73.75 441 ALA A O 1
ATOM 3561 N N . ALA A 1 442 ? -82.287 25.637 -23.336 1.00 72.69 442 ALA A N 1
ATOM 3562 C CA . ALA A 1 442 ? -83.090 26.404 -24.291 1.00 72.69 442 ALA A CA 1
ATOM 3563 C C . ALA A 1 442 ? -82.595 26.226 -25.736 1.00 72.69 442 ALA A C 1
ATOM 3565 O O . ALA A 1 442 ? -83.392 26.025 -26.649 1.00 72.69 442 ALA A O 1
ATOM 3566 N N . LYS A 1 443 ? -81.272 26.211 -25.947 1.00 73.12 443 LYS A N 1
ATOM 3567 C CA . LYS A 1 443 ? -80.678 25.983 -27.272 1.00 73.12 443 LYS A CA 1
ATOM 3568 C C . LYS A 1 443 ? -80.943 24.565 -27.802 1.00 73.12 443 LYS A C 1
ATOM 3570 O O . LYS A 1 443 ? -81.168 24.399 -28.995 1.00 73.12 443 LYS A O 1
ATOM 3575 N N . ARG A 1 444 ? -80.957 23.549 -26.929 1.00 74.81 444 ARG A N 1
ATOM 3576 C CA . ARG A 1 444 ? -81.320 22.165 -27.296 1.00 74.81 444 ARG A CA 1
ATOM 3577 C C . ARG A 1 444 ? -82.813 22.015 -27.593 1.00 74.81 444 ARG A C 1
ATOM 3579 O O . ARG A 1 444 ? -83.154 21.308 -28.531 1.00 74.81 444 ARG A O 1
ATOM 3586 N N . ALA A 1 445 ? -83.685 22.704 -26.855 1.00 71.12 445 ALA A N 1
ATOM 3587 C CA . ALA A 1 445 ? -85.122 22.716 -27.134 1.00 71.12 445 ALA A CA 1
ATOM 3588 C C . ALA A 1 445 ? -85.445 23.403 -28.477 1.00 71.12 445 ALA A C 1
ATOM 3590 O O . ALA A 1 445 ? -86.215 22.865 -29.268 1.00 71.12 445 ALA A O 1
ATOM 3591 N N . ALA A 1 446 ? -84.785 24.525 -28.787 1.00 69.12 446 ALA A N 1
ATOM 3592 C CA . ALA A 1 446 ? -84.929 25.218 -30.071 1.00 69.12 446 ALA A CA 1
ATOM 3593 C C . ALA A 1 446 ? -84.398 24.395 -31.266 1.00 69.12 446 ALA A C 1
ATOM 3595 O O . ALA A 1 446 ? -84.969 24.442 -32.354 1.00 69.12 446 ALA A O 1
ATOM 3596 N N . ALA A 1 447 ? -83.349 23.591 -31.059 1.00 65.75 447 ALA A N 1
ATOM 3597 C CA . ALA A 1 447 ? -82.822 22.674 -32.074 1.00 65.75 447 ALA A CA 1
ATOM 3598 C C . ALA A 1 447 ? -83.697 21.417 -32.271 1.00 65.75 447 ALA A C 1
ATOM 3600 O O . ALA A 1 447 ? -83.676 20.821 -33.341 1.00 65.75 447 ALA A O 1
ATOM 3601 N N . ALA A 1 448 ? -84.485 21.021 -31.266 1.00 64.44 448 ALA A N 1
ATOM 3602 C CA . ALA A 1 448 ? -85.415 19.894 -31.368 1.00 64.44 448 ALA A CA 1
ATOM 3603 C C . ALA A 1 448 ? -86.748 20.276 -32.042 1.00 64.44 448 ALA A C 1
ATOM 3605 O O . ALA A 1 448 ? -87.371 19.426 -32.666 1.00 64.44 448 ALA A O 1
ATOM 3606 N N . GLN A 1 449 ? -87.166 21.546 -31.962 1.00 62.84 449 GLN A N 1
ATOM 3607 C CA . GLN A 1 449 ? -88.382 22.056 -32.621 1.00 62.84 449 GLN A CA 1
ATOM 3608 C C . GLN A 1 449 ? -88.177 22.450 -34.091 1.00 62.84 449 GLN A C 1
ATOM 3610 O O . GLN A 1 449 ? -89.144 22.591 -34.825 1.00 62.84 449 GLN A O 1
ATOM 3615 N N . THR A 1 450 ? -86.931 22.589 -34.543 1.00 61.09 450 THR A N 1
ATOM 3616 C CA . THR A 1 450 ? -86.588 22.869 -35.951 1.00 61.09 450 THR A CA 1
ATOM 3617 C C . THR A 1 450 ? -86.249 21.604 -36.754 1.00 61.09 450 THR A C 1
ATOM 3619 O O . THR A 1 450 ? -85.981 21.693 -37.945 1.00 61.09 450 THR A O 1
ATOM 3622 N N . GLY A 1 451 ? -86.294 20.424 -36.121 1.00 57.78 451 GLY A N 1
ATOM 3623 C CA . GLY A 1 451 ? -86.068 19.117 -36.751 1.00 57.78 451 GLY A CA 1
ATOM 3624 C C . GLY A 1 451 ? -87.331 18.277 -36.984 1.00 57.78 451 GLY A C 1
ATOM 3625 O O . GLY A 1 451 ? -87.203 17.097 -37.294 1.00 57.78 451 GLY A O 1
ATOM 3626 N N . SER A 1 452 ? -88.534 18.839 -36.798 1.00 54.34 452 SER A N 1
ATOM 3627 C CA . SER A 1 452 ? -89.815 18.134 -37.001 1.00 54.34 452 SER A CA 1
ATOM 3628 C C . SER A 1 452 ? -90.733 18.760 -38.060 1.00 54.34 452 SER A C 1
ATOM 3630 O O . SER A 1 452 ? -91.902 18.396 -38.119 1.00 54.34 452 SER A O 1
ATOM 3632 N N . GLU A 1 453 ? -90.224 19.667 -38.896 1.00 53.44 453 GLU A N 1
ATOM 3633 C CA . GLU A 1 453 ? -90.907 20.172 -40.097 1.00 53.44 453 GLU A CA 1
ATOM 3634 C C . GLU A 1 453 ? -89.876 20.397 -41.213 1.00 53.44 453 GLU A C 1
ATOM 3636 O O . GLU A 1 453 ? -89.385 21.512 -41.381 1.00 53.44 453 GLU A O 1
ATOM 3641 N N . SER A 1 454 ? -89.493 19.316 -41.910 1.00 41.88 454 SER A N 1
ATOM 3642 C CA . SER A 1 454 ? -89.053 19.228 -43.325 1.00 41.88 454 SER A CA 1
ATOM 3643 C C . SER A 1 454 ? -88.540 17.822 -43.623 1.00 41.88 454 SER A C 1
ATOM 3645 O O . SER A 1 454 ? -87.498 17.451 -43.033 1.00 41.88 454 SER A O 1
#

Foldseek 3Di:
DDDADADPLLVVLLVLLVCCVVVVDPLVRSCVVNVHDSVVSVVSNVQCVPVNSNSSGDPCVVPDDPPDDDVVLLVVLVVCCVVPNLPPQLVVSQVCCCPPVVRHDDSVVSNVSCVVVVSDDDPVVPDDDADDDDFDFAWLQEKEWDKDWDPLQPPLEDIWIWIWIATRQWRATQFIATDRYDDLLSVLVRVLVSCVVQNAGQEYEYECPCQAFPPDDDPQHPRGHLNRQLCVVQVYYYHYDPDPSVVVSVVVVSVVCNRPSSVVCVVVVPRDSVVSNVCVVVVSVVCSVPRTDDRNDHDHRHDHGPDDSVCSQVSSWDKDKWFQAQQQWTDDPQKIKHFDDDPVSNVRHRHIWIWTQGPVRDIFTDDPRHTTHIDIDHPDPDDDPPDDDDPNCPVVVVVVVVVVVVVPDDDPPPDPPCVVVVDDPDDDDPDDDDPVVVVVVVVVVVVVVVPPDD

Nearest PDB structures (foldseek):
  8b4h-assembly1_A  TM=4.195E-01  e=6.755E-16  Geobacillus stearothermophilus
  8b4h-assembly1_D  TM=4.136E-01  e=2.158E-13  Geobacillus stearothermophilus
  4fcy-assembly1_A  TM=3.278E-01  e=3.258E-10  Muvirus mu
  4fcy-assembly1_B  TM=2.741E-01  e=1.978E-10  Muvirus mu
  1bcm-assembly1_B  TM=4.012E-01  e=6.661E-06  Muvirus mu